Protein 9S5X (pdb70)

InterPro domains:
  IPR002347 Short-chain dehydrogenase/reductase SDR [PF13561] (13-253)
  IPR002347 Short-chain dehydrogenase/reductase SDR [PR00081] (83-94)
  IPR002347 Short-chain dehydrogenase/reductase SDR [PR00081] (134-150)
  IPR002347 Short-chain dehydrogenase/reductase SDR [PR00081] (181-198)
  IPR002347 Short-chain dehydrogenase/reductase SDR [PR00081] (216-236)
  IPR014358 Enoyl-[acyl-carrier-protein] reductase (NADH) [PIRSF000094] (1-259)
  IPR014358 Enoyl-[acyl-carrier-protein] reductase (NADH) [PTHR43159] (4-258)
  IPR014358 Enoyl-[acyl-carrier-protein] reductase (NADH) [cd05372] (6-256)
  IPR036291 NAD(P)-binding domain superfamily [SSF51735] (5-254)

Nearest PDB structures (foldseek):
  4m87-assembly1_A  TM=9.976E-01  e=7.544E-54  Neisseria meningitidis FAM18
  4m86-assembly1_A-2  TM=1.003E+00  e=1.561E-51  Neisseria meningitidis FAM18
  4m87-assembly1_B-2  TM=9.996E-01  e=4.372E-51  Neisseria meningitidis FAM18
  6ahe-assembly1_B  TM=9.944E-01  e=1.020E-37  Acinetobacter baumannii ATCC 19606 = CIP 70.34 = JCM 6841
  7umx-assembly2_F-4  TM=9.861E-01  e=1.760E-36  Acinetobacter baumannii ATCC 19606 = CIP 70.34 = JCM 6841

Radius of gyration: 23.26 Å; Cα contacts (8 Å, |Δi|>4): 1212; chains: 2; bounding box: 48×70×63 Å

Secondary structure (DSSP, 8-state):
-TTTT-EEEE----STTSHHHHHHHHHHHTT-EEEEEESSGGGHHHHHHHHHHTT---EEE--TT-HHHHHHHHHHHHTT-S--SEEEE------GGGGSS-HHHH--HHHHHHHHIIIIIHHHHHHHHHHHHHTTS-EEEEEEE-GGGTS--TTTTHHHHHHHHHHHHHHHHHHHHGGGTEEEEEEEEPP--SGGGTT-TTHHHHHHHHHHHSTTSS---HHHHHHHHHHHHSGGGTT--S-EEEESTTGGG-----/-TTTT-EEEE----STTSHHHHHHHHHHHTT-EEEEEESSGGGHHHHHHHHHHTT---EEE--TT-HHHHHHHHHHHTTT-S--SEEEE------GGGGSS-HHHH--HHHHHHHHIIIIIHHHHHHHHHHHHHTTS-EEEEEEE-GGGTS--TTTTHHHHHHHHHHHHHHHHHHHHTTTTEEEEEEEEPP--SGGGTT-TTHHHHHHHHHHHSTTSS---HHHHHHHHHHHHSGGGTT--S-EEEESTTGGG----

Sequence (515 aa):
GFLQGKKILITGMISERSIAYGIAKACREQGAELAFTYVVDKLEERVRKMAAELDSELVFRCDVASDDEINQVFADLGKHWDGLDGLVHSIGFAPKEALSGDFLDSISREAFNTAHEISAYSLPALAKAARPMMRRGRNSAIVALSYLGAVRRAIPNYNVMGMAKASLEAGIRFTAACLGKEGIRCNGISAGPIKTLAASGIADFGKLLLGHVAAHNPLRRNVTIEEVGNTAAFLLSDLSSGITGEITYVDGGYSINALSTGFLQGKKILITGMISERSIAYGIAKACREQGAELAFTYVVDKLEERVRKMAAELDSELVFRCDVASDDEINQVFADLGKHWDGLDGLVHSIGFAPKEALSGDFLDSISREAFNTAHEISAYSLPALAKAARPMMRGRNSAIVALSYLGAVRAIPNYNVMGMAKASLEAGIRFTAACLGKEGIRCNGISAGPIKTLAASGIADFGKLLGHVAAHNPLRRNVTIEEVGNTAAFLLSDLSSGITGEITYVDGGYSINALS

Solvent-accessible surface area: 21895 Å² total; per-residue (Å²): 64,42,0,129,38,44,50,1,0,0,0,24,0,52,22,110,139,9,33,0,34,1,0,0,61,4,0,84,120,26,13,0,80,6,0,0,6,16,67,67,91,190,23,56,147,113,0,98,142,16,0,62,126,14,104,10,155,27,7,22,109,6,43,8,56,32,85,122,42,2,82,99,3,13,51,49,0,35,165,116,12,153,2,0,8,0,0,0,0,20,34,46,105,7,26,134,129,0,28,70,39,89,81,129,126,21,49,54,204,137,6,68,80,42,0,30,81,25,0,5,107,0,0,50,8,1,4,155,14,0,67,98,26,1,110,68,88,107,1,0,0,0,0,12,5,47,12,9,16,84,115,110,44,113,64,50,16,0,11,8,88,0,16,40,51,0,6,33,14,0,81,155,12,0,37,70,5,3,163,39,16,0,14,0,0,0,0,1,6,5,17,25,124,16,81,84,10,78,43,46,79,94,34,54,158,83,33,41,83,8,29,62,41,0,0,18,106,85,40,10,58,19,72,14,0,0,28,1,0,0,4,2,3,0,74,22,0,30,1,0,4,1,14,24,6,34,0,7,0,2,51,10,54,41,90,178,53,181,60,37,0,132,62,20,53,0,0,0,1,27,3,56,10,102,130,9,33,0,34,1,0,0,82,4,0,77,115,28,26,0,85,6,0,0,4,17,67,70,80,180,28,47,116,120,1,99,146,14,0,62,123,15,102,7,154,29,9,23,98,7,47,11,56,32,91,116,41,4,82,99,2,12,60,41,0,39,163,111,16,149,7,0,22,0,0,0,1,21,33,49,102,7,25,122,121,0,30,70,40,88,80,127,126,21,53,55,203,141,3,65,75,42,0,30,84,26,0,5,108,0,0,49,8,1,6,152,18,0,71,83,20,1,108,64,88,110,1,0,0,0,0,13,5,47,11,9,16,92,109,111,40,113,64,49,18,0,11,9,89,0,16,39,52,0,6,33,15,0,82,156,12,0,33,72,6,4,159,41,18,0,15,0,0,0,0,1,6,5,14,24,122,18,90,87,13,71,52,41,83,80,34,51,148,78,31,42,78,7,29,60,53,0,0,20,104,84,41,10,57,19,79,15,0,0,29,1,0,0,4,2,1,0,80,24,0,32,1,0,4,2,13,23,6,36,0,7,0,2,44,19,52,37,89,188,94

Foldseek 3Di:
DQCAAAEAEFEDDQDCQALSVLQLVLQLVVHYDYAYEDADPVRQVVVCVSVVVSVDNHYAYDNLVDLVRLLVSCVVVCVPDVAHAEYEARWFDFPLQCQADDQVVSDDPVRLVVRQSGQAVSQVSNCVSRVVRHFQRLHEYEYEAAPLCPDPDPSRHSNSVNRVNNLVVQLVSQVVRVVRNYAGEYEHAADGPDCVCVSVPPVVVSQCVLLCFAPVSHFDGSNQSNNVSSCRRGCVCSVDHSYYHYHGNRSVVDDPPD/DQCAPAEEEFEDCQDCQALSVLQLVLQLVNHYQYAYEDADPVRVVVVCVSNVVSVDNHYAYDHLLDLVRLLVSLVVVVVPDVAHAEYEARWFDFPLQCQDDDQVVSDDPVRLVVRQSGLAVSLVSNCVSRVVRHFQVLHEYEYEAAPLCPDPDPSCHSNSVNRVNNLVVQQVSQVVRVVRNYAGEYEHFADGPDCVCVPVPCVVVSQCVLLCFAPVSHFFGSNLSNNVSSCRRGCVCSVDHSYYHYHGNRSVVDDPD

Organism: Neisseria gonorrhoeae (strain ATCC 700825 / FA 1090) (NCBI:txid242231)

B-factor: mean 23.34, std 10.13, range [11.95, 81.1]

Structure (mmCIF, N/CA/C/O backbone):
data_9S5X
#
_entry.id   9S5X
#
_cell.length_a   91.260
_cell.length_b   91.260
_cell.length_c   241.060
_cell.angle_alpha   90.000
_cell.angle_beta   90.000
_cell.angle_gamma   120.000
#
_symmetry.space_group_name_H-M   'P 61 2 2'
#
loop_
_entity.id
_entity.type
_entity.pdbx_description
1 polymer 'Enoyl-[acyl-carrier-protein] reductase [NADH]'
2 non-polymer (~{E})-~{N}-methyl-~{N}-[(3-methyl-1-benzofuran-2-yl)methyl]-3-[(2~{R},3~{S})-2-methyl-3-oxidanyl-4-oxidanylidene-1,2,3,5-tetrahydropyrido[2,3-b][1,4]diazepin-8-yl]prop-2-enamide
3 non-polymer NICOTINAMIDE-ADENINE-DINUCLEOTIDE
4 water water
#
loop_
_atom_site.group_PDB
_atom_site.id
_atom_site.type_symbol
_atom_site.label_atom_id
_atom_site.label_alt_id
_atom_site.label_comp_id
_atom_site.label_asym_id
_atom_site.label_entity_id
_atom_site.label_seq_id
_atom_site.pdbx_PDB_ins_code
_atom_site.Cartn_x
_atom_site.Cartn_y
_atom_site.Cartn_z
_atom_site.occupancy
_atom_site.B_iso_or_equiv
_atom_site.auth_seq_id
_atom_site.auth_comp_id
_atom_site.auth_asym_id
_atom_site.auth_atom_id
_atom_site.pdbx_PDB_model_num
ATOM 1 N N . GLY A 1 22 ? -36.377 51.863 -11.084 1.00 32.64 4 GLY A N 1
ATOM 2 C CA . GLY A 1 22 ? -36.281 51.485 -9.651 1.00 26.69 4 GLY A CA 1
ATOM 3 C C . GLY A 1 22 ? -34.874 51.591 -9.076 1.00 26.13 4 GLY A C 1
ATOM 4 O O . GLY A 1 22 ? -33.905 52.013 -9.696 1.00 25.32 4 GLY A O 1
ATOM 5 N N . PHE A 1 23 ? -34.706 51.110 -7.835 1.00 23.97 5 PHE A N 1
ATOM 6 C CA . PHE A 1 23 ? -33.447 51.351 -7.133 1.00 23.12 5 PHE A CA 1
ATOM 7 C C . PHE A 1 23 ? -32.341 50.341 -7.432 1.00 24.63 5 PHE A C 1
ATOM 8 O O . PHE A 1 23 ? -31.290 50.393 -6.784 1.00 22.15 5 PHE A O 1
ATOM 16 N N . LEU A 1 24 ? -32.552 49.431 -8.409 1.00 21.48 6 LEU A N 1
ATOM 17 C CA . LEU A 1 24 ? -31.493 48.579 -8.924 1.00 21.51 6 LEU A CA 1
ATOM 18 C C . LEU A 1 24 ? -31.251 48.854 -10.416 1.00 22.50 6 LEU A C 1
ATOM 19 O O . LEU A 1 24 ? -30.679 48.023 -11.117 1.00 21.70 6 LEU A O 1
ATOM 24 N N . GLN A 1 25 ? -31.585 50.078 -10.869 1.00 24.86 7 GLN A N 1
ATOM 25 C CA . GLN A 1 25 ? -31.492 50.386 -12.294 1.00 27.73 7 GLN A CA 1
ATOM 26 C C . GLN A 1 25 ? -30.089 50.121 -12.820 1.00 27.65 7 GLN A C 1
ATOM 27 O O . GLN A 1 25 ? -29.121 50.664 -12.321 1.00 28.19 7 GLN A O 1
ATOM 33 N N . GLY A 1 26 ? -30.012 49.280 -13.841 1.00 27.38 8 GLY A N 1
ATOM 34 C CA . GLY A 1 26 ? -28.754 48.943 -14.490 1.00 33.79 8 GLY A CA 1
ATOM 35 C C . GLY A 1 26 ? -27.842 47.997 -13.705 1.00 33.89 8 GLY A C 1
ATOM 36 O O . GLY A 1 26 ? -26.834 47.561 -14.254 1.00 36.35 8 GLY A O 1
ATOM 37 N N . LYS A 1 27 ? -28.156 47.690 -12.435 1.00 26.67 9 LYS A N 1
ATOM 38 C CA . LYS A 1 27 ? -27.341 46.730 -11.699 1.00 23.66 9 LYS A CA 1
ATOM 39 C C . LYS A 1 27 ? -27.421 45.355 -12.354 1.00 20.13 9 LYS A C 1
ATOM 40 O O . LYS A 1 27 ? -28.499 44.909 -12.710 1.00 25.83 9 LYS A O 1
ATOM 46 N N . LYS A 1 28 ? -26.291 44.675 -12.403 1.00 19.29 10 LYS A N 1
ATOM 47 C CA . LYS A 1 28 ? -26.166 43.362 -13.004 1.00 19.93 10 LYS A CA 1
ATOM 48 C C . LYS A 1 28 ? -26.091 42.313 -11.893 1.00 18.16 10 LYS A C 1
ATOM 49 O O . LYS A 1 28 ? -25.137 42.325 -11.124 1.00 18.54 10 LYS A O 1
ATOM 55 N N . ILE A 1 29 ? -27.060 41.390 -11.853 1.00 17.85 11 ILE A N 1
ATOM 56 C CA . ILE A 1 29 ? -27.206 40.449 -10.727 1.00 16.88 11 ILE A CA 1
ATOM 57 C C . ILE A 1 29 ? -27.272 39.008 -11.251 1.00 17.71 11 ILE A C 1
ATOM 58 O O . ILE A 1 29 ? -28.133 38.695 -12.116 1.00 17.72 11 ILE A O 1
ATOM 63 N N . LEU A 1 30 ? -26.471 38.116 -10.656 1.00 15.17 12 LEU A N 1
ATOM 64 C CA . LEU A 1 30 ? -26.496 36.689 -10.927 1.00 15.00 12 LEU A CA 1
ATOM 65 C C . LEU A 1 30 ? -27.272 35.956 -9.831 1.00 16.37 12 LEU A C 1
ATOM 66 O O . LEU A 1 30 ? -26.999 36.138 -8.635 1.00 15.75 12 LEU A O 1
ATOM 71 N N . ILE A 1 31 ? -28.274 35.184 -10.259 1.00 15.26 13 ILE A N 1
ATOM 72 C CA . ILE A 1 31 ? -29.190 34.473 -9.361 1.00 16.00 13 ILE A CA 1
ATOM 73 C C . ILE A 1 31 ? -29.074 32.978 -9.510 1.00 15.21 13 ILE A C 1
ATOM 74 O O . ILE A 1 31 ? -29.268 32.439 -10.610 1.00 16.26 13 ILE A O 1
ATOM 79 N N . THR A 1 32 ? -28.788 32.290 -8.407 1.00 14.72 14 THR A N 1
ATOM 80 C CA . THR A 1 32 ? -28.764 30.840 -8.343 1.00 14.31 14 THR A CA 1
ATOM 81 C C . THR A 1 32 ? -30.105 30.337 -7.822 1.00 16.16 14 THR A C 1
ATOM 82 O O . THR A 1 32 ? -30.881 31.095 -7.266 1.00 16.98 14 THR A O 1
ATOM 86 N N . GLY A 1 33 ? -30.408 29.066 -8.107 1.00 14.63 15 GLY A N 1
ATOM 87 C CA . GLY A 1 33 ? -31.496 28.391 -7.419 1.00 14.80 15 GLY A CA 1
ATOM 88 C C . GLY A 1 33 ? -32.904 28.565 -7.964 1.00 15.31 15 GLY A C 1
ATOM 89 O O . GLY A 1 33 ? -33.843 28.065 -7.323 1.00 16.29 15 GLY A O 1
ATOM 90 N N . MET A 1 34 ? -33.096 29.247 -9.089 1.00 16.07 16 MET A N 1
ATOM 91 C CA . MET A 1 34 ? -34.426 29.471 -9.640 1.00 16.61 16 MET A CA 1
ATOM 92 C C . MET A 1 34 ? -34.811 28.245 -10.479 1.00 17.34 16 MET A C 1
ATOM 93 O O . MET A 1 34 ? -34.345 28.122 -11.607 1.00 18.93 16 MET A O 1
ATOM 98 N N . ILE A 1 35 ? -35.675 27.367 -9.949 1.00 19.17 17 ILE A N 1
ATOM 99 C CA . ILE A 1 35 ? -36.111 26.193 -10.714 1.00 21.44 17 ILE A CA 1
ATOM 100 C C . ILE A 1 35 ? -37.587 26.151 -11.043 1.00 23.22 17 ILE A C 1
ATOM 101 O O . ILE A 1 35 ? -37.933 25.319 -11.876 1.00 23.71 17 ILE A O 1
ATOM 106 N N . SER A 1 36 ? -38.437 26.967 -10.447 1.00 20.71 18 SER A N 1
ATOM 107 C CA . SER A 1 36 ? -39.849 27.055 -10.760 1.00 21.46 18 SER A CA 1
ATOM 108 C C . SER A 1 36 ? -40.341 28.429 -10.332 1.00 23.52 18 SER A C 1
ATOM 109 O O . SER A 1 36 ? -39.628 29.158 -9.612 1.00 21.01 18 SER A O 1
ATOM 112 N N . GLU A 1 37 ? -41.576 28.785 -10.691 1.00 23.28 19 GLU A N 1
ATOM 113 C CA . GLU A 1 37 ? -42.139 30.043 -10.251 1.00 22.80 19 GLU A CA 1
ATOM 114 C C . GLU A 1 37 ? -42.507 30.036 -8.764 1.00 20.17 19 GLU A C 1
ATOM 115 O O . GLU A 1 37 ? -42.981 31.056 -8.249 1.00 23.53 19 GLU A O 1
ATOM 121 N N . ARG A 1 38 ? -42.343 28.899 -8.104 1.00 19.47 20 ARG A N 1
ATOM 122 C CA . ARG A 1 38 ? -42.535 28.824 -6.660 1.00 21.58 20 ARG A CA 1
ATOM 123 C C . ARG A 1 38 ? -41.223 29.082 -5.894 1.00 20.94 20 ARG A C 1
ATOM 124 O O . ARG A 1 38 ? -41.282 29.305 -4.669 1.00 19.70 20 ARG A O 1
ATOM 132 N N . SER A 1 39 ? -40.077 29.048 -6.594 1.00 18.88 21 SER A N 1
ATOM 133 C CA . SER A 1 39 ? -38.786 29.160 -5.917 1.00 16.62 21 SER A CA 1
ATOM 134 C C . SER A 1 39 ? -38.647 30.532 -5.241 1.00 14.92 21 SER A C 1
ATOM 135 O O . SER A 1 39 ? -38.996 31.563 -5.797 1.00 17.11 21 SER A O 1
ATOM 138 N N . ILE A 1 40 ? -37.955 30.534 -4.104 1.00 15.09 22 ILE A N 1
ATOM 139 C CA . ILE A 1 40 ? -37.546 31.802 -3.526 1.00 16.10 22 ILE A CA 1
ATOM 140 C C . ILE A 1 40 ? -36.765 32.640 -4.536 1.00 14.96 22 ILE A C 1
ATOM 141 O O . ILE A 1 40 ? -36.978 33.847 -4.653 1.00 15.96 22 ILE A O 1
ATOM 146 N N . ALA A 1 41 ? -35.861 31.987 -5.278 1.00 15.18 23 ALA A N 1
ATOM 147 C CA . ALA A 1 41 ? -35.046 32.717 -6.227 1.00 15.69 23 ALA A CA 1
ATOM 148 C C . ALA A 1 41 ? -35.874 33.362 -7.337 1.00 16.09 23 ALA A C 1
ATOM 149 O O . ALA A 1 41 ? -35.464 34.388 -7.871 1.00 15.27 23 ALA A O 1
ATOM 151 N N . TYR A 1 42 ? -37.049 32.790 -7.653 1.00 16.02 24 TYR A N 1
ATOM 152 C CA . TYR A 1 42 ? -37.945 33.430 -8.607 1.00 17.90 24 TYR A CA 1
ATOM 153 C C . TYR A 1 42 ? -38.539 34.707 -8.026 1.00 17.16 24 TYR A C 1
ATOM 154 O O . TYR A 1 42 ? -38.595 35.734 -8.698 1.00 18.21 24 TYR A O 1
ATOM 163 N N . GLY A 1 43 ? -38.935 34.658 -6.752 1.00 17.73 25 GLY A N 1
ATOM 164 C CA . GLY A 1 43 ? -39.404 35.859 -6.087 1.00 17.53 25 GLY A CA 1
ATOM 165 C C . GLY A 1 43 ? -38.344 36.968 -6.083 1.00 16.00 25 GLY A C 1
ATOM 166 O O . GLY A 1 43 ? -38.646 38.132 -6.275 1.00 16.92 25 GLY A O 1
ATOM 167 N N . ILE A 1 44 ? -37.078 36.588 -5.822 1.00 16.92 26 ILE A N 1
ATOM 168 C CA . ILE A 1 44 ? -35.986 37.536 -5.820 1.00 16.88 26 ILE A CA 1
ATOM 169 C C . ILE A 1 44 ? -35.783 38.102 -7.225 1.00 16.12 26 ILE A C 1
ATOM 170 O O . ILE A 1 44 ? -35.635 39.315 -7.409 1.00 17.19 26 ILE A O 1
ATOM 175 N N . ALA A 1 45 ? -35.789 37.224 -8.246 1.00 16.40 27 ALA A N 1
ATOM 176 C CA . ALA A 1 45 ? -35.591 37.669 -9.623 1.00 17.03 27 ALA A CA 1
ATOM 177 C C . ALA A 1 45 ? -36.646 38.686 -10.045 1.00 18.56 27 ALA A C 1
ATOM 178 O O . ALA A 1 45 ? -36.317 39.742 -10.578 1.00 18.96 27 ALA A O 1
ATOM 180 N N . LYS A 1 46 ? -37.913 38.384 -9.776 1.00 17.71 28 LYS A N 1
ATOM 181 C CA . LYS A 1 46 ? -39.003 39.241 -10.160 1.00 19.93 28 LYS A CA 1
ATOM 182 C C . LYS A 1 46 ? -38.932 40.573 -9.425 1.00 20.42 28 LYS A C 1
ATOM 183 O O . LYS A 1 46 ? -39.026 41.645 -10.034 1.00 20.11 28 LYS A O 1
ATOM 189 N N . ALA A 1 47 ? -38.610 40.525 -8.119 1.00 19.63 29 ALA A N 1
ATOM 190 C CA . ALA A 1 47 ? -38.404 41.762 -7.387 1.00 19.29 29 ALA A CA 1
ATOM 191 C C . ALA A 1 47 ? -37.260 42.612 -7.916 1.00 20.79 29 ALA A C 1
ATOM 192 O O . ALA A 1 47 ? -37.370 43.820 -7.927 1.00 21.33 29 ALA A O 1
ATOM 194 N N . CYS A 1 48 ? -36.123 42.008 -8.261 1.00 18.03 30 CYS A N 1
ATOM 195 C CA . CYS A 1 48 ? -34.976 42.737 -8.779 1.00 17.55 30 CYS A CA 1
ATOM 196 C C . CYS A 1 48 ? -35.292 43.314 -10.161 1.00 19.52 30 CYS A C 1
ATOM 197 O O . CYS A 1 48 ? -34.923 44.447 -10.445 1.00 19.12 30 CYS A O 1
ATOM 200 N N . ARG A 1 49 ? -35.973 42.538 -11.026 1.00 20.36 31 ARG A N 1
ATOM 201 C CA . ARG A 1 49 ? -36.297 43.081 -12.342 1.00 23.34 31 ARG A CA 1
ATOM 202 C C . ARG A 1 49 ? -37.250 44.262 -12.216 1.00 22.84 31 ARG A C 1
ATOM 203 O O . ARG A 1 49 ? -37.101 45.269 -12.912 1.00 24.45 31 ARG A O 1
ATOM 211 N N . GLU A 1 50 ? -38.208 44.178 -11.291 1.00 22.44 32 GLU A N 1
ATOM 212 C CA . GLU A 1 50 ? -39.123 45.273 -11.062 1.00 23.25 32 GLU A CA 1
ATOM 213 C C . GLU A 1 50 ? -38.395 46.545 -10.626 1.00 24.57 32 GLU A C 1
ATOM 214 O O . GLU A 1 50 ? -38.930 47.622 -10.776 1.00 29.22 32 GLU A O 1
ATOM 220 N N . GLN A 1 51 ? -37.207 46.457 -10.037 1.00 21.04 33 GLN A N 1
ATOM 221 C CA . GLN A 1 51 ? -36.437 47.630 -9.658 1.00 20.82 33 GLN A CA 1
ATOM 222 C C . GLN A 1 51 ? -35.349 47.987 -10.669 1.00 20.82 33 GLN A C 1
ATOM 223 O O . GLN A 1 51 ? -34.473 48.805 -10.405 1.00 22.48 33 GLN A O 1
ATOM 229 N N . GLY A 1 52 ? -35.378 47.364 -11.853 1.00 22.79 34 GLY A N 1
ATOM 230 C CA . GLY A 1 52 ? -34.528 47.815 -12.939 1.00 23.02 34 GLY A CA 1
ATOM 231 C C . GLY A 1 52 ? -33.280 46.994 -13.214 1.00 21.81 34 GLY A C 1
ATOM 232 O O . GLY A 1 52 ? -32.491 47.354 -14.077 1.00 24.67 34 GLY A O 1
ATOM 233 N N . ALA A 1 53 ? -33.051 45.905 -12.454 1.00 20.19 35 ALA A N 1
ATOM 234 C CA . ALA A 1 53 ? -31.851 45.118 -12.620 1.00 19.41 35 ALA A CA 1
ATOM 235 C C . ALA A 1 53 ? -31.879 44.331 -13.918 1.00 19.82 35 ALA A C 1
ATOM 236 O O . ALA A 1 53 ? -32.954 43.992 -14.406 1.00 23.08 35 ALA A O 1
ATOM 238 N N . GLU A 1 54 ? -30.680 44.059 -14.407 1.00 22.06 36 GLU A N 1
ATOM 239 C CA . GLU A 1 54 ? -30.389 43.096 -15.463 1.00 22.06 36 GLU A CA 1
ATOM 240 C C . GLU A 1 54 ? -29.942 41.784 -14.815 1.00 20.18 36 GLU A C 1
ATOM 241 O O . GLU A 1 54 ? -29.060 41.808 -13.959 1.00 20.76 36 GLU A O 1
ATOM 247 N N . LEU A 1 55 ? -30.496 40.650 -15.252 1.00 18.85 37 LEU A N 1
ATOM 248 C CA . LEU A 1 55 ? -30.334 39.386 -14.552 1.00 18.00 37 LEU A CA 1
ATOM 249 C C . LEU A 1 55 ? -29.603 38.334 -15.370 1.00 18.56 37 LEU A C 1
ATOM 250 O O . LEU A 1 55 ? -29.602 38.335 -16.622 1.00 19.89 37 LEU A O 1
ATOM 255 N N . ALA A 1 56 ? -28.968 37.416 -14.660 1.00 18.16 38 ALA A N 1
ATOM 256 C CA . ALA A 1 56 ? -28.376 36.219 -15.202 1.00 17.16 38 ALA A CA 1
ATOM 257 C C . ALA A 1 56 ? -28.670 35.104 -14.216 1.00 17.89 38 ALA A C 1
ATOM 258 O O . ALA A 1 56 ? -28.891 35.398 -13.014 1.00 17.23 38 ALA A O 1
ATOM 260 N N . PHE A 1 57 ? -28.656 33.848 -14.675 1.00 16.59 39 PHE A N 1
ATOM 261 C CA . PHE A 1 57 ? -29.118 32.731 -13.865 1.00 16.49 39 PHE A CA 1
ATOM 262 C C . PHE A 1 57 ? -28.210 31.514 -13.999 1.00 18.20 39 PHE A C 1
ATOM 263 O O . PHE A 1 57 ? -27.569 31.292 -15.038 1.00 18.25 39 PHE A O 1
ATOM 271 N N . THR A 1 58 ? -28.218 30.649 -12.977 1.00 15.84 40 THR A N 1
ATOM 272 C CA . THR A 1 58 ? -27.607 29.345 -13.067 1.00 15.90 40 THR A CA 1
ATOM 273 C C . THR A 1 58 ? -28.679 28.259 -12.910 1.00 17.43 40 THR A C 1
ATOM 274 O O . THR A 1 58 ? -29.751 28.488 -12.334 1.00 18.90 40 THR A O 1
ATOM 278 N N . TYR A 1 59 ? -28.354 27.042 -13.355 1.00 18.12 41 TYR A N 1
ATOM 279 C CA . TYR A 1 59 ? -29.154 25.838 -13.147 1.00 17.24 41 TYR A CA 1
ATOM 280 C C . TYR A 1 59 ? -28.243 24.646 -12.833 1.00 18.09 41 TYR A C 1
ATOM 281 O O . TYR A 1 59 ? -27.129 24.513 -13.362 1.00 18.25 41 TYR A O 1
ATOM 290 N N . VAL A 1 60 ? -28.702 23.715 -12.003 1.00 16.97 42 VAL A N 1
ATOM 291 C CA . VAL A 1 60 ? -27.823 22.714 -11.437 1.00 18.24 42 VAL A CA 1
ATOM 292 C C . VAL A 1 60 ? -27.399 21.651 -12.458 1.00 20.90 42 VAL A C 1
ATOM 293 O O . VAL A 1 60 ? -26.233 21.231 -12.458 1.00 22.31 42 VAL A O 1
ATOM 297 N N . VAL A 1 61 ? -28.335 21.161 -13.296 1.00 22.15 43 VAL A N 1
ATOM 298 C CA . VAL A 1 61 ? -28.038 20.043 -14.192 1.00 24.97 43 VAL A CA 1
ATOM 299 C C . VAL A 1 61 ? -28.699 20.309 -15.544 1.00 26.02 43 VAL A C 1
ATOM 300 O O . VAL A 1 61 ? -29.676 21.041 -15.681 1.00 22.94 43 VAL A O 1
ATOM 304 N N . ASP A 1 62 ? -28.153 19.621 -16.565 1.00 25.58 44 ASP A N 1
ATOM 305 C CA . ASP A 1 62 ? -28.609 19.741 -17.936 1.00 28.11 44 ASP A CA 1
ATOM 306 C C . ASP A 1 62 ? -30.110 19.532 -18.111 1.00 22.85 44 ASP A C 1
ATOM 307 O O . ASP A 1 62 ? -30.727 20.237 -18.867 1.00 22.56 44 ASP A O 1
ATOM 312 N N . LYS A 1 63 ? -30.710 18.636 -17.331 1.00 23.94 45 LYS A N 1
ATOM 313 C CA . LYS A 1 63 ? -32.140 18.383 -17.397 1.00 27.15 45 LYS A CA 1
ATOM 314 C C . LYS A 1 63 ? -32.976 19.651 -17.223 1.00 27.43 45 LYS A C 1
ATOM 315 O O . LYS A 1 63 ? -34.096 19.708 -17.718 1.00 26.17 45 LYS A O 1
ATOM 321 N N . LEU A 1 64 ? -32.449 20.669 -16.502 1.00 24.22 46 LEU A N 1
ATOM 322 C CA . LEU A 1 64 ? -33.217 21.859 -16.165 1.00 23.38 46 LEU A CA 1
ATOM 323 C C . LEU A 1 64 ? -32.974 23.035 -17.099 1.00 21.85 46 LEU A C 1
ATOM 324 O O . LEU A 1 64 ? -33.558 24.106 -16.950 1.00 21.10 46 LEU A O 1
ATOM 329 N N . GLU A 1 65 ? -32.022 22.902 -18.013 1.00 21.11 47 GLU A N 1
ATOM 330 C CA . GLU A 1 65 ? -31.573 24.020 -18.814 1.00 21.76 47 GLU A CA 1
ATOM 331 C C . GLU A 1 65 ? -32.747 24.725 -19.473 1.00 21.26 47 GLU A C 1
ATOM 332 O O . GLU A 1 65 ? -32.860 25.933 -19.454 1.00 22.71 47 GLU A O 1
ATOM 338 N N . GLU A 1 66 ? -33.627 23.979 -20.163 1.00 22.24 48 GLU A N 1
ATOM 339 C CA . GLU A 1 66 ? -34.681 24.628 -20.927 1.00 23.91 48 GLU A CA 1
ATOM 340 C C . GLU A 1 66 ? -35.710 25.352 -20.061 1.00 20.05 48 GLU A C 1
ATOM 341 O O . GLU A 1 66 ? -36.138 26.451 -20.379 1.00 24.17 48 GLU A O 1
ATOM 347 N N . ARG A 1 67 ? -36.076 24.738 -18.952 1.00 22.18 49 ARG A N 1
ATOM 348 C CA . ARG A 1 67 ? -37.029 25.390 -18.029 1.00 24.99 49 ARG A CA 1
ATOM 349 C C . ARG A 1 67 ? -36.445 26.723 -17.546 1.00 24.62 49 ARG A C 1
ATOM 350 O O . ARG A 1 67 ? -37.157 27.724 -17.554 1.00 24.18 49 ARG A O 1
ATOM 358 N N . VAL A 1 68 ? -35.163 26.720 -17.201 1.00 21.06 50 VAL A N 1
ATOM 359 C CA . VAL A 1 68 ? -34.595 27.924 -16.605 1.00 21.42 50 VAL A CA 1
ATOM 360 C C . VAL A 1 68 ? -34.373 28.982 -17.666 1.00 21.78 50 VAL A C 1
ATOM 361 O O . VAL A 1 68 ? -34.633 30.163 -17.461 1.00 22.23 50 VAL A O 1
ATOM 365 N N . ARG A 1 69 ? -33.966 28.560 -18.880 1.00 22.40 51 ARG A N 1
ATOM 366 C CA . ARG A 1 69 ? -33.851 29.501 -19.978 1.00 22.95 51 ARG A CA 1
ATOM 367 C C . ARG A 1 69 ? -35.184 30.164 -20.315 1.00 21.99 51 ARG A C 1
ATOM 368 O O . ARG A 1 69 ? -35.249 31.344 -20.602 1.00 22.56 51 ARG A O 1
ATOM 376 N N . LYS A 1 70 ? -36.266 29.396 -20.244 1.00 24.42 52 LYS A N 1
ATOM 377 C CA . LYS A 1 70 ? -37.587 29.931 -20.535 1.00 26.53 52 LYS A CA 1
ATOM 378 C C . LYS A 1 70 ? -38.008 30.913 -19.437 1.00 26.25 52 LYS A C 1
ATOM 379 O O . LYS A 1 70 ? -38.483 32.018 -19.696 1.00 25.33 52 LYS A O 1
ATOM 385 N N . MET A 1 71 ? -37.762 30.562 -18.173 1.00 22.99 53 MET A N 1
ATOM 386 C CA . MET A 1 71 ? -38.061 31.522 -17.105 1.00 23.61 53 MET A CA 1
ATOM 387 C C . MET A 1 71 ? -37.227 32.790 -17.271 1.00 21.26 53 MET A C 1
ATOM 388 O O . MET A 1 71 ? -37.719 33.915 -17.113 1.00 20.99 53 MET A O 1
ATOM 393 N N . ALA A 1 72 ? -35.918 32.625 -17.509 1.00 21.30 54 ALA A N 1
ATOM 394 C CA . ALA A 1 72 ? -35.026 33.754 -17.690 1.00 19.97 54 ALA A CA 1
ATOM 395 C C . ALA A 1 72 ? -35.525 34.690 -18.800 1.00 23.27 54 ALA A C 1
ATOM 396 O O . ALA A 1 72 ? -35.480 35.914 -18.657 1.00 22.12 54 ALA A O 1
ATOM 398 N N . ALA A 1 73 ? -35.997 34.099 -19.932 1.00 25.38 55 ALA A N 1
ATOM 399 C CA . ALA A 1 73 ? -36.415 34.903 -21.065 1.00 27.08 55 ALA A CA 1
ATOM 400 C C . ALA A 1 73 ? -37.598 35.773 -20.669 1.00 25.15 55 ALA A C 1
ATOM 401 O O . ALA A 1 73 ? -37.720 36.906 -21.084 1.00 25.79 55 ALA A O 1
ATOM 403 N N . GLU A 1 74 ? -38.472 35.243 -19.826 1.00 26.00 56 GLU A N 1
ATOM 404 C CA . GLU A 1 74 ? -39.619 36.004 -19.342 1.00 27.50 56 GLU A CA 1
ATOM 405 C C . GLU A 1 74 ? -39.177 37.124 -18.397 1.00 27.81 56 GLU A C 1
ATOM 406 O O . GLU A 1 74 ? -39.900 38.096 -18.213 1.00 28.73 56 GLU A O 1
ATOM 412 N N . LEU A 1 75 ? -37.967 36.986 -17.822 1.00 24.25 57 LEU A N 1
ATOM 413 C CA . LEU A 1 75 ? -37.346 38.056 -17.035 1.00 25.35 57 LEU A CA 1
ATOM 414 C C . LEU A 1 75 ? -36.309 38.869 -17.804 1.00 26.87 57 LEU A C 1
ATOM 415 O O . LEU A 1 75 ? -35.463 39.535 -17.185 1.00 25.29 57 LEU A O 1
ATOM 420 N N . ASP A 1 76 ? -36.377 38.818 -19.149 1.00 25.38 58 ASP A N 1
ATOM 421 C CA . ASP A 1 76 ? -35.597 39.640 -20.060 1.00 26.69 58 ASP A CA 1
ATOM 422 C C . ASP A 1 76 ? -34.129 39.272 -20.056 1.00 23.93 58 ASP A C 1
ATOM 423 O O . ASP A 1 76 ? -33.310 40.097 -20.400 1.00 29.06 58 ASP A O 1
ATOM 428 N N . SER A 1 77 ? -33.822 37.993 -19.815 1.00 23.12 59 SER A N 1
ATOM 429 C CA . SER A 1 77 ? -32.451 37.549 -19.775 1.00 21.98 59 SER A CA 1
ATOM 430 C C . SER A 1 77 ? -32.257 36.357 -20.699 1.00 22.02 59 SER A C 1
ATOM 431 O O . SER A 1 77 ? -33.086 35.462 -20.717 1.00 23.01 59 SER A O 1
ATOM 434 N N . GLU A 1 78 ? -31.123 36.346 -21.369 1.00 23.43 60 GLU A N 1
ATOM 435 C CA . GLU A 1 78 ? -30.671 35.168 -22.080 1.00 26.68 60 GLU A CA 1
ATOM 436 C C . GLU A 1 78 ? -29.278 34.788 -21.596 1.00 26.90 60 GLU A C 1
ATOM 437 O O . GLU A 1 78 ? -28.501 34.196 -22.306 1.00 25.60 60 GLU A O 1
ATOM 443 N N . LEU A 1 79 ? -28.963 35.116 -20.332 1.00 21.82 61 LEU A N 1
ATOM 444 C CA . LEU A 1 79 ? -27.722 34.712 -19.705 1.00 19.88 61 LEU A CA 1
ATOM 445 C C . LEU A 1 79 ? -28.021 33.626 -18.663 1.00 22.75 61 LEU A C 1
ATOM 446 O O . LEU A 1 79 ? -28.432 33.930 -17.538 1.00 21.69 61 LEU A O 1
ATOM 451 N N . VAL A 1 80 ? -27.768 32.383 -19.039 1.00 20.15 62 VAL A N 1
ATOM 452 C CA . VAL A 1 80 ? -28.065 31.219 -18.210 1.00 19.74 62 VAL A CA 1
ATOM 453 C C . VAL A 1 80 ? -26.923 30.221 -18.294 1.00 19.51 62 VAL A C 1
ATOM 454 O O . VAL A 1 80 ? -26.452 29.858 -19.400 1.00 22.08 62 VAL A O 1
ATOM 458 N N . PHE A 1 81 ? -26.470 29.727 -17.145 1.00 17.90 63 PHE A N 1
ATOM 459 C CA . PHE A 1 81 ? -25.248 28.951 -17.048 1.00 18.91 63 PHE A CA 1
ATOM 460 C C . PHE A 1 81 ? -25.456 27.749 -16.155 1.00 18.30 63 PHE A C 1
ATOM 461 O O . PHE A 1 81 ? -26.105 27.833 -15.126 1.00 17.66 63 PHE A O 1
ATOM 469 N N . ARG A 1 82 ? -24.886 26.591 -16.524 1.00 18.00 64 ARG A N 1
ATOM 470 C CA . ARG A 1 82 ? -24.892 25.398 -15.721 1.00 19.35 64 ARG A CA 1
ATOM 471 C C . ARG A 1 82 ? -23.986 25.599 -14.510 1.00 20.67 64 ARG A C 1
ATOM 472 O O . ARG A 1 82 ? -22.846 26.055 -14.652 1.00 20.61 64 ARG A O 1
ATOM 480 N N . CYS A 1 83 ? -24.445 25.189 -13.319 1.00 18.34 65 CYS A N 1
ATOM 481 C CA . CYS A 1 83 ? -23.587 25.254 -12.148 1.00 18.30 65 CYS A CA 1
ATOM 482 C C . CYS A 1 83 ? -24.119 24.310 -11.081 1.00 18.62 65 CYS A C 1
ATOM 483 O O . CYS A 1 83 ? -25.063 24.651 -10.339 1.00 19.02 65 CYS A O 1
ATOM 486 N N . ASP A 1 84 ? -23.441 23.198 -10.930 1.00 16.89 66 ASP A N 1
ATOM 487 C CA . ASP A 1 84 ? -23.597 22.314 -9.794 1.00 16.53 66 ASP A CA 1
ATOM 488 C C . ASP A 1 84 ? -22.517 22.708 -8.796 1.00 17.79 66 ASP A C 1
ATOM 489 O O . ASP A 1 84 ? -21.313 22.619 -9.074 1.00 17.25 66 ASP A O 1
ATOM 494 N N . VAL A 1 85 ? -22.912 23.198 -7.615 1.00 16.58 67 VAL A N 1
ATOM 495 C CA . VAL A 1 85 ? -21.947 23.713 -6.651 1.00 15.88 67 VAL A CA 1
ATOM 496 C C . VAL A 1 85 ? -21.146 22.614 -5.962 1.00 15.51 67 VAL A C 1
ATOM 497 O O . VAL A 1 85 ? -20.272 22.911 -5.155 1.00 17.38 67 VAL A O 1
ATOM 501 N N . ALA A 1 86 ? -21.344 21.349 -6.328 1.00 16.86 68 ALA A N 1
ATOM 502 C CA . ALA A 1 86 ? -20.444 20.276 -5.975 1.00 17.00 68 ALA A CA 1
ATOM 503 C C . ALA A 1 86 ? -19.117 20.403 -6.747 1.00 17.27 68 ALA A C 1
ATOM 504 O O . ALA A 1 86 ? -18.147 19.813 -6.330 1.00 18.85 68 ALA A O 1
ATOM 506 N N . SER A 1 87 ? -19.118 21.182 -7.827 1.00 17.50 69 SER A N 1
ATOM 507 C CA . SER A 1 87 ? -17.977 21.233 -8.757 1.00 17.51 69 SER A CA 1
ATOM 508 C C . SER A 1 87 ? -17.322 22.619 -8.775 1.00 16.30 69 SER A C 1
ATOM 509 O O . SER A 1 87 ? -17.906 23.574 -9.257 1.00 17.70 69 SER A O 1
ATOM 512 N N . ASP A 1 88 ? -16.063 22.681 -8.343 1.00 17.15 70 ASP A N 1
ATOM 513 C CA . ASP A 1 88 ? -15.288 23.899 -8.428 1.00 16.97 70 ASP A CA 1
ATOM 514 C C . ASP A 1 88 ? -15.015 24.288 -9.883 1.00 16.89 70 ASP A C 1
ATOM 515 O O . ASP A 1 88 ? -15.049 25.472 -10.208 1.00 17.07 70 ASP A O 1
ATOM 520 N N . ASP A 1 89 ? -14.912 23.299 -10.770 1.00 17.39 71 ASP A N 1
ATOM 521 C CA . ASP A 1 89 ? -14.774 23.612 -12.194 1.00 17.66 71 ASP A CA 1
ATOM 522 C C . ASP A 1 89 ? -15.980 24.395 -12.685 1.00 16.50 71 ASP A C 1
ATOM 523 O O . ASP A 1 89 ? -15.885 25.431 -13.315 1.00 18.21 71 ASP A O 1
ATOM 528 N N . GLU A 1 90 ? -17.199 23.899 -12.387 1.00 16.33 72 GLU A N 1
ATOM 529 C CA . GLU A 1 90 ? -18.389 24.532 -12.894 1.00 16.57 72 GLU A CA 1
ATOM 530 C C . GLU A 1 90 ? -18.612 25.906 -12.269 1.00 16.44 72 GLU A C 1
ATOM 531 O O . GLU A 1 90 ? -19.028 26.823 -12.953 1.00 18.00 72 GLU A O 1
ATOM 537 N N . ILE A 1 91 ? -18.352 26.037 -10.961 1.00 16.82 73 ILE A N 1
ATOM 538 C CA . ILE A 1 91 ? -18.505 27.307 -10.267 1.00 17.51 73 ILE A CA 1
ATOM 539 C C . ILE A 1 91 ? -17.656 28.404 -10.948 1.00 16.30 73 ILE A C 1
ATOM 540 O O . ILE A 1 91 ? -18.148 29.456 -11.315 1.00 16.91 73 ILE A O 1
ATOM 545 N N . ASN A 1 92 ? -16.370 28.078 -11.163 1.00 16.92 74 ASN A N 1
ATOM 546 C CA . ASN A 1 92 ? -15.484 29.070 -11.776 1.00 16.06 74 ASN A CA 1
ATOM 547 C C . ASN A 1 92 ? -15.752 29.260 -13.260 1.00 16.83 74 ASN A C 1
ATOM 548 O O . ASN A 1 92 ? -15.661 30.382 -13.740 1.00 17.69 74 ASN A O 1
ATOM 553 N N . GLN A 1 93 ? -16.273 28.254 -13.937 1.00 15.98 75 GLN A N 1
ATOM 554 C CA . GLN A 1 93 ? -16.632 28.399 -15.332 1.00 16.63 75 GLN A CA 1
ATOM 555 C C . GLN A 1 93 ? -17.777 29.381 -15.535 1.00 18.24 75 GLN A C 1
ATOM 556 O O . GLN A 1 93 ? -17.851 30.134 -16.504 1.00 18.39 75 GLN A O 1
ATOM 562 N N . VAL A 1 94 ? -18.729 29.419 -14.578 1.00 18.16 76 VAL A N 1
ATOM 563 C CA . VAL A 1 94 ? -19.800 30.393 -14.692 1.00 16.54 76 VAL A CA 1
ATOM 564 C C . VAL A 1 94 ? -19.285 31.824 -14.907 1.00 16.53 76 VAL A C 1
ATOM 565 O O . VAL A 1 94 ? -19.754 32.594 -15.747 1.00 16.47 76 VAL A O 1
ATOM 569 N N . PHE A 1 95 ? -18.345 32.245 -14.043 1.00 16.24 77 PHE A N 1
ATOM 570 C CA . PHE A 1 95 ? -17.884 33.614 -14.062 1.00 17.48 77 PHE A CA 1
ATOM 571 C C . PHE A 1 95 ? -16.999 33.867 -15.311 1.00 18.31 77 PHE A C 1
ATOM 572 O O . PHE A 1 95 ? -17.051 34.979 -15.839 1.00 20.19 77 PHE A O 1
ATOM 580 N N . ALA A 1 96 ? -16.232 32.880 -15.733 1.00 17.68 78 ALA A N 1
ATOM 581 C CA . ALA A 1 96 ? -15.509 32.977 -17.024 1.00 18.97 78 ALA A CA 1
ATOM 582 C C . ALA A 1 96 ? -16.489 33.251 -18.159 1.00 20.97 78 ALA A C 1
ATOM 583 O O . ALA A 1 96 ? -16.289 34.162 -18.979 1.00 22.74 78 ALA A O 1
ATOM 585 N N . ASP A 1 97 ? -17.569 32.457 -18.229 1.00 19.09 79 ASP A N 1
ATOM 586 C CA . ASP A 1 97 ? -18.545 32.638 -19.284 1.00 18.46 79 ASP A CA 1
ATOM 587 C C . ASP A 1 97 ? -19.317 33.940 -19.140 1.00 21.38 79 ASP A C 1
ATOM 588 O O . ASP A 1 97 ? -19.566 34.630 -20.115 1.00 23.23 79 ASP A O 1
ATOM 593 N N . LEU A 1 98 ? -19.755 34.305 -17.909 1.00 21.24 80 LEU A N 1
ATOM 594 C CA . LEU A 1 98 ? -20.509 35.518 -17.710 1.00 20.69 80 LEU A CA 1
ATOM 595 C C . LEU A 1 98 ? -19.666 36.736 -18.067 1.00 20.85 80 LEU A C 1
ATOM 596 O O . LEU A 1 98 ? -20.202 37.722 -18.570 1.00 21.24 80 LEU A O 1
ATOM 601 N N . GLY A 1 99 ? -18.375 36.667 -17.747 1.00 21.10 81 GLY A N 1
ATOM 602 C CA . GLY A 1 99 ? -17.433 37.759 -17.977 1.00 23.04 81 GLY A CA 1
ATOM 603 C C . GLY A 1 99 ? -17.247 38.115 -19.460 1.00 24.10 81 GLY A C 1
ATOM 604 O O . GLY A 1 99 ? -16.835 39.236 -19.737 1.00 25.46 81 GLY A O 1
ATOM 605 N N . LYS A 1 100 ? -17.636 37.208 -20.357 1.00 23.22 82 LYS A N 1
ATOM 606 C CA . LYS A 1 100 ? -17.683 37.520 -21.790 1.00 24.35 82 LYS A CA 1
ATOM 607 C C . LYS A 1 100 ? -18.810 38.477 -22.146 1.00 28.06 82 LYS A C 1
ATOM 608 O O . LYS A 1 100 ? -18.758 39.111 -23.203 1.00 30.19 82 LYS A O 1
ATOM 614 N N . HIS A 1 101 ? -19.818 38.618 -21.283 1.00 23.90 83 HIS A N 1
ATOM 615 C CA . HIS A 1 101 ? -20.961 39.469 -21.523 1.00 23.17 83 HIS A CA 1
ATOM 616 C C . HIS A 1 101 ? -20.945 40.705 -20.638 1.00 24.67 83 HIS A C 1
ATOM 617 O O . HIS A 1 101 ? -21.413 41.775 -21.043 1.00 24.86 83 HIS A O 1
ATOM 624 N N . TRP A 1 102 ? -20.557 40.525 -19.360 1.00 23.04 84 TRP A N 1
ATOM 625 C CA . TRP A 1 102 ? -20.569 41.584 -18.376 1.00 22.76 84 TRP A CA 1
ATOM 626 C C . TRP A 1 102 ? -19.158 41.931 -17.921 1.00 19.82 84 TRP A C 1
ATOM 627 O O . TRP A 1 102 ? -18.367 41.056 -17.597 1.00 22.44 84 TRP A O 1
ATOM 638 N N . ASP A 1 103 ? -18.857 43.235 -17.810 1.00 23.12 85 ASP A N 1
ATOM 639 C CA . ASP A 1 103 ? -17.537 43.718 -17.409 1.00 24.81 85 ASP A CA 1
ATOM 640 C C . ASP A 1 103 ? -17.294 43.611 -15.895 1.00 27.66 85 ASP A C 1
ATOM 641 O O . ASP A 1 103 ? -16.203 43.856 -15.408 1.00 32.57 85 ASP A O 1
ATOM 646 N N . GLY A 1 104 ? -18.348 43.347 -15.148 1.00 24.62 86 GLY A N 1
ATOM 647 C CA . GLY A 1 104 ? -18.331 43.288 -13.698 1.00 23.30 86 GLY A CA 1
ATOM 648 C C . GLY A 1 104 ? -19.699 42.783 -13.238 1.00 22.15 86 GLY A C 1
ATOM 649 O O . GLY A 1 104 ? -20.615 42.658 -14.028 1.00 22.89 86 GLY A O 1
ATOM 650 N N . LEU A 1 105 ? -19.820 42.483 -11.948 1.00 19.62 87 LEU A N 1
ATOM 651 C CA . LEU A 1 105 ? -21.041 41.956 -11.354 1.00 17.74 87 LEU A CA 1
ATOM 652 C C . LEU A 1 105 ? -21.392 42.769 -10.122 1.00 19.38 87 LEU A C 1
ATOM 653 O O . LEU A 1 105 ? -20.524 42.922 -9.263 1.00 20.30 87 LEU A O 1
ATOM 658 N N . ASP A 1 106 ? -22.634 43.220 -10.032 1.00 17.09 88 ASP A N 1
ATOM 659 C CA . ASP A 1 106 ? -23.118 44.073 -8.954 1.00 18.87 88 ASP A CA 1
ATOM 660 C C . ASP A 1 106 ? -23.797 43.254 -7.853 1.00 19.00 88 ASP A C 1
ATOM 661 O O . ASP A 1 106 ? -23.867 43.695 -6.716 1.00 17.76 88 ASP A O 1
ATOM 666 N N . GLY A 1 107 ? -24.358 42.079 -8.188 1.00 17.32 89 GLY A N 1
ATOM 667 C CA . GLY A 1 107 ? -25.114 41.325 -7.189 1.00 16.83 89 GLY A CA 1
ATOM 668 C C . GLY A 1 107 ? -24.994 39.830 -7.418 1.00 17.77 89 GLY A C 1
ATOM 669 O O . GLY A 1 107 ? -24.867 39.334 -8.553 1.00 16.68 89 GLY A O 1
ATOM 670 N N . LEU A 1 108 ? -25.051 39.071 -6.305 1.00 15.96 90 LEU A N 1
ATOM 671 C CA . LEU A 1 108 ? -24.941 37.632 -6.331 1.00 14.53 90 LEU A CA 1
ATOM 672 C C . LEU A 1 108 ? -25.942 37.070 -5.316 1.00 15.55 90 LEU A C 1
ATOM 673 O O . LEU A 1 108 ? -25.904 37.461 -4.147 1.00 15.44 90 LEU A O 1
ATOM 678 N N . VAL A 1 109 ? -26.843 36.217 -5.781 1.00 14.13 91 VAL A N 1
ATOM 679 C CA . VAL A 1 109 ? -27.868 35.605 -4.930 1.00 14.54 91 VAL A CA 1
ATOM 680 C C . VAL A 1 109 ? -27.617 34.117 -4.810 1.00 14.74 91 VAL A C 1
ATOM 681 O O . VAL A 1 109 ? -27.617 33.376 -5.803 1.00 15.03 91 VAL A O 1
ATOM 685 N N . HIS A 1 110 ? -27.438 33.700 -3.577 1.00 15.02 92 HIS A N 1
ATOM 686 C CA . HIS A 1 110 ? -27.295 32.315 -3.187 1.00 13.61 92 HIS A CA 1
ATOM 687 C C . HIS A 1 110 ? -28.631 31.811 -2.658 1.00 14.23 92 HIS A C 1
ATOM 688 O O . HIS A 1 110 ? -29.122 32.330 -1.641 1.00 14.57 92 HIS A O 1
ATOM 695 N N . SER A 1 111 ? -29.256 30.880 -3.400 1.00 14.06 93 SER A N 1
ATOM 696 C CA . SER A 1 111 ? -30.581 30.353 -3.037 1.00 14.41 93 SER A CA 1
ATOM 697 C C . SER A 1 111 ? -30.554 28.840 -3.251 1.00 14.73 93 SER A C 1
ATOM 698 O O . SER A 1 111 ? -31.330 28.316 -4.054 1.00 16.53 93 SER A O 1
ATOM 701 N N . ILE A 1 112 ? -29.606 28.165 -2.606 1.00 14.11 94 ILE A N 1
ATOM 702 C CA . ILE A 1 112 ? -29.267 26.766 -2.860 1.00 15.45 94 ILE A CA 1
ATOM 703 C C . ILE A 1 112 ? -29.202 26.079 -1.511 1.00 16.39 94 ILE A C 1
ATOM 704 O O . ILE A 1 112 ? -28.496 26.527 -0.600 1.00 15.16 94 ILE A O 1
ATOM 709 N N . GLY A 1 113 ? -29.914 24.955 -1.342 1.00 16.58 95 GLY A N 1
ATOM 710 C CA . GLY A 1 113 ? -29.900 24.195 -0.113 1.00 19.27 95 GLY A CA 1
ATOM 711 C C . GLY A 1 113 ? -30.239 22.753 -0.482 1.00 19.75 95 GLY A C 1
ATOM 712 O O . GLY A 1 113 ? -30.984 22.525 -1.426 1.00 22.23 95 GLY A O 1
ATOM 713 N N . PHE A 1 114 ? -29.542 21.831 0.139 1.00 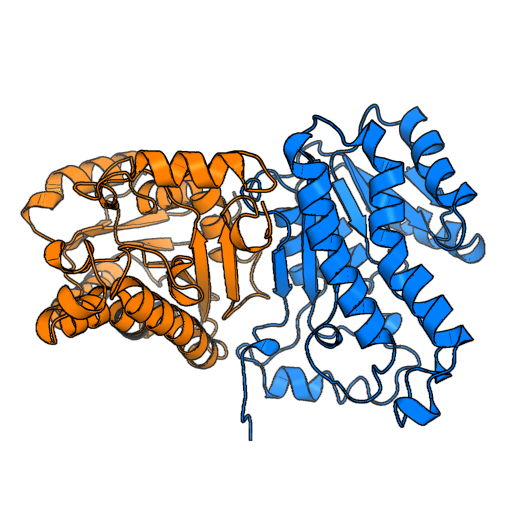17.26 96 PHE A N 1
ATOM 714 C CA . PHE A 1 114 ? -29.731 20.417 -0.177 1.00 17.13 96 PHE A CA 1
ATOM 715 C C . PHE A 1 114 ? -29.155 19.546 0.927 1.00 17.08 96 PHE A C 1
ATOM 716 O O . PHE A 1 114 ? -28.037 19.723 1.405 1.00 17.06 96 PHE A O 1
ATOM 724 N N . ALA A 1 115 ? -29.949 18.515 1.346 1.00 16.84 97 ALA A N 1
ATOM 725 C CA . ALA A 1 115 ? -29.467 17.393 2.122 1.00 16.97 97 ALA A CA 1
ATOM 726 C C . ALA A 1 115 ? -30.201 16.143 1.616 1.00 17.12 97 ALA A C 1
ATOM 727 O O . ALA A 1 115 ? -31.317 16.269 1.151 1.00 17.77 97 ALA A O 1
ATOM 729 N N . PRO A 1 116 ? -29.590 14.952 1.718 1.00 18.57 98 PRO A N 1
ATOM 730 C CA . PRO A 1 116 ? -30.329 13.735 1.372 1.00 19.36 98 PRO A CA 1
ATOM 731 C C . PRO A 1 116 ? -31.645 13.666 2.139 1.00 19.81 98 PRO A C 1
ATOM 732 O O . PRO A 1 116 ? -31.642 13.871 3.358 1.00 19.27 98 PRO A O 1
ATOM 736 N N . LYS A 1 117 ? -32.724 13.320 1.437 1.00 19.39 99 LYS A N 1
ATOM 737 C CA . LYS A 1 117 ? -34.102 13.361 1.940 1.00 22.05 99 LYS A CA 1
ATOM 738 C C . LYS A 1 117 ? -34.235 12.566 3.233 1.00 22.35 99 LYS A C 1
ATOM 739 O O . LYS A 1 117 ? -34.936 12.998 4.160 1.00 22.06 99 LYS A O 1
ATOM 745 N N . GLU A 1 118 ? -33.550 11.435 3.332 1.00 24.71 100 GLU A N 1
ATOM 746 C CA . GLU A 1 118 ? -33.708 10.544 4.514 1.00 27.54 100 GLU A CA 1
ATOM 747 C C . GLU A 1 118 ? -33.101 11.167 5.786 1.00 22.88 100 GLU A C 1
ATOM 748 O O . GLU A 1 118 ? -33.492 10.758 6.874 1.00 23.30 100 GLU A O 1
ATOM 754 N N . ALA A 1 119 ? -32.192 12.128 5.632 1.00 18.81 101 ALA A N 1
ATOM 755 C CA . ALA A 1 119 ? -31.638 12.774 6.786 1.00 17.78 101 ALA A CA 1
ATOM 756 C C . ALA A 1 119 ? -32.608 13.821 7.328 1.00 17.97 101 ALA A C 1
ATOM 757 O O . ALA A 1 119 ? -32.309 14.393 8.385 1.00 20.17 101 ALA A O 1
ATOM 759 N N . LEU A 1 120 ? -33.709 14.113 6.630 1.00 17.34 102 LEU A N 1
ATOM 760 C CA . LEU A 1 120 ? -34.636 15.201 6.969 1.00 18.27 102 LEU A CA 1
ATOM 761 C C . LEU A 1 120 ? -35.985 14.710 7.513 1.00 18.50 102 LEU A C 1
ATOM 762 O O . LEU A 1 120 ? -36.972 15.447 7.451 1.00 19.29 102 LEU A O 1
ATOM 767 N N . SER A 1 121 ? -35.938 13.514 8.063 1.00 20.81 103 SER A N 1
ATOM 768 C CA . SER A 1 121 ? -37.126 12.839 8.579 1.00 23.48 103 SER A CA 1
ATOM 769 C C . SER A 1 121 ? -36.728 12.069 9.825 1.00 20.83 103 SER A C 1
ATOM 770 O O . SER A 1 121 ? -35.785 11.299 9.817 1.00 24.90 103 SER A O 1
ATOM 773 N N . GLY A 1 122 ? -37.452 12.287 10.903 1.00 20.89 104 GLY A N 1
ATOM 774 C CA . GLY A 1 122 ? -37.338 11.436 12.063 1.00 19.89 104 GLY A CA 1
ATOM 775 C C . GLY A 1 122 ? -36.264 11.904 13.041 1.00 20.64 104 GLY A C 1
ATOM 776 O O . GLY A 1 122 ? -35.803 13.052 13.013 1.00 19.86 104 GLY A O 1
ATOM 777 N N . ASP A 1 123 ? -35.871 11.009 13.920 1.00 18.90 105 ASP A N 1
ATOM 778 C CA . ASP A 1 123 ? -34.911 11.249 14.968 1.00 17.46 105 ASP A CA 1
ATOM 779 C C . ASP A 1 123 ? -33.596 11.792 14.384 1.00 17.22 105 ASP A C 1
ATOM 780 O O . ASP A 1 123 ? -33.032 11.222 13.477 1.00 17.33 105 ASP A O 1
ATOM 785 N N . PHE A 1 124 ? -33.102 12.922 14.916 1.00 16.48 106 PHE A N 1
ATOM 786 C CA . PHE A 1 124 ? -31.908 13.566 14.383 1.00 17.46 106 PHE A CA 1
ATOM 787 C C . PHE A 1 124 ? -30.717 12.631 14.291 1.00 17.17 106 PHE A C 1
ATOM 788 O O . PHE A 1 124 ? -30.055 12.587 13.234 1.00 16.58 106 PHE A O 1
ATOM 796 N N . LEU A 1 125 ? -30.420 11.866 15.342 1.00 16.50 107 LEU A N 1
ATOM 797 C CA . LEU A 1 125 ? -29.228 11.040 15.361 1.00 16.58 107 LEU A CA 1
ATOM 798 C C . LEU A 1 125 ? -29.450 9.782 14.524 1.00 18.28 107 LEU A C 1
ATOM 799 O O . LEU A 1 125 ? -28.541 9.349 13.815 1.00 19.30 107 LEU A O 1
ATOM 804 N N . ASP A 1 126 ? -30.631 9.182 14.585 1.00 18.15 108 ASP A N 1
ATOM 805 C CA . ASP A 1 126 ? -30.860 7.975 13.753 1.00 20.09 108 ASP A CA 1
ATOM 806 C C . ASP A 1 126 ? -30.793 8.324 12.264 1.00 20.08 108 ASP A C 1
ATOM 807 O O . ASP A 1 126 ? -30.318 7.492 11.499 1.00 21.18 108 ASP A O 1
ATOM 812 N N . SER A 1 127 ? -31.196 9.529 11.885 1.00 18.78 109 SER A N 1
ATOM 813 C CA . SER A 1 127 ? -31.323 9.910 10.493 1.00 19.37 109 SER A CA 1
ATOM 814 C C . SER A 1 127 ? -30.000 10.445 9.955 1.00 18.62 109 SER A C 1
ATOM 815 O O . SER A 1 127 ? -29.848 10.454 8.731 1.00 20.29 109 SER A O 1
ATOM 818 N N . ILE A 1 128 ? -29.099 10.926 10.797 1.00 17.77 110 ILE A N 1
ATOM 819 C CA . ILE A 1 128 ? -27.855 11.510 10.320 1.00 18.75 110 ILE A CA 1
ATOM 820 C C . ILE A 1 128 ? -26.915 10.378 9.899 1.00 21.21 110 ILE A C 1
ATOM 821 O O . ILE A 1 128 ? -27.000 9.237 10.375 1.00 19.23 110 ILE A O 1
ATOM 826 N N . SER A 1 129 ? -26.005 10.720 8.996 1.00 19.69 111 SER A N 1
ATOM 827 C CA . SER A 1 129 ? -24.859 9.905 8.655 1.00 19.37 111 SER A CA 1
ATOM 828 C C . SER A 1 129 ? -23.710 10.844 8.306 1.00 20.13 111 SER A C 1
ATOM 829 O O . SER A 1 129 ? -23.965 12.020 7.994 1.00 18.72 111 SER A O 1
ATOM 832 N N . ARG A 1 130 ? -22.504 10.293 8.256 1.00 19.33 112 ARG A N 1
ATOM 833 C CA . ARG A 1 130 ? -21.360 11.072 7.810 1.00 20.12 112 ARG A CA 1
ATOM 834 C C . ARG A 1 130 ? -21.544 11.600 6.385 1.00 20.77 112 ARG A C 1
ATOM 835 O O . ARG A 1 130 ? -21.295 12.782 6.121 1.00 19.21 112 ARG A O 1
ATOM 843 N N . GLU A 1 131 ? -21.995 10.747 5.484 1.00 20.13 113 GLU A N 1
ATOM 844 C CA . GLU A 1 131 ? -22.139 11.173 4.071 1.00 21.39 113 GLU A CA 1
ATOM 845 C C . GLU A 1 131 ? -23.195 12.280 3.963 1.00 19.47 113 GLU A C 1
ATOM 846 O O . GLU A 1 131 ? -22.980 13.245 3.238 1.00 19.45 113 GLU A O 1
ATOM 852 N N . ALA A 1 132 ? -24.302 12.125 4.685 1.00 18.00 114 ALA A N 1
ATOM 853 C CA . ALA A 1 132 ? -25.357 13.114 4.603 1.00 16.39 114 ALA A CA 1
ATOM 854 C C . ALA A 1 132 ? -24.895 14.459 5.203 1.00 16.00 114 ALA A C 1
ATOM 855 O O . ALA A 1 132 ? -25.208 15.517 4.644 1.00 16.40 114 ALA A O 1
ATOM 857 N N . PHE A 1 133 ? -24.178 14.393 6.312 1.00 16.81 115 PHE A N 1
ATOM 858 C CA . PHE A 1 133 ? -23.593 15.596 6.895 1.00 15.31 115 PHE A CA 1
ATOM 859 C C . PHE A 1 133 ? -22.663 16.284 5.867 1.00 16.05 115 PHE A C 1
ATOM 860 O O . PHE A 1 133 ? -22.721 17.485 5.660 1.00 16.34 115 PHE A O 1
ATOM 868 N N . ASN A 1 134 ? -21.793 15.512 5.240 1.00 16.20 116 ASN A N 1
ATOM 869 C CA . ASN A 1 134 ? -20.788 16.078 4.333 1.00 18.23 116 ASN A CA 1
ATOM 870 C C . ASN A 1 134 ? -21.472 16.706 3.140 1.00 17.31 116 ASN A C 1
ATOM 871 O O . ASN A 1 134 ? -21.191 17.868 2.772 1.00 17.67 116 ASN A O 1
ATOM 876 N N . THR A 1 135 ? -22.462 16.036 2.541 1.00 16.07 117 THR A N 1
ATOM 877 C CA . THR A 1 135 ? -23.183 16.550 1.413 1.00 17.22 117 THR A CA 1
ATOM 878 C C . THR A 1 135 ? -23.936 17.833 1.800 1.00 17.81 117 THR A C 1
ATOM 879 O O . THR A 1 135 ? -23.879 18.866 1.111 1.00 16.55 117 THR A O 1
ATOM 883 N N . ALA A 1 136 ? -24.691 17.778 2.929 1.00 15.87 118 ALA A N 1
ATOM 884 C CA . ALA A 1 136 ? -25.492 18.940 3.294 1.00 15.17 118 ALA A CA 1
ATOM 885 C C . ALA A 1 136 ? -24.604 20.184 3.449 1.00 14.21 118 ALA A C 1
ATOM 886 O O . ALA A 1 136 ? -25.041 21.271 3.050 1.00 14.96 118 ALA A O 1
ATOM 888 N N . HIS A 1 137 ? -23.476 20.015 4.119 1.00 14.36 119 HIS A N 1
ATOM 889 C CA . HIS A 1 137 ? -22.586 21.145 4.389 1.00 14.49 119 HIS A CA 1
ATOM 890 C C . HIS A 1 137 ? -21.877 21.662 3.125 1.00 15.58 119 HIS A C 1
ATOM 891 O O . HIS A 1 137 ? -21.815 22.866 2.924 1.00 15.46 119 HIS A O 1
ATOM 898 N N . GLU A 1 138 ? -21.480 20.756 2.248 1.00 16.82 120 GLU A N 1
ATOM 899 C CA . GLU A 1 138 ? -20.805 21.179 0.998 1.00 18.27 120 GLU A CA 1
ATOM 900 C C . GLU A 1 138 ? -21.790 21.967 0.132 1.00 16.64 120 GLU A C 1
ATOM 901 O O . GLU A 1 138 ? -21.431 23.061 -0.321 1.00 17.35 120 GLU A O 1
ATOM 907 N N . ILE A 1 139 ? -23.004 21.448 -0.050 1.00 14.80 121 ILE A N 1
ATOM 908 C CA . ILE A 1 139 ? -23.931 22.056 -0.974 1.00 14.95 121 ILE A CA 1
ATOM 909 C C . ILE A 1 139 ? -24.587 23.300 -0.385 1.00 15.41 121 ILE A C 1
ATOM 910 O O . ILE A 1 139 ? -24.825 24.272 -1.089 1.00 16.03 121 ILE A O 1
ATOM 915 N N . SER A 1 140 ? -24.886 23.247 0.946 1.00 14.98 122 SER A N 1
ATOM 916 C CA . SER A 1 140 ? -25.733 24.261 1.546 1.00 14.53 122 SER A CA 1
ATOM 917 C C . SER A 1 140 ? -24.917 25.393 2.199 1.00 14.08 122 SER A C 1
ATOM 918 O O . SER A 1 140 ? -25.487 26.474 2.363 1.00 15.33 122 SER A O 1
ATOM 921 N N . ALA A 1 141 ? -23.662 25.119 2.586 1.00 13.89 123 ALA A N 1
ATOM 922 C CA . ALA A 1 141 ? -22.857 26.092 3.350 1.00 13.75 123 ALA A CA 1
ATOM 923 C C . ALA A 1 141 ? -21.580 26.460 2.593 1.00 13.80 123 ALA A C 1
ATOM 924 O O . ALA A 1 141 ? -21.400 27.659 2.365 1.00 13.32 123 ALA A O 1
ATOM 926 N N . TYR A 1 142 ? -20.780 25.486 2.187 1.00 14.76 124 TYR A N 1
ATOM 927 C CA . TYR A 1 142 ? -19.499 25.810 1.494 1.00 14.95 124 TYR A CA 1
ATOM 928 C C . TYR A 1 142 ? -19.778 26.598 0.210 1.00 15.24 124 TYR A C 1
ATOM 929 O O . TYR A 1 142 ? -18.985 27.468 -0.164 1.00 14.45 124 TYR A O 1
ATOM 938 N N . SER A 1 143 ? -20.908 26.336 -0.423 1.00 13.69 125 SER A N 1
ATOM 939 C CA . SER A 1 143 ? -21.254 26.979 -1.666 1.00 14.70 125 SER A CA 1
ATOM 940 C C . SER A 1 143 ? -21.343 28.505 -1.560 1.00 14.88 125 SER A C 1
ATOM 941 O O . SER A 1 143 ? -21.109 29.200 -2.555 1.00 15.62 125 SER A O 1
ATOM 944 N N . LEU A 1 144 ? -21.580 29.080 -0.376 1.00 13.98 126 LEU A N 1
ATOM 945 C CA . LEU A 1 144 ? -21.596 30.539 -0.228 1.00 14.62 126 LEU A CA 1
ATOM 946 C C . LEU A 1 144 ? -20.173 31.094 -0.349 1.00 15.20 126 LEU A C 1
ATOM 947 O O . LEU A 1 144 ? -19.942 31.877 -1.275 1.00 14.76 126 LEU A O 1
ATOM 952 N N . PRO A 1 145 ? -19.186 30.737 0.486 1.00 14.51 127 PRO A N 1
ATOM 953 C CA . PRO A 1 145 ? -17.820 31.238 0.258 1.00 15.83 127 PRO A CA 1
ATOM 954 C C . PRO A 1 145 ? -17.339 30.826 -1.129 1.00 16.59 127 PRO A C 1
ATOM 955 O O . PRO A 1 145 ? -16.609 31.610 -1.764 1.00 16.91 127 PRO A O 1
ATOM 959 N N . ALA A 1 146 ? -17.661 29.642 -1.606 1.00 15.84 128 ALA A N 1
ATOM 960 C CA . ALA A 1 146 ? -17.146 29.205 -2.902 1.00 15.71 128 ALA A CA 1
ATOM 961 C C . ALA A 1 146 ? -17.629 30.169 -3.984 1.00 16.74 128 ALA A C 1
ATOM 962 O O . ALA A 1 146 ? -16.840 30.548 -4.884 1.00 16.96 128 ALA A O 1
ATOM 964 N N . LEU A 1 147 ? -18.906 30.519 -4.026 1.00 14.75 129 LEU A N 1
ATOM 965 C CA . LEU A 1 147 ? -19.433 31.427 -5.027 1.00 14.84 129 LEU A CA 1
ATOM 966 C C . LEU A 1 147 ? -18.870 32.830 -4.821 1.00 16.67 129 LEU A C 1
ATOM 967 O O . LEU A 1 147 ? -18.510 33.496 -5.795 1.00 16.03 129 LEU A O 1
ATOM 972 N N . ALA A 1 148 ? -18.764 33.293 -3.586 1.00 14.78 130 ALA A N 1
ATOM 973 C CA . ALA A 1 148 ? -18.214 34.614 -3.325 1.00 15.56 130 ALA A CA 1
ATOM 974 C C . ALA A 1 148 ? -16.777 34.681 -3.816 1.00 15.64 130 ALA A C 1
ATOM 975 O O . ALA A 1 148 ? -16.406 35.738 -4.408 1.00 17.26 130 ALA A O 1
ATOM 977 N N . LYS A 1 149 ? -15.982 33.659 -3.539 1.00 15.47 131 LYS A N 1
ATOM 978 C CA . LYS A 1 149 ? -14.589 33.618 -3.973 1.00 17.30 131 LYS A CA 1
ATOM 979 C C . LYS A 1 149 ? -14.535 33.646 -5.501 1.00 17.53 131 LYS A C 1
ATOM 980 O O . LYS A 1 149 ? -13.718 34.387 -6.083 1.00 17.72 131 LYS A O 1
ATOM 986 N N . ALA A 1 150 ? -15.361 32.846 -6.179 1.00 14.58 132 ALA A N 1
ATOM 987 C CA . ALA A 1 150 ? -15.282 32.775 -7.639 1.00 16.07 132 ALA A CA 1
ATOM 988 C C . ALA A 1 150 ? -15.718 34.081 -8.265 1.00 17.47 132 ALA A C 1
ATOM 989 O O . ALA A 1 150 ? -15.219 34.413 -9.365 1.00 17.87 132 ALA A O 1
ATOM 991 N N . ALA A 1 151 ? -16.636 34.835 -7.652 1.00 15.50 133 ALA A N 1
ATOM 992 C CA . ALA A 1 151 ? -17.179 36.091 -8.162 1.00 16.00 133 ALA A CA 1
ATOM 993 C C . ALA A 1 151 ? -16.305 37.305 -7.804 1.00 17.06 133 ALA A C 1
ATOM 994 O O . ALA A 1 151 ? -16.555 38.412 -8.294 1.00 19.07 133 ALA A O 1
ATOM 996 N N . ARG A 1 152 ? -15.380 37.121 -6.876 1.00 16.93 134 ARG A N 1
ATOM 997 C CA . ARG A 1 152 ? -14.632 38.275 -6.311 1.00 17.39 134 ARG A CA 1
ATOM 998 C C . ARG A 1 152 ? -14.006 39.160 -7.401 1.00 18.27 134 ARG A C 1
ATOM 999 O O . ARG A 1 152 ? -14.202 40.371 -7.328 1.00 18.81 134 ARG A O 1
ATOM 1007 N N . PRO A 1 153 ? -13.275 38.624 -8.387 1.00 20.01 135 PRO A N 1
ATOM 1008 C CA . PRO A 1 153 ? -12.693 39.527 -9.401 1.00 21.39 135 PRO A CA 1
ATOM 1009 C C . PRO A 1 153 ? -13.721 40.405 -10.090 1.00 21.07 135 PRO A C 1
ATOM 1010 O O . PRO A 1 153 ? -13.478 41.596 -10.330 1.00 24.01 135 PRO A O 1
ATOM 1014 N N . MET A 1 154 ? -14.905 39.855 -10.405 1.00 19.38 136 MET A N 1
ATOM 1015 C CA . MET A 1 154 ? -15.946 40.629 -11.050 1.00 18.85 136 MET A CA 1
ATOM 1016 C C . MET A 1 154 ? -16.662 41.614 -10.136 1.00 20.18 136 MET A C 1
ATOM 1017 O O . MET A 1 154 ? -17.246 42.591 -10.582 1.00 20.13 136 MET A O 1
ATOM 1022 N N . MET A 1 155 ? -16.755 41.305 -8.828 1.00 20.06 137 MET A N 1
ATOM 1023 C CA . MET A 1 155 ? -17.540 42.123 -7.916 1.00 18.56 137 MET A CA 1
ATOM 1024 C C . MET A 1 155 ? -16.763 43.246 -7.206 1.00 18.66 137 MET A C 1
ATOM 1025 O O . MET A 1 155 ? -17.370 44.220 -6.745 1.00 20.62 137 MET A O 1
ATOM 1030 N N A ARG A 1 156 ? -15.443 43.078 -7.129 0.50 23.01 138 ARG A N 1
ATOM 1031 N N B ARG A 1 156 ? -15.461 43.068 -7.018 0.50 18.66 138 ARG A N 1
ATOM 1032 C CA A ARG A 1 156 ? -14.527 44.008 -6.470 0.50 27.57 138 ARG A CA 1
ATOM 1033 C CA B ARG A 1 156 ? -14.686 43.960 -6.156 0.50 19.39 138 ARG A CA 1
ATOM 1034 C C A ARG A 1 156 ? -14.780 45.461 -6.880 0.50 27.65 138 ARG A C 1
ATOM 1035 C C B ARG A 1 156 ? -14.592 45.358 -6.760 0.50 23.11 138 ARG A C 1
ATOM 1036 O O A ARG A 1 156 ? -14.980 45.750 -8.071 0.50 24.67 138 ARG A O 1
ATOM 1037 O O B ARG A 1 156 ? -14.389 45.465 -7.970 0.50 22.29 138 ARG A O 1
ATOM 1052 N N . GLY A 1 157 ? -14.760 46.381 -5.903 1.00 24.86 139 GLY A N 1
ATOM 1053 C CA . GLY A 1 157 ? -14.614 47.796 -6.254 1.00 25.11 139 GLY A CA 1
ATOM 1054 C C . GLY A 1 157 ? -15.869 48.417 -6.853 1.00 29.70 139 GLY A C 1
ATOM 1055 O O . GLY A 1 157 ? -15.802 49.514 -7.415 1.00 31.01 139 GLY A O 1
ATOM 1056 N N . ARG A 1 158 ? -17.010 47.720 -6.777 1.00 24.66 140 ARG A N 1
ATOM 1057 C CA . ARG A 1 158 ? -18.246 48.165 -7.389 1.00 24.13 140 ARG A CA 1
ATOM 1058 C C . ARG A 1 158 ? -19.344 48.558 -6.400 1.00 22.91 140 ARG A C 1
ATOM 1059 O O . ARG A 1 158 ? -20.462 48.863 -6.811 1.00 25.38 140 ARG A O 1
ATOM 1067 N N . ASN A 1 159 ? -19.094 48.512 -5.094 1.00 24.35 141 ASN A N 1
ATOM 1068 C CA . ASN A 1 159 ? -20.174 48.678 -4.123 1.00 24.31 141 ASN A CA 1
ATOM 1069 C C . ASN A 1 159 ? -21.329 47.696 -4.441 1.00 18.83 141 ASN A C 1
ATOM 1070 O O . ASN A 1 159 ? -22.499 48.062 -4.587 1.00 23.29 141 ASN A O 1
ATOM 1075 N N . SER A 1 160 ? -20.877 46.443 -4.514 1.00 19.45 142 SER A N 1
ATOM 1076 C CA . SER A 1 160 ? -21.685 45.290 -4.900 1.00 17.32 142 SER A CA 1
ATOM 1077 C C . SER A 1 160 ? -22.112 44.504 -3.659 1.00 17.93 142 SER A C 1
ATOM 1078 O O . SER A 1 160 ? -21.739 44.842 -2.547 1.00 17.79 142 SER A O 1
ATOM 1081 N N . ALA A 1 161 ? -22.921 43.448 -3.853 1.00 16.60 143 ALA A N 1
ATOM 1082 C CA . ALA A 1 161 ? -23.571 42.817 -2.709 1.00 16.00 143 ALA A CA 1
ATOM 1083 C C . ALA A 1 161 ? -23.907 41.367 -3.026 1.00 16.55 143 ALA A C 1
ATOM 1084 O O . ALA A 1 161 ? -24.264 41.033 -4.147 1.00 16.06 143 ALA A O 1
ATOM 1086 N N . ILE A 1 162 ? -23.882 40.544 -1.964 1.00 14.58 144 ILE A N 1
ATOM 1087 C CA . ILE A 1 162 ? -24.223 39.132 -1.962 1.00 15.11 144 ILE A CA 1
ATOM 1088 C C . ILE A 1 162 ? -25.389 38.946 -0.987 1.00 14.04 144 ILE A C 1
ATOM 1089 O O . ILE A 1 162 ? -25.389 39.546 0.098 1.00 14.42 144 ILE A O 1
ATOM 1094 N N . VAL A 1 163 ? -26.355 38.124 -1.367 1.00 13.86 145 VAL A N 1
ATOM 1095 C CA . VAL A 1 163 ? -27.458 37.752 -0.458 1.00 14.50 145 VAL A CA 1
ATOM 1096 C C . VAL A 1 163 ? -27.604 36.240 -0.503 1.00 14.24 145 VAL A C 1
ATOM 1097 O O . VAL A 1 163 ? -27.591 35.641 -1.585 1.00 14.69 145 VAL A O 1
ATOM 1101 N N . ALA A 1 164 ? -27.741 35.598 0.682 1.00 13.70 146 ALA A N 1
ATOM 1102 C CA . ALA A 1 164 ? -27.955 34.152 0.782 1.00 13.49 146 ALA A CA 1
ATOM 1103 C C . ALA A 1 164 ? -29.180 33.875 1.666 1.00 13.48 146 ALA A C 1
ATOM 1104 O O . ALA A 1 164 ? -29.478 34.613 2.598 1.00 14.30 146 ALA A O 1
ATOM 1106 N N . LEU A 1 165 ? -29.893 32.775 1.378 1.00 13.86 147 LEU A N 1
ATOM 1107 C CA . LEU A 1 165 ? -31.066 32.323 2.134 1.00 13.27 147 LEU A CA 1
ATOM 1108 C C . LEU A 1 165 ? -30.702 31.294 3.201 1.00 13.72 147 LEU A C 1
ATOM 1109 O O . LEU A 1 165 ? -30.137 30.241 2.923 1.00 13.82 147 LEU A O 1
ATOM 1114 N N . SER A 1 166 ? -31.142 31.599 4.427 1.00 13.75 148 SER A N 1
ATOM 1115 C CA . SER A 1 166 ? -30.995 30.739 5.578 1.00 13.12 148 SER A CA 1
ATOM 1116 C C . SER A 1 166 ? -32.376 30.422 6.160 1.00 13.61 148 SER A C 1
ATOM 1117 O O . SER A 1 166 ? -33.379 30.908 5.676 1.00 13.83 148 SER A O 1
ATOM 1120 N N . TYR A 1 167 ? -32.327 29.659 7.242 1.00 14.66 149 TYR A N 1
ATOM 1121 C CA . TYR A 1 167 ? -33.561 29.260 7.947 1.00 13.90 149 TYR A CA 1
ATOM 1122 C C . TYR A 1 167 ? -33.265 29.142 9.442 1.00 13.44 149 TYR A C 1
ATOM 1123 O O . TYR A 1 167 ? -32.128 28.846 9.817 1.00 13.89 149 TYR A O 1
ATOM 1132 N N . LEU A 1 168 ? -34.296 29.327 10.248 1.00 13.64 150 LEU A N 1
ATOM 1133 C CA . LEU A 1 168 ? -34.254 29.323 11.704 1.00 13.89 150 LEU A CA 1
ATOM 1134 C C . LEU A 1 168 ? -33.563 28.130 12.339 1.00 12.72 150 LEU A C 1
ATOM 1135 O O . LEU A 1 168 ? -33.055 28.243 13.434 1.00 13.90 150 LEU A O 1
ATOM 1140 N N . GLY A 1 169 ? -33.517 26.975 11.663 1.00 13.44 151 GLY A N 1
ATOM 1141 C CA . GLY A 1 169 ? -32.734 25.857 12.148 1.00 14.05 151 GLY A CA 1
ATOM 1142 C C . GLY A 1 169 ? -31.249 26.164 12.459 1.00 14.19 151 GLY A C 1
ATOM 1143 O O . GLY A 1 169 ? -30.578 25.421 13.158 1.00 14.28 151 GLY A O 1
ATOM 1144 N N . ALA A 1 170 ? -30.710 27.225 11.862 1.00 13.99 152 ALA A N 1
ATOM 1145 C CA . ALA A 1 170 ? -29.365 27.634 12.234 1.00 13.46 152 ALA A CA 1
ATOM 1146 C C . ALA A 1 170 ? -29.213 27.869 13.737 1.00 13.89 152 ALA A C 1
ATOM 1147 O O . ALA A 1 170 ? -28.150 27.635 14.298 1.00 14.90 152 ALA A O 1
ATOM 1149 N N . VAL A 1 171 ? -30.253 28.483 14.355 1.00 14.47 153 VAL A N 1
ATOM 1150 C CA . VAL A 1 171 ? -30.152 29.006 15.701 1.00 15.11 153 VAL A CA 1
ATOM 1151 C C . VAL A 1 171 ? -31.167 28.400 16.680 1.00 13.77 153 VAL A C 1
ATOM 1152 O O . VAL A 1 171 ? -31.059 28.698 17.878 1.00 15.62 153 VAL A O 1
ATOM 1156 N N A ARG A 1 172 ? -32.038 27.528 16.170 0.50 12.60 154 ARG A N 1
ATOM 1157 N N B ARG A 1 172 ? -32.040 27.529 16.170 0.50 15.05 154 ARG A N 1
ATOM 1158 C CA A ARG A 1 172 ? -33.021 26.819 17.023 0.50 12.30 154 ARG A CA 1
ATOM 1159 C CA B ARG A 1 172 ? -33.023 26.820 17.025 0.50 16.98 154 ARG A CA 1
ATOM 1160 C C A ARG A 1 172 ? -33.129 25.358 16.575 0.50 13.45 154 ARG A C 1
ATOM 1161 C C B ARG A 1 172 ? -33.133 25.360 16.576 0.50 16.57 154 ARG A C 1
ATOM 1162 O O A ARG A 1 172 ? -32.799 25.083 15.419 0.50 13.77 154 ARG A O 1
ATOM 1163 O O B ARG A 1 172 ? -32.800 25.086 15.420 0.50 15.87 154 ARG A O 1
ATOM 1178 N N . ALA A 1 173 ? -33.280 24.440 17.529 1.00 14.47 155 ALA A N 1
ATOM 1179 C CA . ALA A 1 173 ? -33.549 23.057 17.160 1.00 14.56 155 ALA A CA 1
ATOM 1180 C C . ALA A 1 173 ? -34.987 22.942 16.670 1.00 17.17 155 ALA A C 1
ATOM 1181 O O . ALA A 1 173 ? -35.869 23.521 17.277 1.00 17.11 155 ALA A O 1
ATOM 1183 N N . ILE A 1 174 ? -35.198 22.189 15.588 1.00 15.50 156 ILE A N 1
ATOM 1184 C CA . ILE A 1 174 ? -36.472 22.099 14.880 1.00 17.13 156 ILE A CA 1
ATOM 1185 C C . ILE A 1 174 ? -36.647 20.625 14.538 1.00 16.83 156 ILE A C 1
ATOM 1186 O O . ILE A 1 174 ? -35.736 19.993 14.015 1.00 17.75 156 ILE A O 1
ATOM 1191 N N . PRO A 1 175 ? -37.820 20.025 14.808 1.00 17.12 157 PRO A N 1
ATOM 1192 C CA . PRO A 1 175 ? -38.005 18.633 14.420 1.00 18.12 157 PRO A CA 1
ATOM 1193 C C . PRO A 1 175 ? -37.803 18.435 12.921 1.00 15.89 157 PRO A C 1
ATOM 1194 O O . PRO A 1 175 ? -38.222 19.258 12.137 1.00 16.36 157 PRO A O 1
ATOM 1198 N N . ASN A 1 176 ? -37.181 17.304 12.599 1.00 17.40 158 ASN A N 1
ATOM 1199 C CA . ASN A 1 176 ? -37.018 16.784 11.251 1.00 18.02 158 ASN A CA 1
ATOM 1200 C C . ASN A 1 176 ? -35.983 17.585 10.430 1.00 18.57 158 ASN A C 1
ATOM 1201 O O . ASN A 1 176 ? -35.331 17.018 9.574 1.00 17.96 158 ASN A O 1
ATOM 1206 N N . TYR A 1 177 ? -35.807 18.872 10.672 1.00 16.70 159 TYR A N 1
ATOM 1207 C CA . TYR A 1 177 ? -34.842 19.655 9.866 1.00 15.71 159 TYR A CA 1
ATOM 1208 C C . TYR A 1 177 ? -33.426 19.137 10.069 1.00 17.27 159 TYR A C 1
ATOM 1209 O O . TYR A 1 177 ? -32.617 19.194 9.123 1.00 16.30 159 TYR A O 1
ATOM 1218 N N . ASN A 1 178 ? -33.113 18.627 11.255 1.00 15.48 160 ASN A N 1
ATOM 1219 C CA . ASN A 1 178 ? -31.986 17.775 11.510 1.00 15.87 160 ASN A CA 1
ATOM 1220 C C . ASN A 1 178 ? -30.690 18.393 10.959 1.00 16.36 160 ASN A C 1
ATOM 1221 O O . ASN A 1 178 ? -30.315 19.518 11.329 1.00 16.91 160 ASN A O 1
ATOM 1226 N N . VAL A 1 179 ? -29.946 17.635 10.134 1.00 16.04 161 VAL A N 1
ATOM 1227 C CA . VAL A 1 179 ? -28.600 18.083 9.732 1.00 16.11 161 VAL A CA 1
ATOM 1228 C C . VAL A 1 179 ? -28.652 19.395 8.945 1.00 16.09 161 VAL A C 1
ATOM 1229 O O . VAL A 1 179 ? -27.613 20.104 8.914 1.00 16.05 161 VAL A O 1
ATOM 1233 N N . MET A 1 180 ? -29.771 19.746 8.315 1.00 14.44 162 MET A N 1
ATOM 1234 C CA . MET A 1 180 ? -29.861 21.026 7.628 1.00 14.64 162 MET A CA 1
ATOM 1235 C C . MET A 1 180 ? -29.690 22.176 8.631 1.00 14.48 162 MET A C 1
ATOM 1236 O O . MET A 1 180 ? -29.273 23.277 8.216 1.00 15.66 162 MET A O 1
ATOM 1241 N N . GLY A 1 181 ? -30.051 22.026 9.895 1.00 14.05 163 GLY A N 1
ATOM 1242 C CA . GLY A 1 181 ? -29.829 23.109 10.853 1.00 13.57 163 GLY A CA 1
ATOM 1243 C C . GLY A 1 181 ? -28.342 23.384 11.055 1.00 14.29 163 GLY A C 1
ATOM 1244 O O . GLY A 1 181 ? -27.948 24.540 11.179 1.00 14.24 163 GLY A O 1
ATOM 1245 N N . MET A 1 182 ? -27.552 22.324 11.196 1.00 14.00 164 MET A N 1
ATOM 1246 C CA . MET A 1 182 ? -26.102 22.442 11.300 1.00 13.61 164 MET A CA 1
ATOM 1247 C C . MET A 1 182 ? -25.561 23.126 10.040 1.00 13.95 164 MET A C 1
ATOM 1248 O O . MET A 1 182 ? -24.735 24.046 10.193 1.00 12.91 164 MET A O 1
ATOM 1253 N N . ALA A 1 183 ? -26.087 22.753 8.864 1.00 13.05 165 ALA A N 1
ATOM 1254 C CA . ALA A 1 183 ? -25.593 23.366 7.619 1.00 13.41 165 ALA A CA 1
ATOM 1255 C C . ALA A 1 183 ? -25.972 24.838 7.535 1.00 14.66 165 ALA A C 1
ATOM 1256 O O . ALA A 1 183 ? -25.155 25.681 7.092 1.00 13.95 165 ALA A O 1
ATOM 1258 N N . LYS A 1 184 ? -27.183 25.224 7.967 1.00 12.87 166 LYS A N 1
ATOM 1259 C CA . LYS A 1 184 ? -27.573 26.629 7.946 1.00 13.00 166 LYS A CA 1
ATOM 1260 C C . LYS A 1 184 ? -26.756 27.428 8.972 1.00 13.11 166 LYS A C 1
ATOM 1261 O O . LYS A 1 184 ? -26.441 28.614 8.730 1.00 13.74 166 LYS A O 1
ATOM 1267 N N . ALA A 1 185 ? -26.381 26.852 10.121 1.00 12.21 167 ALA A N 1
ATOM 1268 C CA . ALA A 1 185 ? -25.527 27.549 11.092 1.00 12.16 167 ALA A CA 1
ATOM 1269 C C . ALA A 1 185 ? -24.180 27.858 10.403 1.00 12.81 167 ALA A C 1
ATOM 1270 O O . ALA A 1 185 ? -23.663 28.976 10.545 1.00 13.12 167 ALA A O 1
ATOM 1272 N N . SER A 1 186 ? -23.612 26.851 9.770 1.00 12.35 168 SER A N 1
ATOM 1273 C CA . SER A 1 186 ? -22.349 27.039 9.022 1.00 12.76 168 SER A CA 1
ATOM 1274 C C . SER A 1 186 ? -22.493 28.158 8.004 1.00 13.22 168 SER A C 1
ATOM 1275 O O . SER A 1 186 ? -21.619 29.036 7.892 1.00 13.81 168 SER A O 1
ATOM 1278 N N . LEU A 1 187 ? -23.582 28.149 7.266 1.00 12.95 169 LEU A N 1
ATOM 1279 C CA . LEU A 1 187 ? -23.870 29.155 6.267 1.00 12.38 169 LEU A CA 1
ATOM 1280 C C . LEU A 1 187 ? -23.876 30.538 6.897 1.00 13.33 169 LEU A C 1
ATOM 1281 O O . LEU A 1 187 ? -23.326 31.483 6.312 1.00 14.06 169 LEU A O 1
ATOM 1286 N N . GLU A 1 188 ? -24.604 30.741 8.006 1.00 13.14 170 GLU A N 1
ATOM 1287 C CA . GLU A 1 188 ? -24.706 32.070 8.607 1.00 12.75 170 GLU A CA 1
ATOM 1288 C C . GLU A 1 188 ? -23.322 32.529 9.084 1.00 13.68 170 GLU A C 1
ATOM 1289 O O . GLU A 1 188 ? -23.031 33.723 8.943 1.00 12.99 170 GLU A O 1
ATOM 1295 N N . ALA A 1 189 ? -22.516 31.648 9.648 1.00 13.41 171 ALA A N 1
ATOM 1296 C CA . ALA A 1 189 ? -21.143 32.028 10.005 1.00 13.26 171 ALA A CA 1
ATOM 1297 C C . ALA A 1 189 ? -20.399 32.429 8.721 1.00 14.99 171 ALA A C 1
ATOM 1298 O O . ALA A 1 189 ? -19.643 33.403 8.682 1.00 13.87 171 ALA A O 1
ATOM 1300 N N . GLY A 1 190 ? -20.631 31.669 7.661 1.00 12.70 172 GLY A N 1
ATOM 1301 C CA . GLY A 1 190 ? -20.025 31.991 6.367 1.00 13.58 172 GLY A CA 1
ATOM 1302 C C . GLY A 1 190 ? -20.394 33.377 5.883 1.00 14.57 172 GLY A C 1
ATOM 1303 O O . GLY A 1 190 ? -19.541 34.090 5.314 1.00 14.51 172 GLY A O 1
ATOM 1304 N N . ILE A 1 191 ? -21.617 33.795 6.084 1.00 13.02 173 ILE A N 1
ATOM 1305 C CA . ILE A 1 191 ? -22.051 35.148 5.739 1.00 13.28 173 ILE A CA 1
ATOM 1306 C C . ILE A 1 191 ? -21.246 36.170 6.528 1.00 13.97 173 ILE A C 1
ATOM 1307 O O . ILE A 1 191 ? -20.755 37.158 5.942 1.00 13.76 173 ILE A O 1
ATOM 1312 N N . ARG A 1 192 ? -21.108 35.982 7.826 1.00 13.19 174 ARG A N 1
ATOM 1313 C CA . ARG A 1 192 ? -20.313 36.927 8.650 1.00 13.39 174 ARG A CA 1
ATOM 1314 C C . ARG A 1 192 ? -18.841 36.956 8.202 1.00 13.86 174 ARG A C 1
ATOM 1315 O O . ARG A 1 192 ? -18.305 38.053 8.060 1.00 14.03 174 ARG A O 1
ATOM 1323 N N . PHE A 1 193 ? -18.233 35.794 8.021 1.00 13.81 175 PHE A N 1
ATOM 1324 C CA . PHE A 1 193 ? -16.817 35.732 7.630 1.00 12.88 175 PHE A CA 1
ATOM 1325 C C . PHE A 1 193 ? -16.630 36.328 6.241 1.00 16.08 175 PHE A C 1
ATOM 1326 O O . PHE A 1 193 ? -15.640 37.047 6.020 1.00 14.61 175 PHE A O 1
ATOM 1334 N N . THR A 1 194 ? -17.565 36.101 5.316 1.00 14.23 176 THR A N 1
ATOM 1335 C CA . THR A 1 194 ? -17.439 36.669 3.961 1.00 14.00 176 THR A CA 1
ATOM 1336 C C . THR A 1 194 ? -17.562 38.185 4.039 1.00 15.63 176 THR A C 1
ATOM 1337 O O . THR A 1 194 ? -16.796 38.928 3.395 1.00 15.04 176 THR A O 1
ATOM 1341 N N . ALA A 1 195 ? -18.523 38.712 4.798 1.00 14.86 177 ALA A N 1
ATOM 1342 C CA . ALA A 1 195 ? -18.714 40.148 5.005 1.00 14.35 177 ALA A CA 1
ATOM 1343 C C . ALA A 1 195 ? -17.441 40.776 5.559 1.00 14.52 177 ALA A C 1
ATOM 1344 O O . ALA A 1 195 ? -17.033 41.835 5.098 1.00 15.25 177 ALA A O 1
ATOM 1346 N N . ALA A 1 196 ? -16.848 40.154 6.574 1.00 14.79 178 ALA A N 1
ATOM 1347 C CA . ALA A 1 196 ? -15.648 40.698 7.205 1.00 15.88 178 ALA A CA 1
ATOM 1348 C C . ALA A 1 196 ? -14.489 40.676 6.208 1.00 17.36 178 ALA A C 1
ATOM 1349 O O . ALA A 1 196 ? -13.649 41.591 6.223 1.00 19.50 178 ALA A O 1
ATOM 1351 N N . CYS A 1 197 ? -14.406 39.686 5.351 1.00 15.34 179 CYS A N 1
ATOM 1352 C CA . CYS A 1 197 ? -13.340 39.489 4.358 1.00 16.12 179 CYS A CA 1
ATOM 1353 C C . CYS A 1 197 ? -13.454 40.551 3.264 1.00 18.03 179 CYS A C 1
ATOM 1354 O O . CYS A 1 197 ? -12.426 41.168 2.914 1.00 19.98 179 CYS A O 1
ATOM 1357 N N . LEU A 1 198 ? -14.646 40.765 2.737 1.00 15.67 180 LEU A N 1
ATOM 1358 C CA . LEU A 1 198 ? -14.837 41.503 1.491 1.00 15.25 180 LEU A CA 1
ATOM 1359 C C . LEU A 1 198 ? -15.188 42.952 1.711 1.00 17.55 180 LEU A C 1
ATOM 1360 O O . LEU A 1 198 ? -15.243 43.702 0.720 1.00 18.22 180 LEU A O 1
ATOM 1365 N N . GLY A 1 199 ? -15.482 43.407 2.917 1.00 16.67 181 GLY A N 1
ATOM 1366 C CA . GLY A 1 199 ? -15.975 44.753 3.124 1.00 17.36 181 GLY A CA 1
ATOM 1367 C C . GLY A 1 199 ? -15.018 45.854 2.644 1.00 20.24 181 GLY A C 1
ATOM 1368 O O . GLY A 1 199 ? -15.505 46.842 2.093 1.00 21.81 181 GLY A O 1
ATOM 1369 N N . LYS A 1 200 ? -13.728 45.639 2.850 1.00 20.98 182 LYS A N 1
ATOM 1370 C CA . LYS A 1 200 ? -12.774 46.696 2.490 1.00 25.29 182 LYS A CA 1
ATOM 1371 C C . LYS A 1 200 ? -12.810 46.924 0.980 1.00 26.41 182 LYS A C 1
ATOM 1372 O O . LYS A 1 200 ? -12.654 48.060 0.538 1.00 29.47 182 LYS A O 1
ATOM 1378 N N . GLU A 1 201 ? -13.034 45.870 0.200 1.00 21.91 183 GLU A N 1
ATOM 1379 C CA . GLU A 1 201 ? -13.116 45.942 -1.264 1.00 25.04 183 GLU A CA 1
ATOM 1380 C C . GLU A 1 201 ? -14.488 46.338 -1.800 1.00 24.01 183 GLU A C 1
ATOM 1381 O O . GLU A 1 201 ? -14.701 46.261 -3.018 1.00 26.45 183 GLU A O 1
ATOM 1387 N N . GLY A 1 202 ? -15.430 46.715 -0.932 1.00 20.07 184 GLY A N 1
ATOM 1388 C CA . GLY A 1 202 ? -16.728 47.253 -1.318 1.00 23.97 184 GLY A CA 1
ATOM 1389 C C . GLY A 1 202 ? -17.743 46.172 -1.718 1.00 25.68 184 GLY A C 1
ATOM 1390 O O . GLY A 1 202 ? -18.515 46.368 -2.661 1.00 31.76 184 GLY A O 1
ATOM 1391 N N . ILE A 1 203 ? -17.650 44.995 -1.119 1.00 18.49 185 ILE A N 1
ATOM 1392 C CA . ILE A 1 203 ? -18.658 43.986 -1.371 1.00 17.88 185 ILE A CA 1
ATOM 1393 C C . ILE A 1 203 ? -19.280 43.670 -0.017 1.00 16.57 185 ILE A C 1
ATOM 1394 O O . ILE A 1 203 ? -18.544 43.326 0.892 1.00 18.80 185 ILE A O 1
ATOM 1399 N N . ARG A 1 204 ? -20.608 43.729 0.015 1.00 15.16 186 ARG A N 1
ATOM 1400 C CA . ARG A 1 204 ? -21.393 43.374 1.203 1.00 14.66 186 ARG A CA 1
ATOM 1401 C C . ARG A 1 204 ? -21.924 41.957 1.056 1.00 17.41 186 ARG A C 1
ATOM 1402 O O . ARG A 1 204 ? -21.993 41.373 -0.028 1.00 16.44 186 ARG A O 1
ATOM 1410 N N . CYS A 1 205 ? -22.168 41.333 2.206 1.00 14.85 187 CYS A N 1
ATOM 1411 C CA . CYS A 1 205 ? -22.712 39.981 2.230 1.00 14.11 187 CYS A CA 1
ATOM 1412 C C . CYS A 1 205 ? -23.702 39.872 3.383 1.00 14.22 187 CYS A C 1
ATOM 1413 O O . CYS A 1 205 ? -23.289 40.056 4.550 1.00 13.90 187 CYS A O 1
ATOM 1416 N N . ASN A 1 206 ? -24.952 39.547 3.060 1.00 14.11 188 ASN A N 1
ATOM 1417 C CA . ASN A 1 206 ? -26.011 39.469 4.048 1.00 13.38 188 ASN A CA 1
ATOM 1418 C C . ASN A 1 206 ? -26.847 38.212 3.837 1.00 13.72 188 ASN A C 1
ATOM 1419 O O . ASN A 1 206 ? -26.858 37.655 2.741 1.00 14.69 188 ASN A O 1
ATOM 1424 N N . GLY A 1 207 ? -27.600 37.844 4.875 1.00 13.26 189 GLY A N 1
ATOM 1425 C CA . GLY A 1 207 ? -28.520 36.720 4.794 1.00 13.73 189 GLY A CA 1
ATOM 1426 C C . GLY A 1 207 ? -29.956 37.173 5.017 1.00 13.21 189 GLY A C 1
ATOM 1427 O O . GLY A 1 207 ? -30.270 38.171 5.638 1.00 13.56 189 GLY A O 1
ATOM 1428 N N . ILE A 1 208 ? -30.896 36.365 4.482 1.00 12.86 190 ILE A N 1
ATOM 1429 C CA . ILE A 1 208 ? -32.314 36.440 4.813 1.00 13.04 190 ILE A CA 1
ATOM 1430 C C . ILE A 1 208 ? -32.663 35.089 5.410 1.00 13.20 190 ILE A C 1
ATOM 1431 O O . ILE A 1 208 ? -32.411 34.031 4.781 1.00 13.61 190 ILE A O 1
ATOM 1436 N N . SER A 1 209 ? -33.227 35.109 6.622 1.00 12.95 191 SER A N 1
ATOM 1437 C CA . SER A 1 209 ? -33.769 33.909 7.258 1.00 13.44 191 SER A CA 1
ATOM 1438 C C . SER A 1 209 ? -35.281 33.965 7.002 1.00 13.14 191 SER A C 1
ATOM 1439 O O . SER A 1 209 ? -36.016 34.727 7.630 1.00 13.38 191 SER A O 1
ATOM 1442 N N . ALA A 1 210 ? -35.735 33.215 6.001 1.00 14.08 192 ALA A N 1
ATOM 1443 C CA . ALA A 1 210 ? -37.123 33.236 5.571 1.00 15.21 192 ALA A CA 1
ATOM 1444 C C . ALA A 1 210 ? -37.984 32.310 6.426 1.00 13.07 192 ALA A C 1
ATOM 1445 O O . ALA A 1 210 ? -37.543 31.290 6.891 1.00 13.17 192 ALA A O 1
ATOM 1447 N N . GLY A 1 211 ? -39.242 32.694 6.622 1.00 13.88 193 GLY A N 1
ATOM 1448 C CA . GLY A 1 211 ? -40.227 31.753 7.142 1.00 14.66 193 GLY A CA 1
ATOM 1449 C C . GLY A 1 211 ? -40.460 30.643 6.119 1.00 15.41 193 GLY A C 1
ATOM 1450 O O . GLY A 1 211 ? -40.085 30.760 4.960 1.00 15.11 193 GLY A O 1
ATOM 1451 N N . PRO A 1 212 ? -41.138 29.560 6.542 1.00 15.70 194 PRO A N 1
ATOM 1452 C CA . PRO A 1 212 ? -41.380 28.443 5.635 1.00 16.22 194 PRO A CA 1
ATOM 1453 C C . PRO A 1 212 ? -42.274 28.870 4.486 1.00 15.93 194 PRO A C 1
ATOM 1454 O O . PRO A 1 212 ? -43.219 29.640 4.635 1.00 17.11 194 PRO A O 1
ATOM 1458 N N . ILE A 1 213 ? -41.957 28.315 3.312 1.00 15.34 195 ILE A N 1
ATOM 1459 C CA . ILE A 1 213 ? -42.669 28.567 2.069 1.00 16.08 195 ILE A CA 1
ATOM 1460 C C . ILE A 1 213 ? -42.803 27.270 1.293 1.00 18.67 195 ILE A C 1
ATOM 1461 O O . ILE A 1 213 ? -41.881 26.473 1.226 1.00 17.82 195 ILE A O 1
ATOM 1466 N N . LYS A 1 214 ? -44.011 27.042 0.737 1.00 19.22 196 LYS A N 1
ATOM 1467 C CA . LYS A 1 214 ? -44.250 25.822 -0.031 1.00 20.98 196 LYS A CA 1
ATOM 1468 C C . LYS A 1 214 ? -43.609 25.927 -1.405 1.00 21.61 196 LYS A C 1
ATOM 1469 O O . LYS A 1 214 ? -44.277 26.175 -2.394 1.00 24.46 196 LYS A O 1
ATOM 1475 N N . THR A 1 215 ? -42.301 25.663 -1.486 1.00 18.96 197 THR A N 1
ATOM 1476 C CA . THR A 1 215 ? -41.575 25.596 -2.728 1.00 18.62 197 THR A CA 1
ATOM 1477 C C . THR A 1 215 ? -41.416 24.123 -3.110 1.00 19.30 197 THR A C 1
ATOM 1478 O O . THR A 1 215 ? -41.855 23.234 -2.402 1.00 20.13 197 THR A O 1
ATOM 1482 N N . LEU A 1 216 ? -40.668 23.842 -4.178 1.00 20.02 198 LEU A N 1
ATOM 1483 C CA . LEU A 1 216 ? -40.260 22.459 -4.415 1.00 23.38 198 LEU A CA 1
ATOM 1484 C C . LEU A 1 216 ? -39.431 21.856 -3.290 1.00 28.19 198 LEU A C 1
ATOM 1485 O O . LEU A 1 216 ? -39.493 20.652 -3.084 1.00 30.54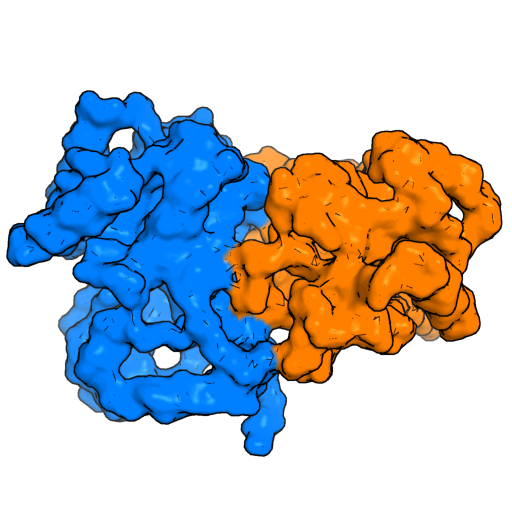 198 LEU A O 1
ATOM 1490 N N . ALA A 1 217 ? -38.786 22.679 -2.456 1.00 30.86 199 ALA A N 1
ATOM 1491 C CA . ALA A 1 217 ? -38.091 22.176 -1.272 1.00 33.66 199 ALA A CA 1
ATOM 1492 C C . ALA A 1 217 ? -39.029 21.415 -0.340 1.00 30.37 199 ALA A C 1
ATOM 1493 O O . ALA A 1 217 ? -38.619 20.438 0.275 1.00 32.89 199 ALA A O 1
ATOM 1495 N N . ALA A 1 218 ? -40.264 21.894 -0.152 1.00 28.04 200 ALA A N 1
ATOM 1496 C CA . ALA A 1 218 ? -41.278 21.191 0.651 1.00 26.41 200 ALA A CA 1
ATOM 1497 C C . ALA A 1 218 ? -41.737 19.850 0.082 1.00 34.36 200 ALA A C 1
ATOM 1498 O O . ALA A 1 218 ? -42.333 19.051 0.808 1.00 29.31 200 ALA A O 1
ATOM 1500 N N . SER A 1 219 ? -41.461 19.565 -1.192 1.00 35.13 201 SER A N 1
ATOM 1501 C CA . SER A 1 219 ? -41.877 18.305 -1.772 1.00 31.65 201 SER A CA 1
ATOM 1502 C C . SER A 1 219 ? -41.042 17.164 -1.196 1.00 31.67 201 SER A C 1
ATOM 1503 O O . SER A 1 219 ? -39.827 17.104 -1.355 1.00 36.56 201 SER A O 1
ATOM 1506 N N . GLY A 1 220 ? -41.726 16.182 -0.631 1.00 36.40 202 GLY A N 1
ATOM 1507 C CA . GLY A 1 220 ? -41.049 15.082 0.023 1.00 35.26 202 GLY A CA 1
ATOM 1508 C C . GLY A 1 220 ? -40.803 15.421 1.477 1.00 31.16 202 GLY A C 1
ATOM 1509 O O . GLY A 1 220 ? -40.360 14.549 2.234 1.00 39.19 202 GLY A O 1
ATOM 1510 N N . ILE A 1 221 ? -41.114 16.664 1.883 1.00 34.28 203 ILE A N 1
ATOM 1511 C CA . ILE A 1 221 ? -41.127 16.928 3.311 1.00 26.36 203 ILE A CA 1
ATOM 1512 C C . ILE A 1 221 ? -42.539 16.701 3.827 1.00 25.48 203 ILE A C 1
ATOM 1513 O O . ILE A 1 221 ? -43.420 17.488 3.563 1.00 25.39 203 ILE A O 1
ATOM 1518 N N . ALA A 1 222 ? -42.720 15.621 4.563 1.00 27.91 204 ALA A N 1
ATOM 1519 C CA . ALA A 1 222 ? -44.014 15.243 5.098 1.00 30.26 204 ALA A CA 1
ATOM 1520 C C . ALA A 1 222 ? -44.586 16.345 6.001 1.00 29.05 204 ALA A C 1
ATOM 1521 O O . ALA A 1 222 ? -43.866 16.989 6.759 1.00 28.73 204 ALA A O 1
ATOM 1523 N N . ASP A 1 223 ? -45.912 16.509 5.989 1.00 27.81 205 ASP A N 1
ATOM 1524 C CA . ASP A 1 223 ? -46.630 17.332 6.955 1.00 30.13 205 ASP A CA 1
ATOM 1525 C C . ASP A 1 223 ? -46.183 18.791 6.848 1.00 27.38 205 ASP A C 1
ATOM 1526 O O . ASP A 1 223 ? -46.263 19.519 7.831 1.00 27.21 205 ASP A O 1
ATOM 1531 N N . PHE A 1 224 ? -45.775 19.216 5.662 1.00 24.08 206 PHE A N 1
ATOM 1532 C CA . PHE A 1 224 ? -45.332 20.600 5.507 1.00 22.24 206 PHE A CA 1
ATOM 1533 C C . PHE A 1 224 ? -46.477 21.575 5.744 1.00 26.86 206 PHE A C 1
ATOM 1534 O O . PHE A 1 224 ? -46.285 22.674 6.286 1.00 23.84 206 PHE A O 1
ATOM 1542 N N . GLY A 1 225 ? -47.690 21.189 5.369 1.00 25.20 207 GLY A N 1
ATOM 1543 C CA . GLY A 1 225 ? -48.846 22.043 5.576 1.00 27.34 207 GLY A CA 1
ATOM 1544 C C . GLY A 1 225 ? -49.107 22.291 7.058 1.00 25.14 207 GLY A C 1
ATOM 1545 O O . GLY A 1 225 ? -49.572 23.367 7.404 1.00 23.52 207 GLY A O 1
ATOM 1546 N N . LYS A 1 226 ? -48.810 21.308 7.912 1.00 23.81 208 LYS A N 1
ATOM 1547 C CA . LYS A 1 226 ? -48.960 21.477 9.342 1.00 27.04 208 LYS A CA 1
ATOM 1548 C C . LYS A 1 226 ? -47.978 22.539 9.867 1.00 25.65 208 LYS A C 1
ATOM 1549 O O . LYS A 1 226 ? -48.324 23.286 10.782 1.00 24.98 208 LYS A O 1
ATOM 1555 N N A LEU A 1 227 ? -46.738 22.546 9.336 0.50 24.18 209 LEU A N 1
ATOM 1556 N N B LEU A 1 227 ? -46.756 22.500 9.325 0.50 24.70 209 LEU A N 1
ATOM 1557 C CA A LEU A 1 227 ? -45.716 23.528 9.709 0.50 22.95 209 LEU A CA 1
ATOM 1558 C CA B LEU A 1 227 ? -45.720 23.464 9.647 0.50 24.48 209 LEU A CA 1
ATOM 1559 C C A LEU A 1 227 ? -46.209 24.912 9.324 0.50 22.12 209 LEU A C 1
ATOM 1560 C C B LEU A 1 227 ? -46.216 24.863 9.329 0.50 22.44 209 LEU A C 1
ATOM 1561 O O A LEU A 1 227 ? -46.097 25.847 10.111 0.50 20.88 209 LEU A O 1
ATOM 1562 O O B LEU A 1 227 ? -46.110 25.741 10.186 0.50 21.73 209 LEU A O 1
ATOM 1571 N N . LEU A 1 228 ? -46.732 25.067 8.105 1.00 21.44 210 LEU A N 1
ATOM 1572 C CA . LEU A 1 228 ? -47.283 26.323 7.667 1.00 20.44 210 LEU A CA 1
ATOM 1573 C C . LEU A 1 228 ? -48.406 26.763 8.595 1.00 22.28 210 LEU A C 1
ATOM 1574 O O . LEU A 1 228 ? -48.473 27.930 8.986 1.00 21.53 210 LEU A O 1
ATOM 1579 N N . GLY A 1 229 ? -49.283 25.818 8.973 1.00 22.42 211 GLY A N 1
ATOM 1580 C CA . GLY A 1 229 ? -50.385 26.185 9.836 1.00 21.88 211 GLY A CA 1
ATOM 1581 C C . GLY A 1 229 ? -49.907 26.678 11.206 1.00 21.29 211 GLY A C 1
ATOM 1582 O O . GLY A 1 229 ? -50.458 27.662 11.747 1.00 22.00 211 GLY A O 1
ATOM 1583 N N . HIS A 1 230 ? -48.907 26.015 11.749 1.00 20.59 212 HIS A N 1
ATOM 1584 C CA . HIS A 1 230 ? -48.313 26.397 13.020 1.00 21.56 212 HIS A CA 1
ATOM 1585 C C . HIS A 1 230 ? -47.745 27.823 12.923 1.00 21.81 212 HIS A C 1
ATOM 1586 O O . HIS A 1 230 ? -47.998 28.664 13.776 1.00 21.13 212 HIS A O 1
ATOM 1593 N N . VAL A 1 231 ? -46.943 28.116 11.915 1.00 21.57 213 VAL A N 1
ATOM 1594 C CA . VAL A 1 231 ? -46.355 29.449 11.828 1.00 20.46 213 VAL A CA 1
ATOM 1595 C C . VAL A 1 231 ? -47.432 30.518 11.734 1.00 19.66 213 VAL A C 1
ATOM 1596 O O . VAL A 1 231 ? -47.351 31.545 12.436 1.00 19.90 213 VAL A O 1
ATOM 1600 N N . ALA A 1 232 ? -48.433 30.336 10.862 1.00 19.37 214 ALA A N 1
ATOM 1601 C CA . ALA A 1 232 ? -49.502 31.305 10.699 1.00 21.04 214 ALA A CA 1
ATOM 1602 C C . ALA A 1 232 ? -50.337 31.469 11.979 1.00 21.53 214 ALA A C 1
ATOM 1603 O O . ALA A 1 232 ? -50.900 32.556 12.192 1.00 24.82 214 ALA A O 1
ATOM 1605 N N . ALA A 1 233 ? -50.381 30.442 12.826 1.00 21.76 215 ALA A N 1
ATOM 1606 C CA . ALA A 1 233 ? -51.162 30.512 14.052 1.00 23.78 215 ALA A CA 1
ATOM 1607 C C . ALA A 1 233 ? -50.384 31.283 15.109 1.00 25.04 215 ALA A C 1
ATOM 1608 O O . ALA A 1 233 ? -50.991 31.857 16.010 1.00 28.30 215 ALA A O 1
ATOM 1610 N N . HIS A 1 234 ? -49.047 31.227 15.042 1.00 22.42 216 HIS A N 1
ATOM 1611 C CA . HIS A 1 234 ? -48.225 31.682 16.150 1.00 21.58 216 HIS A CA 1
ATOM 1612 C C . HIS A 1 234 ? -47.491 32.998 15.863 1.00 23.10 216 HIS A C 1
ATOM 1613 O O . HIS A 1 234 ? -47.101 33.657 16.825 1.00 26.20 216 HIS A O 1
ATOM 1620 N N . ASN A 1 235 ? -47.259 33.385 14.621 1.00 19.17 217 ASN A N 1
ATOM 1621 C CA . ASN A 1 235 ? -46.386 34.535 14.397 1.00 17.22 217 ASN A CA 1
ATOM 1622 C C . ASN A 1 235 ? -47.134 35.846 14.554 1.00 19.58 217 ASN A C 1
ATOM 1623 O O . ASN A 1 235 ? -48.368 35.888 14.515 1.00 17.92 217 ASN A O 1
ATOM 1628 N N . PRO A 1 236 ? -46.436 36.966 14.847 1.00 16.65 218 PRO A N 1
ATOM 1629 C CA . PRO A 1 236 ? -47.107 38.250 15.005 1.00 16.26 218 PRO A CA 1
ATOM 1630 C C . PRO A 1 236 ? -48.062 38.624 13.887 1.00 16.71 218 PRO A C 1
ATOM 1631 O O . PRO A 1 236 ? -49.154 39.149 14.152 1.00 19.27 218 PRO A O 1
ATOM 1635 N N . LEU A 1 237 ? -47.695 38.351 12.626 1.00 15.73 219 LEU A N 1
ATOM 1636 C CA . LEU A 1 237 ? -48.547 38.731 11.503 1.00 17.09 219 LEU A CA 1
ATOM 1637 C C . LEU A 1 237 ? -49.737 37.778 11.306 1.00 16.64 219 LEU A C 1
ATOM 1638 O O . LEU A 1 237 ? -50.585 38.152 10.507 1.00 19.43 219 LEU A O 1
ATOM 1643 N N . ARG A 1 238 ? -49.730 36.628 11.959 1.00 18.09 220 ARG A N 1
ATOM 1644 C CA . ARG A 1 238 ? -50.754 35.592 11.810 1.00 20.39 220 ARG A CA 1
ATOM 1645 C C . ARG A 1 238 ? -50.918 35.192 10.353 1.00 23.92 220 ARG A C 1
ATOM 1646 O O . ARG A 1 238 ? -52.033 35.049 9.832 1.00 23.06 220 ARG A O 1
ATOM 1654 N N . ARG A 1 239 ? -49.793 35.024 9.652 1.00 20.80 221 ARG A N 1
ATOM 1655 C CA . ARG A 1 239 ? -49.820 34.552 8.286 1.00 20.96 221 ARG A CA 1
ATOM 1656 C C . ARG A 1 239 ? -48.413 34.173 7.844 1.00 21.99 221 ARG A C 1
ATOM 1657 O O . ARG A 1 239 ? -47.428 34.638 8.400 1.00 22.80 221 ARG A O 1
ATOM 1665 N N . ASN A 1 240 ? -48.345 33.338 6.828 1.00 20.42 222 ASN A N 1
ATOM 1666 C CA . ASN A 1 240 ? -47.062 32.971 6.246 1.00 19.85 222 ASN A CA 1
ATOM 1667 C C . ASN A 1 240 ? -46.592 34.033 5.273 1.00 19.18 222 ASN A C 1
ATOM 1668 O O . ASN A 1 240 ? -47.336 34.828 4.692 1.00 20.31 222 ASN A O 1
ATOM 1673 N N . VAL A 1 241 ? -45.265 34.026 5.038 1.00 17.87 223 VAL A N 1
ATOM 1674 C CA . VAL A 1 241 ? -44.654 34.957 4.115 1.00 17.50 223 VAL A CA 1
ATOM 1675 C C . VAL A 1 241 ? -44.677 34.432 2.680 1.00 17.08 223 VAL A C 1
ATOM 1676 O O . VAL A 1 241 ? -44.887 33.231 2.472 1.00 18.03 223 VAL A O 1
ATOM 1680 N N . THR A 1 242 ? -44.454 35.346 1.757 1.00 17.94 224 THR A N 1
ATOM 1681 C CA . THR A 1 242 ? -44.443 35.027 0.329 1.00 18.75 224 THR A CA 1
ATOM 1682 C C . THR A 1 242 ? -43.054 35.186 -0.267 1.00 18.46 224 THR A C 1
ATOM 1683 O O . THR A 1 242 ? -42.187 35.884 0.300 1.00 16.29 224 THR A O 1
ATOM 1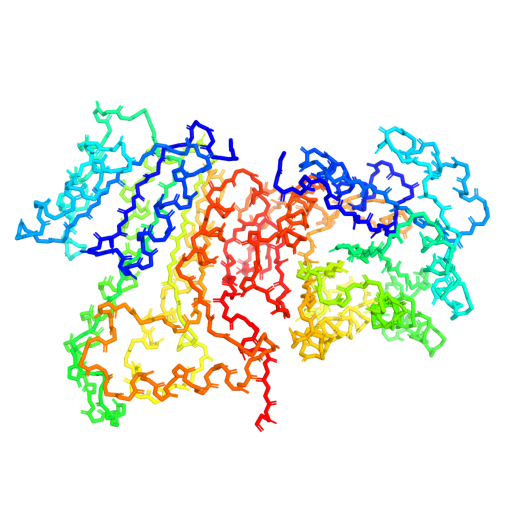687 N N . ILE A 1 243 ? -42.859 34.578 -1.433 1.00 17.01 225 ILE A N 1
ATOM 1688 C CA . ILE A 1 243 ? -41.603 34.787 -2.132 1.00 16.85 225 ILE A CA 1
ATOM 1689 C C . ILE A 1 243 ? -41.427 36.240 -2.548 1.00 16.99 225 ILE A C 1
ATOM 1690 O O . ILE A 1 243 ? -40.304 36.666 -2.765 1.00 17.18 225 ILE A O 1
ATOM 1695 N N . GLU A 1 244 ? -42.517 37.001 -2.729 1.00 17.80 226 GLU A N 1
ATOM 1696 C CA . GLU A 1 244 ? -42.429 38.406 -3.064 1.00 17.80 226 GLU A CA 1
ATOM 1697 C C . GLU A 1 244 ? -41.842 39.197 -1.888 1.00 17.92 226 GLU A C 1
ATOM 1698 O O . GLU A 1 244 ? -41.009 40.092 -2.108 1.00 18.81 226 GLU A O 1
ATOM 1704 N N . GLU A 1 245 ? -42.256 38.846 -0.670 1.00 17.77 227 GLU A N 1
ATOM 1705 C CA . GLU A 1 245 ? -41.755 39.533 0.517 1.00 18.07 227 GLU A CA 1
ATOM 1706 C C . GLU A 1 245 ? -40.285 39.249 0.701 1.00 18.37 227 GLU A C 1
ATOM 1707 O O . GLU A 1 245 ? -39.487 40.132 1.053 1.00 16.53 227 GLU A O 1
ATOM 1713 N N . VAL A 1 246 ? -39.894 37.997 0.511 1.00 16.06 228 VAL A N 1
ATOM 1714 C CA . VAL A 1 246 ? -38.494 37.621 0.571 1.00 16.37 228 VAL A CA 1
ATOM 1715 C C . VAL A 1 246 ? -37.728 38.339 -0.533 1.00 16.48 228 VAL A C 1
ATOM 1716 O O . VAL A 1 246 ? -36.647 38.912 -0.319 1.00 15.81 228 VAL A O 1
ATOM 1720 N N . GLY A 1 247 ? -38.328 38.384 -1.734 1.00 16.21 229 GLY A N 1
ATOM 1721 C CA . GLY A 1 247 ? -37.654 38.957 -2.885 1.00 16.51 229 GLY A CA 1
ATOM 1722 C C . GLY A 1 247 ? -37.406 40.443 -2.741 1.00 16.11 229 GLY A C 1
ATOM 1723 O O . GLY A 1 247 ? -36.371 40.957 -3.143 1.00 17.03 229 GLY A O 1
ATOM 1724 N N . ASN A 1 248 ? -38.402 41.156 -2.208 1.00 16.03 230 ASN A N 1
ATOM 1725 C CA . ASN A 1 248 ? -38.236 42.590 -2.033 1.00 15.92 230 ASN A CA 1
ATOM 1726 C C . ASN A 1 248 ? -37.143 42.886 -0.991 1.00 17.57 230 ASN A C 1
ATOM 1727 O O . ASN A 1 248 ? -36.427 43.852 -1.143 1.00 16.35 230 ASN A O 1
ATOM 1732 N N . THR A 1 249 ? -37.034 42.051 0.039 1.00 16.72 231 THR A N 1
ATOM 1733 C CA . THR A 1 249 ? -35.972 42.244 1.029 1.00 15.23 231 THR A CA 1
ATOM 1734 C C . THR A 1 249 ? -34.620 41.990 0.379 1.00 15.48 231 THR A C 1
ATOM 1735 O O . THR A 1 249 ? -33.642 42.716 0.611 1.00 15.67 231 THR A O 1
ATOM 1739 N N . ALA A 1 250 ? -34.511 40.946 -0.462 1.00 14.46 232 ALA A N 1
ATOM 1740 C CA . ALA A 1 250 ? -33.286 40.704 -1.204 1.00 14.69 232 ALA A CA 1
ATOM 1741 C C . ALA A 1 250 ? -32.916 41.895 -2.088 1.00 15.80 232 ALA A C 1
ATOM 1742 O O . ALA A 1 250 ? -31.739 42.287 -2.129 1.00 15.27 232 ALA A O 1
ATOM 1744 N N . ALA A 1 251 ? -33.910 42.425 -2.810 1.00 15.63 233 ALA A N 1
ATOM 1745 C CA . ALA A 1 251 ? -33.667 43.574 -3.672 1.00 16.41 233 ALA A CA 1
ATOM 1746 C C . ALA A 1 251 ? -33.058 44.733 -2.862 1.00 17.37 233 ALA A C 1
ATOM 1747 O O . ALA A 1 251 ? -32.085 45.368 -3.287 1.00 16.39 233 ALA A O 1
ATOM 1749 N N . PHE A 1 252 ? -33.651 45.021 -1.707 1.00 15.67 234 PHE A N 1
ATOM 1750 C CA . PHE A 1 252 ? -33.103 46.075 -0.827 1.00 15.87 234 PHE A CA 1
ATOM 1751 C C . PHE A 1 252 ? -31.661 45.770 -0.475 1.00 16.65 234 PHE A C 1
ATOM 1752 O O . PHE A 1 252 ? -30.779 46.632 -0.526 1.00 17.11 234 PHE A O 1
ATOM 1760 N N . LEU A 1 253 ? -31.404 44.523 -0.031 1.00 15.25 235 LEU A N 1
ATOM 1761 C CA . LEU A 1 253 ? -30.090 44.126 0.440 1.00 14.95 235 LEU A CA 1
ATOM 1762 C C . LEU A 1 253 ? -29.063 44.112 -0.689 1.00 16.48 235 LEU A C 1
ATOM 1763 O O . LEU A 1 253 ? -27.872 44.200 -0.446 1.00 15.95 235 LEU A O 1
ATOM 1768 N N . LEU A 1 254 ? -29.525 43.974 -1.960 1.00 16.22 236 LEU A N 1
ATOM 1769 C CA . LEU A 1 254 ? -28.624 44.048 -3.113 1.00 17.38 236 LEU A CA 1
ATOM 1770 C C . LEU A 1 254 ? -28.352 45.478 -3.568 1.00 19.09 236 LEU A C 1
ATOM 1771 O O . LEU A 1 254 ? -27.455 45.697 -4.384 1.00 22.93 236 LEU A O 1
ATOM 1776 N N . SER A 1 255 ? -29.173 46.394 -3.080 1.00 18.01 237 SER A N 1
ATOM 1777 C CA . SER A 1 255 ? -29.113 47.798 -3.545 1.00 18.69 237 SER A CA 1
ATOM 1778 C C . SER A 1 255 ? -28.227 48.678 -2.666 1.00 20.75 237 SER A C 1
ATOM 1779 O O . SER A 1 255 ? -27.919 48.306 -1.535 1.00 18.55 237 SER A O 1
ATOM 1782 N N . ASP A 1 256 ? -27.905 49.843 -3.211 1.00 21.81 238 ASP A N 1
ATOM 1783 C CA . ASP A 1 256 ? -27.115 50.784 -2.433 1.00 21.40 238 ASP A CA 1
ATOM 1784 C C . ASP A 1 256 ? -27.899 51.405 -1.285 1.00 20.38 238 ASP A C 1
ATOM 1785 O O . ASP A 1 256 ? -27.300 52.027 -0.383 1.00 21.97 238 ASP A O 1
ATOM 1790 N N . LEU A 1 257 ? -29.208 51.190 -1.211 1.00 18.54 239 LEU A N 1
ATOM 1791 C CA . LEU A 1 257 ? -30.026 51.656 -0.099 1.00 20.03 239 LEU A CA 1
ATOM 1792 C C . LEU A 1 257 ? -29.527 50.990 1.198 1.00 19.79 239 LEU A C 1
ATOM 1793 O O . LEU A 1 257 ? -29.704 51.550 2.275 1.00 20.02 239 LEU A O 1
ATOM 1798 N N . SER A 1 258 ? -28.985 49.771 1.078 1.00 18.46 240 SER A N 1
ATOM 1799 C CA . SER A 1 258 ? -28.561 48.997 2.243 1.00 17.81 240 SER A CA 1
ATOM 1800 C C . SER A 1 258 ? -27.051 49.102 2.479 1.00 18.08 240 SER A C 1
ATOM 1801 O O . SER A 1 258 ? -26.432 48.236 3.083 1.00 17.05 240 SER A O 1
ATOM 1804 N N . SER A 1 259 ? -26.405 50.148 1.957 1.00 16.90 241 SER A N 1
ATOM 1805 C CA . SER A 1 259 ? -24.952 50.241 1.997 1.00 17.27 241 SER A CA 1
ATOM 1806 C C . SER A 1 259 ? -24.329 50.273 3.388 1.00 15.80 241 SER A C 1
ATOM 1807 O O . SER A 1 259 ? -23.152 49.981 3.514 1.00 18.54 241 SER A O 1
ATOM 1810 N N . GLY A 1 260 ? -25.097 50.574 4.401 1.00 16.43 242 GLY A N 1
ATOM 1811 C CA . GLY A 1 260 ? -24.612 50.496 5.775 1.00 16.83 242 GLY A CA 1
ATOM 1812 C C . GLY A 1 260 ? -24.744 49.136 6.452 1.00 16.79 242 GLY A C 1
ATOM 1813 O O . GLY A 1 260 ? -24.463 49.021 7.647 1.00 16.16 242 GLY A O 1
ATOM 1814 N N . ILE A 1 261 ? -25.244 48.113 5.717 1.00 15.75 243 ILE A N 1
ATOM 1815 C CA . ILE A 1 261 ? -25.564 46.810 6.327 1.00 14.15 243 ILE A CA 1
ATOM 1816 C C . ILE A 1 261 ? -24.707 45.727 5.714 1.00 13.68 243 ILE A C 1
ATOM 1817 O O . ILE A 1 261 ? -24.722 45.487 4.485 1.00 14.21 243 ILE A O 1
ATOM 1822 N N . THR A 1 262 ? -23.955 45.003 6.525 1.00 13.00 244 THR A N 1
ATOM 1823 C CA . THR A 1 262 ? -23.194 43.873 6.056 1.00 13.57 244 THR A CA 1
ATOM 1824 C C . THR A 1 262 ? -23.075 42.868 7.213 1.00 14.43 244 THR A C 1
ATOM 1825 O O . THR A 1 262 ? -23.077 43.239 8.386 1.00 14.81 244 THR A O 1
ATOM 1829 N N . GLY A 1 263 ? -23.002 41.577 6.849 1.00 13.32 245 GLY A N 1
ATOM 1830 C CA . GLY A 1 263 ? -22.852 40.507 7.827 1.00 13.73 245 GLY A CA 1
ATOM 1831 C C . GLY A 1 263 ? -24.128 40.223 8.621 1.00 13.90 245 GLY A C 1
ATOM 1832 O O . GLY A 1 263 ? -24.030 39.561 9.642 1.00 14.68 245 GLY A O 1
ATOM 1833 N N . GLU A 1 264 ? -25.260 40.752 8.166 1.00 13.48 246 GLU A N 1
ATOM 1834 C CA . GLU A 1 264 ? -26.527 40.719 8.901 1.00 13.34 246 GLU A CA 1
ATOM 1835 C C . GLU A 1 264 ? -27.377 39.542 8.417 1.00 14.03 246 GLU A C 1
ATOM 1836 O O . GLU A 1 264 ? -27.383 39.266 7.219 1.00 14.51 246 GLU A O 1
ATOM 1842 N N . ILE A 1 265 ? -28.107 38.890 9.354 1.00 13.62 247 ILE A N 1
ATOM 1843 C CA . ILE A 1 265 ? -29.166 37.934 8.994 1.00 13.52 247 ILE A CA 1
ATOM 1844 C C . ILE A 1 265 ? -30.489 38.654 9.306 1.00 14.54 247 ILE A C 1
ATOM 1845 O O . ILE A 1 265 ? -30.762 39.008 10.453 1.00 15.55 247 ILE A O 1
ATOM 1850 N N . THR A 1 266 ? -31.302 38.893 8.272 1.00 13.52 248 THR A N 1
ATOM 1851 C CA . THR A 1 266 ? -32.593 39.543 8.410 1.00 13.43 248 THR A CA 1
ATOM 1852 C C . THR A 1 266 ? -33.713 38.509 8.353 1.00 13.22 248 THR A C 1
ATOM 1853 O O . THR A 1 266 ? -33.805 37.811 7.353 1.00 14.14 248 THR A O 1
ATOM 1857 N N . TYR A 1 267 ? -34.573 38.511 9.346 1.00 14.20 249 TYR A N 1
ATOM 1858 C CA . TYR A 1 267 ? -35.679 37.564 9.429 1.00 14.13 249 TYR A CA 1
ATOM 1859 C C . TYR A 1 267 ? -36.875 38.092 8.669 1.00 15.38 249 TYR A C 1
ATOM 1860 O O . TYR A 1 267 ? -37.424 39.143 9.016 1.00 15.54 249 TYR A O 1
ATOM 1869 N N . VAL A 1 268 ? -37.306 37.320 7.655 1.00 13.67 250 VAL A N 1
ATOM 1870 C CA . VAL A 1 268 ? -38.497 37.604 6.867 1.00 14.59 250 VAL A CA 1
ATOM 1871 C C . VAL A 1 268 ? -39.450 36.430 7.100 1.00 14.34 250 VAL A C 1
ATOM 1872 O O . VAL A 1 268 ? -39.631 35.560 6.232 1.00 14.82 250 VAL A O 1
ATOM 1876 N N . ASP A 1 269 ? -40.038 36.385 8.293 1.00 13.75 251 ASP A N 1
ATOM 1877 C CA . ASP A 1 269 ? -40.825 35.270 8.827 1.00 13.75 251 ASP A CA 1
ATOM 1878 C C . ASP A 1 269 ? -42.097 35.784 9.526 1.00 14.35 251 ASP A C 1
ATOM 1879 O O . ASP A 1 269 ? -42.678 35.057 10.330 1.00 15.25 251 ASP A O 1
ATOM 1884 N N . GLY A 1 270 ? -42.447 37.036 9.260 1.00 14.61 252 GLY A N 1
ATOM 1885 C CA . GLY A 1 270 ? -43.572 37.665 9.920 1.00 14.95 252 GLY A CA 1
ATOM 1886 C C . GLY A 1 270 ? -43.422 37.725 11.430 1.00 14.36 252 GLY A C 1
ATOM 1887 O O . GLY A 1 270 ? -44.419 37.725 12.155 1.00 15.49 252 GLY A O 1
ATOM 1888 N N . GLY A 1 271 ? -42.171 37.811 11.908 1.00 14.77 253 GLY A N 1
ATOM 1889 C CA . GLY A 1 271 ? -41.899 37.849 13.331 1.00 13.78 253 GLY A CA 1
ATOM 1890 C C . GLY A 1 271 ? -41.922 36.530 14.068 1.00 13.89 253 GLY A C 1
ATOM 1891 O O . GLY A 1 271 ? -41.832 36.503 15.283 1.00 15.39 253 GLY A O 1
ATOM 1892 N N . TYR A 1 272 ? -42.046 35.412 13.330 1.00 14.59 254 TYR A N 1
ATOM 1893 C CA . TYR A 1 272 ? -42.181 34.132 13.990 1.00 14.51 254 TYR A CA 1
ATOM 1894 C C . TYR A 1 272 ? -41.102 33.879 15.045 1.00 15.40 254 TYR A C 1
ATOM 1895 O O . TYR A 1 272 ? -41.387 33.440 16.175 1.00 16.96 254 TYR A O 1
ATOM 1904 N N . SER A 1 273 ? -39.823 34.134 14.691 1.00 15.50 255 SER A N 1
ATOM 1905 C CA . SER A 1 273 ? -38.721 33.787 15.575 1.00 14.94 255 SER A CA 1
ATOM 1906 C C . SER A 1 273 ? -38.730 34.540 16.903 1.00 15.74 255 SER A C 1
ATOM 1907 O O . SER A 1 273 ? -38.066 34.059 17.841 1.00 18.33 255 SER A O 1
ATOM 1910 N N . ILE A 1 274 ? -39.371 35.712 16.968 1.00 15.69 256 ILE A N 1
ATOM 1911 C CA . ILE A 1 274 ? -39.239 36.517 18.163 1.00 17.23 256 ILE A CA 1
ATOM 1912 C C . ILE A 1 274 ? -40.391 36.241 19.119 1.00 19.70 256 ILE A C 1
ATOM 1913 O O . ILE A 1 274 ? -40.313 36.744 20.254 1.00 19.90 256 ILE A O 1
ATOM 1918 N N . ASN A 1 275 ? -41.349 35.351 18.796 1.00 17.05 257 ASN A N 1
ATOM 1919 C CA . ASN A 1 275 ? -42.447 34.953 19.702 1.00 17.88 257 ASN A CA 1
ATOM 1920 C C . ASN A 1 275 ? -42.141 33.704 20.530 1.00 22.20 257 ASN A C 1
ATOM 1921 O O . ASN A 1 275 ? -41.411 32.818 20.076 1.00 24.45 257 ASN A O 1
ATOM 1926 N N . ALA A 1 276 ? -42.714 33.591 21.757 1.00 22.48 258 ALA A N 1
ATOM 1927 C CA . ALA A 1 276 ? -42.636 32.405 22.597 1.00 22.17 258 ALA A CA 1
ATOM 1928 C C . ALA A 1 276 ? -43.897 32.266 23.454 1.00 24.84 258 ALA A C 1
ATOM 1929 O O . ALA A 1 276 ? -44.706 33.198 23.571 1.00 25.75 258 ALA A O 1
ATOM 1931 N N . LEU A 1 277 ? -43.996 31.059 24.033 1.00 32.55 259 LEU A N 1
ATOM 1932 C CA . LEU A 1 277 ? -45.123 30.625 24.854 1.00 34.85 259 LEU A CA 1
ATOM 1933 C C . LEU A 1 277 ? -46.423 30.874 24.096 1.00 34.43 259 LEU A C 1
ATOM 1934 O O . LEU A 1 277 ? -47.391 31.382 24.640 1.00 35.93 259 LEU A O 1
ATOM 1939 N N . SER A 1 278 ? -46.472 30.533 22.812 1.00 44.70 260 SER A N 1
ATOM 1940 C CA . SER A 1 278 ? -47.758 30.685 22.155 1.00 50.56 260 SER A CA 1
ATOM 1941 C C . SER A 1 278 ? -48.540 29.420 22.502 1.00 48.76 260 SER A C 1
ATOM 1942 O O . SER A 1 278 ? -48.188 28.335 22.044 1.00 60.69 260 SER A O 1
ATOM 1945 N N . THR A 1 279 ? -49.463 29.538 23.451 1.00 42.61 261 THR A N 1
ATOM 1946 C CA . THR A 1 279 ? -50.367 28.440 23.766 1.00 58.47 261 THR A CA 1
ATOM 1947 C C . THR A 1 279 ? -51.674 28.697 23.002 1.00 63.69 261 THR A C 1
ATOM 1948 O O . THR A 1 279 ? -51.859 28.011 21.967 1.00 61.06 261 THR A O 1
ATOM 1952 N N . GLY B 1 22 ? -41.152 56.761 -6.234 1.00 34.60 4 GLY B N 1
ATOM 1953 C CA . GLY B 1 22 ? -40.388 56.127 -5.135 1.00 27.95 4 GLY B CA 1
ATOM 1954 C C . GLY B 1 22 ? -41.269 55.135 -4.396 1.00 27.67 4 GLY B C 1
ATOM 1955 O O . GLY B 1 22 ? -42.485 55.085 -4.602 1.00 26.98 4 GLY B O 1
ATOM 1956 N N . PHE B 1 23 ? -40.667 54.353 -3.491 1.00 23.82 5 PHE B N 1
ATOM 1957 C CA . PHE B 1 23 ? -41.388 53.239 -2.921 1.00 21.93 5 PHE B CA 1
ATOM 1958 C C . PHE B 1 23 ? -42.160 53.622 -1.663 1.00 23.71 5 PHE B C 1
ATOM 1959 O O . PHE B 1 23 ? -42.762 52.727 -1.030 1.00 24.10 5 PHE B O 1
ATOM 1967 N N . LEU B 1 24 ? -42.252 54.937 -1.345 1.00 20.60 6 LEU B N 1
ATOM 1968 C CA . LEU B 1 24 ? -43.120 55.379 -0.272 1.00 21.18 6 LEU B CA 1
ATOM 1969 C C . LEU B 1 24 ? -44.213 56.308 -0.782 1.00 20.79 6 LEU B C 1
ATOM 1970 O O . LEU B 1 24 ? -44.860 56.979 -0.012 1.00 20.74 6 LEU B O 1
ATOM 1975 N N . GLN B 1 25 ? -44.474 56.236 -2.103 1.00 23.74 7 GLN B N 1
ATOM 1976 C CA . GLN B 1 25 ? -45.571 57.037 -2.630 1.00 24.57 7 GLN B CA 1
ATOM 1977 C C . GLN B 1 25 ? -46.872 56.642 -1.961 1.00 20.03 7 GLN B C 1
ATOM 1978 O O . GLN B 1 25 ? -47.171 55.465 -1.770 1.00 23.75 7 GLN B O 1
ATOM 1984 N N . GLY B 1 26 ? -47.627 57.666 -1.538 1.00 23.03 8 GLY B N 1
ATOM 1985 C CA . GLY B 1 26 ? -48.899 57.475 -0.866 1.00 25.31 8 GLY B CA 1
ATOM 1986 C C . GLY B 1 26 ? -48.804 57.311 0.652 1.00 24.75 8 GLY B C 1
ATOM 1987 O O . GLY B 1 26 ? -49.810 57.389 1.348 1.00 27.66 8 GLY B O 1
ATOM 1988 N N . LYS B 1 27 ? -47.589 57.131 1.161 1.00 23.07 9 LYS B N 1
ATOM 1989 C CA . LYS B 1 27 ? -47.461 56.910 2.590 1.00 22.46 9 LYS B CA 1
ATOM 1990 C C . LYS B 1 27 ? -47.361 58.247 3.301 1.00 21.46 9 LYS B C 1
ATOM 1991 O O . LYS B 1 27 ? -46.629 59.139 2.843 1.00 22.13 9 LYS B O 1
ATOM 1997 N N . LYS B 1 28 ? -48.019 58.288 4.443 1.00 20.13 10 LYS B N 1
ATOM 1998 C CA . LYS B 1 28 ? -48.001 59.427 5.361 1.00 19.84 10 LYS B CA 1
ATOM 1999 C C . LYS B 1 28 ? -47.312 58.975 6.652 1.00 17.64 10 LYS B C 1
ATOM 2000 O O . LYS B 1 28 ? -47.760 58.027 7.304 1.00 18.84 10 LYS B O 1
ATOM 2006 N N . ILE B 1 29 ? -46.246 59.695 6.968 1.00 18.92 11 ILE B N 1
ATOM 2007 C CA . ILE B 1 29 ? -45.316 59.288 8.023 1.00 17.36 11 ILE B CA 1
ATOM 2008 C C . ILE B 1 29 ? -45.062 60.425 9.018 1.00 18.76 11 ILE B C 1
ATOM 2009 O O . ILE B 1 29 ? -44.698 61.520 8.630 1.00 18.95 11 ILE B O 1
ATOM 2014 N N . LEU B 1 30 ? -45.213 60.120 10.308 1.00 18.93 12 LEU B N 1
ATOM 2015 C CA . LEU B 1 30 ? -44.941 61.037 11.422 1.00 18.19 12 LEU B CA 1
ATOM 2016 C C . LEU B 1 30 ? -43.523 60.745 11.941 1.00 18.66 12 LEU B C 1
ATOM 2017 O O . LEU B 1 30 ? -43.232 59.587 12.282 1.00 18.73 12 LEU B O 1
ATOM 2022 N N . ILE B 1 31 ? -42.697 61.773 12.001 1.00 19.57 13 ILE B N 1
ATOM 2023 C CA . ILE B 1 31 ? -41.300 61.649 12.430 1.00 18.15 13 ILE B CA 1
ATOM 2024 C C . ILE B 1 31 ? -41.038 62.444 13.698 1.00 19.43 13 ILE B C 1
ATOM 2025 O O . ILE B 1 31 ? -41.218 63.658 13.745 1.00 19.66 13 ILE B O 1
ATOM 2030 N N . THR B 1 32 ? -40.563 61.750 14.734 1.00 16.68 14 THR B N 1
ATOM 2031 C CA . THR B 1 32 ? -40.135 62.381 15.993 1.00 17.44 14 THR B CA 1
ATOM 2032 C C . THR B 1 32 ? -38.638 62.608 15.944 1.00 17.85 14 THR B C 1
ATOM 2033 O O . THR B 1 32 ? -37.923 61.973 15.200 1.00 18.23 14 THR B O 1
ATOM 2037 N N . GLY B 1 33 ? -38.166 63.537 16.797 1.00 19.47 15 GLY B N 1
ATOM 2038 C CA . GLY B 1 33 ? -36.741 63.608 17.073 1.00 20.18 15 GLY B CA 1
ATOM 2039 C C . GLY B 1 33 ? -35.874 64.400 16.098 1.00 19.41 15 GLY B C 1
ATOM 2040 O O . GLY B 1 33 ? -34.643 64.375 16.221 1.00 19.91 15 GLY B O 1
ATOM 2041 N N . MET B 1 34 ? -36.461 65.114 15.103 1.00 20.02 16 MET B N 1
ATOM 2042 C CA . MET B 1 34 ? -35.677 65.863 14.147 1.00 20.53 16 MET B CA 1
ATOM 2043 C C . MET B 1 34 ? -35.386 67.262 14.730 1.00 23.44 16 MET B C 1
ATOM 2044 O O . MET B 1 34 ? -36.277 68.100 14.746 1.00 24.26 16 MET B O 1
ATOM 2049 N N . ILE B 1 35 ? -34.158 67.482 15.204 1.00 23.94 17 ILE B N 1
ATOM 2050 C CA . ILE B 1 35 ? -33.871 68.756 15.889 1.00 28.62 17 ILE B CA 1
ATOM 2051 C C . ILE B 1 35 ? -32.823 69.553 15.118 1.00 28.03 17 ILE B C 1
ATOM 2052 O O . ILE B 1 35 ? -32.692 70.767 15.311 1.00 27.77 17 ILE B O 1
ATOM 2057 N N . SER B 1 36 ? -32.069 68.913 14.222 1.00 26.23 18 SER B N 1
ATOM 2058 C CA . SER B 1 36 ? -31.075 69.577 13.403 1.00 25.29 18 SER B CA 1
ATOM 2059 C C . SER B 1 36 ? -30.846 68.733 12.154 1.00 25.78 18 SER B C 1
ATOM 2060 O O . SER B 1 36 ? -31.338 67.597 12.090 1.00 26.22 18 SER B O 1
ATOM 2063 N N . GLU B 1 37 ? -30.089 69.255 11.192 1.00 26.91 19 GLU B N 1
ATOM 2064 C CA . GLU B 1 37 ? -29.746 68.526 9.984 1.00 26.07 19 GLU B CA 1
ATOM 2065 C C . GLU B 1 37 ? -28.760 67.400 10.270 1.00 25.01 19 GLU B C 1
ATOM 2066 O O . GLU B 1 37 ? -28.455 66.649 9.358 1.00 28.29 19 GLU B O 1
ATOM 2072 N N . ARG B 1 38 ? -28.192 67.337 11.476 1.00 26.03 20 ARG B N 1
ATOM 2073 C CA . ARG B 1 38 ? -27.332 66.214 11.821 1.00 25.10 20 ARG B CA 1
ATOM 2074 C C . ARG B 1 38 ? -28.126 65.058 12.446 1.00 22.85 20 ARG B C 1
ATOM 2075 O O . ARG B 1 38 ? -27.560 63.973 12.540 1.00 21.47 20 ARG B O 1
ATOM 2083 N N . SER B 1 39 ? -29.354 65.302 12.880 1.00 20.40 21 SER B N 1
ATOM 2084 C CA . SER B 1 39 ? -30.191 64.288 13.535 1.00 19.66 21 SER B CA 1
ATOM 2085 C C . SER B 1 39 ? -30.366 63.080 12.622 1.00 19.93 21 SER B C 1
ATOM 2086 O O . SER B 1 39 ? -30.658 63.188 11.438 1.00 21.13 21 SER B O 1
ATOM 2089 N N . ILE B 1 40 ? -30.366 61.897 13.241 1.00 17.16 22 ILE B N 1
ATOM 2090 C CA . ILE B 1 40 ? -30.774 60.705 12.512 1.00 17.01 22 ILE B CA 1
ATOM 2091 C C . ILE B 1 40 ? -32.171 60.896 11.935 1.00 18.23 22 ILE B C 1
ATOM 2092 O O . ILE B 1 40 ? -32.401 60.467 10.799 1.00 17.98 22 ILE B O 1
ATOM 2097 N N . ALA B 1 41 ? -33.092 61.510 12.673 1.00 17.21 23 ALA B N 1
ATOM 2098 C CA . ALA B 1 41 ? -34.450 61.706 12.162 1.00 17.20 23 ALA B CA 1
ATOM 2099 C C . ALA B 1 41 ? -34.452 62.579 10.902 1.00 19.67 23 ALA B C 1
ATOM 2100 O O . ALA B 1 41 ? -35.326 62.416 10.043 1.00 19.37 23 ALA B O 1
ATOM 2102 N N . TYR B 1 42 ? -33.499 63.502 10.739 1.00 19.96 24 TYR B N 1
ATOM 2103 C CA . TYR B 1 42 ? -33.399 64.260 9.500 1.00 20.90 24 TYR B CA 1
ATOM 2104 C C . TYR B 1 42 ? -32.980 63.356 8.346 1.00 19.23 24 TYR B C 1
ATOM 2105 O O . TYR B 1 42 ? -33.542 63.442 7.258 1.00 20.06 24 TYR B O 1
ATOM 2114 N N . GLY B 1 43 ? -32.015 62.455 8.546 1.00 18.40 25 GLY B N 1
ATOM 2115 C CA . GLY B 1 43 ? -31.623 61.521 7.516 1.00 19.04 25 GLY B CA 1
ATOM 2116 C C . GLY B 1 43 ? -32.838 60.663 7.133 1.00 20.67 25 GLY B C 1
ATOM 2117 O O . GLY B 1 43 ? -33.042 60.363 5.944 1.00 20.10 25 GLY B O 1
ATOM 2118 N N . ILE B 1 44 ? -33.615 60.238 8.121 1.00 19.19 26 ILE B N 1
ATOM 2119 C CA . ILE B 1 44 ? -34.807 59.447 7.865 1.00 17.52 26 ILE B CA 1
ATOM 2120 C C . ILE B 1 44 ? -35.798 60.293 7.063 1.00 20.25 26 ILE B C 1
ATOM 2121 O O . ILE B 1 44 ? -36.329 59.832 6.051 1.00 18.46 26 ILE B O 1
ATOM 2126 N N . ALA B 1 45 ? -36.082 61.512 7.512 1.00 18.96 27 ALA B N 1
ATOM 2127 C CA . ALA B 1 45 ? -37.057 62.343 6.819 1.00 20.59 27 ALA B CA 1
ATOM 2128 C C . ALA B 1 45 ? -36.657 62.571 5.370 1.00 20.74 27 ALA B C 1
ATOM 2129 O O . ALA B 1 45 ? -37.474 62.437 4.440 1.00 20.04 27 ALA B O 1
ATOM 2131 N N . LYS B 1 46 ? -35.404 62.886 5.138 1.00 19.29 28 LYS B N 1
ATOM 2132 C CA . LYS B 1 46 ? -34.912 63.152 3.805 1.00 21.37 28 LYS B CA 1
ATOM 2133 C C . LYS B 1 46 ? -35.063 61.925 2.912 1.00 24.30 28 LYS B C 1
ATOM 2134 O O . LYS B 1 46 ? -35.552 62.014 1.776 1.00 24.60 28 LYS B O 1
ATOM 2140 N N . ALA B 1 47 ? -34.665 60.756 3.436 1.00 20.20 29 ALA B N 1
ATOM 2141 C CA . ALA B 1 47 ? -34.765 59.524 2.672 1.00 19.53 29 ALA B CA 1
ATOM 2142 C C . ALA B 1 47 ? -36.223 59.193 2.388 1.00 20.08 29 ALA B C 1
ATOM 2143 O O . ALA B 1 47 ? -36.536 58.746 1.283 1.00 22.30 29 ALA B O 1
ATOM 2145 N N . CYS B 1 48 ? -37.128 59.406 3.331 1.00 18.68 30 CYS B N 1
ATOM 2146 C CA . CYS B 1 48 ? -38.525 59.114 3.133 1.00 20.02 30 CYS B CA 1
ATOM 2147 C C . CYS B 1 48 ? -39.125 60.052 2.083 1.00 24.05 30 CYS B C 1
ATOM 2148 O O . CYS B 1 48 ? -39.872 59.594 1.212 1.00 23.44 30 CYS B O 1
ATOM 2151 N N . ARG B 1 49 ? -38.772 61.342 2.141 1.00 22.20 31 ARG B N 1
ATOM 2152 C CA . ARG B 1 49 ? -39.349 62.304 1.198 1.00 24.06 31 ARG B CA 1
ATOM 2153 C C . ARG B 1 49 ? -38.850 62.001 -0.199 1.00 23.58 31 ARG B C 1
ATOM 2154 O O . ARG B 1 49 ? -39.640 62.065 -1.148 1.00 23.42 31 ARG B O 1
ATOM 2162 N N . GLU B 1 50 ? -37.593 61.543 -0.325 1.00 22.68 32 GLU B N 1
ATOM 2163 C CA . GLU B 1 50 ? -36.975 61.173 -1.598 1.00 24.34 32 GLU B CA 1
ATOM 2164 C C . GLU B 1 50 ? -37.722 59.994 -2.231 1.00 24.59 32 GLU B C 1
ATOM 2165 O O . GLU B 1 50 ? -37.713 59.843 -3.463 1.00 29.65 32 GLU B O 1
ATOM 2171 N N . GLN B 1 51 ? -38.379 59.157 -1.421 1.00 21.24 33 GLN B N 1
ATOM 2172 C CA . GLN B 1 51 ? -39.111 57.991 -1.892 1.00 20.51 33 GLN B CA 1
ATOM 2173 C C . GLN B 1 51 ? -40.609 58.274 -2.052 1.00 20.65 33 GLN B C 1
ATOM 2174 O O . GLN B 1 51 ? -41.437 57.385 -2.319 1.00 22.73 33 GLN B O 1
ATOM 2180 N N . GLY B 1 52 ? -40.968 59.534 -1.873 1.00 21.07 34 GLY B N 1
ATOM 2181 C CA . GLY B 1 52 ? -42.315 60.009 -2.163 1.00 22.78 34 GLY B CA 1
ATOM 2182 C C . GLY B 1 52 ? -43.255 60.135 -0.977 1.00 22.84 34 GLY B C 1
ATOM 2183 O O . GLY B 1 52 ? -44.429 60.452 -1.131 1.00 24.75 34 GLY B O 1
ATOM 2184 N N . ALA B 1 53 ? -42.789 59.932 0.272 1.00 22.89 35 ALA B N 1
ATOM 2185 C CA . ALA B 1 53 ? -43.691 60.027 1.388 1.00 20.44 35 ALA B CA 1
ATOM 2186 C C . ALA B 1 53 ? -44.075 61.477 1.667 1.00 20.17 35 ALA B C 1
ATOM 2187 O O . ALA B 1 53 ? -43.295 62.382 1.345 1.00 23.67 35 ALA B O 1
ATOM 2189 N N . GLU B 1 54 ? -45.239 61.657 2.291 1.00 19.78 36 GLU B N 1
ATOM 2190 C CA . GLU B 1 54 ? -45.615 62.939 2.867 1.00 22.90 36 GLU B CA 1
ATOM 2191 C C . GLU B 1 54 ? -45.357 62.885 4.372 1.00 21.10 36 GLU B C 1
ATOM 2192 O O . GLU B 1 54 ? -45.741 61.902 4.999 1.00 21.24 36 GLU B O 1
ATOM 2198 N N . LEU B 1 55 ? -44.794 63.966 4.930 1.00 21.17 37 LEU B N 1
ATOM 2199 C CA . LEU B 1 55 ? -44.289 63.927 6.295 1.00 22.21 37 LEU B CA 1
ATOM 2200 C C . LEU B 1 55 ? -44.986 64.912 7.218 1.00 22.31 37 LEU B C 1
ATOM 2201 O O . LEU B 1 55 ? -45.569 65.927 6.802 1.00 24.69 37 LEU B O 1
ATOM 2206 N N . ALA B 1 56 ? -44.913 64.572 8.495 1.00 19.68 38 ALA B N 1
ATOM 2207 C CA . ALA B 1 56 ? -45.286 65.387 9.639 1.00 19.23 38 ALA B CA 1
ATOM 2208 C C . ALA B 1 56 ? -44.250 65.156 10.746 1.00 22.08 38 ALA B C 1
ATOM 2209 O O . ALA B 1 56 ? -43.528 64.165 10.711 1.00 21.49 38 ALA B O 1
ATOM 2211 N N . PHE B 1 57 ? -44.142 66.113 11.655 1.00 21.34 39 PHE B N 1
ATOM 2212 C CA . PHE B 1 57 ? -43.045 66.143 12.602 1.00 21.42 39 PHE B CA 1
ATOM 2213 C C . PHE B 1 57 ? -43.519 66.559 13.981 1.00 23.46 39 PHE B C 1
ATOM 2214 O O . PHE B 1 57 ? -44.498 67.303 14.116 1.00 23.41 39 PHE B O 1
ATOM 2222 N N . THR B 1 58 ? -42.794 66.076 15.022 1.00 21.61 40 THR B N 1
ATOM 2223 C CA . THR B 1 58 ? -42.976 66.549 16.379 1.00 22.53 40 THR B CA 1
ATOM 2224 C C . THR B 1 58 ? -41.690 67.231 16.865 1.00 20.74 40 THR B C 1
ATOM 2225 O O . THR B 1 58 ? -40.607 67.057 16.324 1.00 22.51 40 THR B O 1
ATOM 2229 N N . TYR B 1 59 ? -41.866 68.118 17.858 1.00 25.42 41 TYR B N 1
ATOM 2230 C CA . TYR B 1 59 ? -40.704 68.728 18.508 1.00 26.81 41 TYR B CA 1
ATOM 2231 C C . TYR B 1 59 ? -40.992 68.868 20.002 1.00 24.15 41 TYR B C 1
ATOM 2232 O O . TYR B 1 59 ? -42.137 69.010 20.434 1.00 23.63 41 TYR B O 1
ATOM 2241 N N . VAL B 1 60 ? -39.923 68.803 20.821 1.00 26.12 42 VAL B N 1
ATOM 2242 C CA . VAL B 1 60 ? -40.107 68.544 22.242 1.00 27.69 42 VAL B CA 1
ATOM 2243 C C . VAL B 1 60 ? -40.546 69.793 23.005 1.00 33.55 42 VAL B C 1
ATOM 2244 O O . VAL B 1 60 ? -41.488 69.664 23.794 1.00 35.20 42 VAL B O 1
ATOM 2248 N N . VAL B 1 61 ? -39.863 70.938 22.815 1.00 33.75 43 VAL B N 1
ATOM 2249 C CA . VAL B 1 61 ? -40.224 72.148 23.565 1.00 40.19 43 VAL B CA 1
ATOM 2250 C C . VAL B 1 61 ? -40.580 73.296 22.614 1.00 45.60 43 VAL B C 1
ATOM 2251 O O . VAL B 1 61 ? -40.107 73.348 21.473 1.00 42.44 43 VAL B O 1
ATOM 2255 N N . ASP B 1 62 ? -41.354 74.265 23.129 1.00 43.80 44 ASP B N 1
ATOM 2256 C CA . ASP B 1 62 ? -41.823 75.384 22.322 1.00 51.49 44 ASP B CA 1
ATOM 2257 C C . ASP B 1 62 ? -40.653 76.126 21.678 1.00 49.81 44 ASP B C 1
ATOM 2258 O O . ASP B 1 62 ? -40.769 76.576 20.543 1.00 50.38 44 ASP B O 1
ATOM 2263 N N . LYS B 1 63 ? -39.514 76.173 22.376 1.00 46.72 45 LYS B N 1
ATOM 2264 C CA . LYS B 1 63 ? -38.314 76.876 21.944 1.00 51.45 45 LYS B CA 1
ATOM 2265 C C . LYS B 1 63 ? -37.813 76.435 20.572 1.00 52.62 45 LYS B C 1
ATOM 2266 O O . LYS B 1 63 ? -37.040 77.144 19.940 1.00 49.51 45 LYS B O 1
ATOM 2272 N N . LEU B 1 64 ? -38.203 75.230 20.139 1.00 53.25 46 LEU B N 1
ATOM 2273 C CA . LEU B 1 64 ? -37.616 74.595 18.965 1.00 50.96 46 LEU B CA 1
ATOM 2274 C C . LEU B 1 64 ? -38.477 74.768 17.709 1.00 41.99 46 LEU B C 1
ATOM 2275 O O . LEU B 1 64 ? -38.038 74.431 16.608 1.00 44.56 46 LEU B O 1
ATOM 2280 N N . GLU B 1 65 ? -39.686 75.309 17.891 1.00 37.82 47 GLU B N 1
ATOM 2281 C CA . GLU B 1 65 ? -40.735 75.305 16.891 1.00 41.51 47 GLU B CA 1
ATOM 2282 C C . GLU B 1 65 ? -40.232 75.881 15.570 1.00 43.82 47 GLU B C 1
ATOM 2283 O O . GLU B 1 65 ? -40.434 75.283 14.523 1.00 37.44 47 GLU B O 1
ATOM 2289 N N . GLU B 1 66 ? -39.550 77.031 15.626 1.00 44.31 48 GLU B N 1
ATOM 2290 C CA . GLU B 1 66 ? -39.204 77.771 14.424 1.00 43.77 48 GLU B CA 1
ATOM 2291 C C . GLU B 1 66 ? -38.238 76.938 13.588 1.00 37.83 48 GLU B C 1
ATOM 2292 O O . GLU B 1 66 ? -38.385 76.815 12.376 1.00 36.10 48 GLU B O 1
ATOM 2298 N N . ARG B 1 67 ? -37.218 76.382 14.241 1.00 36.83 49 ARG B N 1
ATOM 2299 C CA . ARG B 1 67 ? -36.199 75.618 13.553 1.00 38.26 49 ARG B CA 1
ATOM 2300 C C . ARG B 1 67 ? -36.845 74.396 12.880 1.00 32.36 49 ARG B C 1
ATOM 2301 O O . ARG B 1 67 ? -36.560 74.090 11.722 1.00 35.33 49 ARG B O 1
ATOM 2309 N N . VAL B 1 68 ? -37.769 73.749 13.591 1.00 33.06 50 VAL B N 1
ATOM 2310 C CA . VAL B 1 68 ? -38.352 72.517 13.070 1.00 31.29 50 VAL B CA 1
ATOM 2311 C C . VAL B 1 68 ? -39.326 72.845 11.936 1.00 34.19 50 VAL B C 1
ATOM 2312 O O . VAL B 1 68 ? -39.345 72.152 10.928 1.00 29.19 50 VAL B O 1
ATOM 2316 N N . ARG B 1 69 ? -40.125 73.917 12.069 1.00 33.72 51 ARG B N 1
ATOM 2317 C CA . ARG B 1 69 ? -41.017 74.313 10.982 1.00 33.58 51 ARG B CA 1
ATOM 2318 C C . ARG B 1 69 ? -40.214 74.603 9.719 1.00 31.39 51 ARG B C 1
ATOM 2319 O O . ARG B 1 69 ? -40.585 74.209 8.609 1.00 32.37 51 ARG B O 1
ATOM 2327 N N . LYS B 1 70 ? -39.064 75.248 9.879 1.00 34.48 52 LYS B N 1
ATOM 2328 C CA . LYS B 1 70 ? -38.228 75.546 8.731 1.00 35.03 52 LYS B CA 1
ATOM 2329 C C . LYS B 1 70 ? -37.742 74.270 8.044 1.00 32.58 52 LYS B C 1
ATOM 2330 O O . LYS B 1 70 ? -37.757 74.161 6.822 1.00 35.69 52 LYS B O 1
ATOM 2336 N N . MET B 1 71 ? -37.255 73.321 8.826 1.00 32.32 53 MET B N 1
ATOM 2337 C CA . MET B 1 71 ? -36.713 72.079 8.218 1.00 30.36 53 MET B CA 1
ATOM 2338 C C . MET B 1 71 ? -37.876 71.323 7.570 1.00 26.37 53 MET B C 1
ATOM 2339 O O . MET B 1 71 ? -37.697 70.793 6.469 1.00 30.23 53 MET B O 1
ATOM 2344 N N . ALA B 1 72 ? -39.020 71.326 8.232 1.00 24.26 54 ALA B N 1
ATOM 2345 C CA . ALA B 1 72 ? -40.191 70.634 7.727 1.00 27.43 54 ALA B CA 1
ATOM 2346 C C . ALA B 1 72 ? -40.600 71.220 6.379 1.00 29.67 54 ALA B C 1
ATOM 2347 O O . ALA B 1 72 ? -40.995 70.502 5.464 1.00 29.75 54 ALA B O 1
ATOM 2349 N N . ALA B 1 73 ? -40.534 72.553 6.287 1.00 30.81 55 ALA B N 1
ATOM 2350 C CA . ALA B 1 73 ? -40.952 73.231 5.069 1.00 31.26 55 ALA B CA 1
ATOM 2351 C C . ALA B 1 73 ? -40.047 72.830 3.919 1.00 30.17 55 ALA B C 1
ATOM 2352 O O . ALA B 1 73 ? -40.517 72.694 2.796 1.00 30.55 55 ALA B O 1
ATOM 2354 N N . GLU B 1 74 ? -38.747 72.652 4.168 1.00 29.60 56 GLU B N 1
ATOM 2355 C CA . GLU B 1 74 ? -37.831 72.258 3.116 1.00 32.97 56 GLU B CA 1
ATOM 2356 C C . GLU B 1 74 ? -38.140 70.842 2.626 1.00 28.64 56 GLU B C 1
ATOM 2357 O O . GLU B 1 74 ? -37.750 70.476 1.525 1.00 31.62 56 GLU B O 1
ATOM 2363 N N . LEU B 1 75 ? -38.783 70.036 3.482 1.00 30.39 57 LEU B N 1
ATOM 2364 C CA . LEU B 1 75 ? -39.230 68.693 3.108 1.00 30.85 57 LEU B CA 1
ATOM 2365 C C . LEU B 1 75 ? -40.716 68.668 2.749 1.00 30.86 57 LEU B C 1
ATOM 2366 O O . LEU B 1 75 ? -41.365 67.617 2.831 1.00 28.52 57 LEU B O 1
ATOM 2371 N N . ASP B 1 76 ? -41.257 69.853 2.394 1.00 29.84 58 ASP B N 1
ATOM 2372 C CA . ASP B 1 76 ? -42.590 70.010 1.832 1.00 30.26 58 ASP B CA 1
ATOM 2373 C C . ASP B 1 76 ? -43.686 69.752 2.857 1.00 28.55 58 ASP B C 1
ATOM 2374 O O . ASP B 1 76 ? -44.799 69.395 2.497 1.00 32.12 58 ASP B O 1
ATOM 2379 N N . SER B 1 77 ? -43.401 69.965 4.149 1.00 28.40 59 SER B N 1
ATOM 2380 C CA . SER B 1 77 ? -44.397 69.753 5.177 1.00 25.52 59 SER B CA 1
ATOM 2381 C C . SER B 1 77 ? -44.707 71.029 5.955 1.00 26.07 59 SER B C 1
ATOM 2382 O O . SER B 1 77 ? -43.780 71.762 6.319 1.00 31.57 59 SER B O 1
ATOM 2385 N N . GLU B 1 78 ? -45.989 71.158 6.325 1.00 30.50 60 GLU B N 1
ATOM 2386 C CA . GLU B 1 78 ? -46.436 72.199 7.232 1.00 29.26 60 GLU B CA 1
ATOM 2387 C C . GLU B 1 78 ? -47.069 71.593 8.465 1.00 32.61 60 GLU B C 1
ATOM 2388 O O . GLU B 1 78 ? -47.800 72.269 9.186 1.00 34.54 60 GLU B O 1
ATOM 2394 N N . LEU B 1 79 ? -46.775 70.311 8.735 1.00 28.08 61 LEU B N 1
ATOM 2395 C CA . LEU B 1 79 ? -47.480 69.599 9.778 1.00 26.61 61 LEU B CA 1
ATOM 2396 C C . LEU B 1 79 ? -46.486 69.330 10.909 1.00 29.34 61 LEU B C 1
ATOM 2397 O O . LEU B 1 79 ? -45.666 68.417 10.791 1.00 28.59 61 LEU B O 1
ATOM 2402 N N . VAL B 1 80 ? -46.519 70.200 11.926 1.00 28.61 62 VAL B N 1
ATOM 2403 C CA . VAL B 1 80 ? -45.554 70.160 13.005 1.00 28.19 62 VAL B CA 1
ATOM 2404 C C . VAL B 1 80 ? -46.301 70.315 14.318 1.00 31.17 62 VAL B C 1
ATOM 2405 O O . VAL B 1 80 ? -47.147 71.210 14.447 1.00 31.39 62 VAL B O 1
ATOM 2409 N N . PHE B 1 81 ? -45.983 69.466 15.311 1.00 26.14 63 PHE B N 1
ATOM 2410 C CA . PHE B 1 81 ? -46.755 69.350 16.527 1.00 25.78 63 PHE B CA 1
ATOM 2411 C C . PHE B 1 81 ? -45.804 69.271 17.725 1.00 28.48 63 PHE B C 1
ATOM 2412 O O . PHE B 1 81 ? -44.772 68.625 17.660 1.00 23.52 63 PHE B O 1
ATOM 2420 N N . ARG B 1 82 ? -46.148 69.964 18.810 1.00 27.41 64 ARG B N 1
ATOM 2421 C CA . ARG B 1 82 ? -45.338 69.872 20.021 1.00 28.91 64 ARG B CA 1
ATOM 2422 C C . ARG B 1 82 ? -45.624 68.556 20.723 1.00 27.66 64 ARG B C 1
ATOM 2423 O O . ARG B 1 82 ? -46.769 68.138 20.894 1.00 29.46 64 ARG B O 1
ATOM 2431 N N . CYS B 1 83 ? -44.552 67.864 21.145 1.00 24.01 65 CYS B N 1
ATOM 2432 C CA . CYS B 1 83 ? -44.722 66.615 21.861 1.00 24.17 65 CYS B CA 1
ATOM 2433 C C . CYS B 1 83 ? -43.518 66.300 22.756 1.00 23.13 65 CYS B C 1
ATOM 2434 O O . CYS B 1 83 ? -42.461 65.874 22.265 1.00 24.67 65 CYS B O 1
ATOM 2437 N N . ASP B 1 84 ? -43.758 66.456 24.061 1.00 24.05 66 ASP B N 1
ATOM 2438 C CA . ASP B 1 84 ? -42.878 65.913 25.085 1.00 22.89 66 ASP B CA 1
ATOM 2439 C C . ASP B 1 84 ? -43.423 64.554 25.489 1.00 20.44 66 ASP B C 1
ATOM 2440 O O . ASP B 1 84 ? -44.517 64.408 26.020 1.00 22.23 66 ASP B O 1
ATOM 2445 N N . VAL B 1 85 ? -42.630 63.509 25.227 1.00 20.83 67 VAL B N 1
ATOM 2446 C CA . VAL B 1 85 ? -43.154 62.180 25.457 1.00 20.36 67 VAL B CA 1
ATOM 2447 C C . VAL B 1 85 ? -43.238 61.817 26.931 1.00 20.38 67 VAL B C 1
ATOM 2448 O O . VAL B 1 85 ? -43.714 60.745 27.280 1.00 20.75 67 VAL B O 1
ATOM 2452 N N . ALA B 1 86 ? -42.875 62.768 27.820 1.00 21.19 68 ALA B N 1
ATOM 2453 C CA . ALA B 1 86 ? -43.147 62.633 29.239 1.00 22.45 68 ALA B CA 1
ATOM 2454 C C . ALA B 1 86 ? -44.628 62.779 29.584 1.00 20.79 68 ALA B C 1
ATOM 2455 O O . ALA B 1 86 ? -45.085 62.390 30.656 1.00 23.86 68 ALA B O 1
ATOM 2457 N N . SER B 1 87 ? -45.403 63.286 28.613 1.00 21.62 69 SER B N 1
ATOM 2458 C CA . SER B 1 87 ? -46.789 63.715 28.797 1.00 22.52 69 SER B CA 1
ATOM 2459 C C . SER B 1 87 ? -47.757 62.911 27.925 1.00 21.01 69 SER B C 1
ATOM 2460 O O . SER B 1 87 ? -47.723 63.043 26.681 1.00 23.63 69 SER B O 1
ATOM 2463 N N . ASP B 1 88 ? -48.602 62.139 28.593 1.00 22.67 70 ASP B N 1
ATOM 2464 C CA . ASP B 1 88 ? -49.650 61.385 27.921 1.00 24.65 70 ASP B CA 1
ATOM 2465 C C . ASP B 1 88 ? -50.567 62.336 27.162 1.00 27.31 70 ASP B C 1
ATOM 2466 O O . ASP B 1 88 ? -50.989 62.030 26.052 1.00 25.76 70 ASP B O 1
ATOM 2471 N N . ASP B 1 89 ? -50.913 63.468 27.784 1.00 26.63 71 ASP B N 1
ATOM 2472 C CA . ASP B 1 89 ? -51.790 64.416 27.111 1.00 26.29 71 ASP B CA 1
ATOM 2473 C C . ASP B 1 89 ? -51.172 64.951 25.833 1.00 25.19 71 ASP B C 1
ATOM 2474 O O . ASP B 1 89 ? -51.860 65.021 24.811 1.00 27.23 71 ASP B O 1
ATOM 2479 N N . GLU B 1 90 ? -49.897 65.321 25.829 1.00 22.21 72 GLU B N 1
ATOM 2480 C CA . GLU B 1 90 ? -49.271 65.896 24.661 1.00 25.02 72 GLU B CA 1
ATOM 2481 C C . GLU B 1 90 ? -49.195 64.832 23.555 1.00 25.73 72 GLU B C 1
ATOM 2482 O O . GLU B 1 90 ? -49.385 65.142 22.380 1.00 24.71 72 GLU B O 1
ATOM 2488 N N . ILE B 1 91 ? -48.903 63.583 23.956 1.00 23.16 73 ILE B N 1
ATOM 2489 C CA . ILE B 1 91 ? -48.804 62.503 22.970 1.00 23.09 73 ILE B CA 1
ATOM 2490 C C . ILE B 1 91 ? -50.157 62.293 22.274 1.00 25.01 73 ILE B C 1
ATOM 2491 O O . ILE B 1 91 ? -50.238 62.223 21.047 1.00 25.47 73 ILE B O 1
ATOM 2496 N N . ASN B 1 92 ? -51.210 62.183 23.065 1.00 22.48 74 ASN B N 1
ATOM 2497 C CA . ASN B 1 92 ? -52.563 62.004 22.541 1.00 27.18 74 ASN B CA 1
ATOM 2498 C C . ASN B 1 92 ? -52.951 63.177 21.642 1.00 27.01 74 ASN B C 1
ATOM 2499 O O . ASN B 1 92 ? -53.578 62.973 20.600 1.00 27.09 74 ASN B O 1
ATOM 2504 N N . GLN B 1 93 ? -52.589 64.397 22.033 1.00 24.10 75 GLN B N 1
ATOM 2505 C CA . GLN B 1 93 ? -52.976 65.576 21.279 1.00 26.41 75 GLN B CA 1
ATOM 2506 C C . GLN B 1 93 ? -52.342 65.577 19.889 1.00 26.87 75 GLN B C 1
ATOM 2507 O O . GLN B 1 93 ? -52.928 66.066 18.930 1.00 26.47 75 GLN B O 1
ATOM 2513 N N . VAL B 1 94 ? -51.134 65.014 19.717 1.00 23.51 76 VAL B N 1
ATOM 2514 C CA . VAL B 1 94 ? -50.539 64.943 18.407 1.00 23.75 76 VAL B CA 1
ATOM 2515 C C . VAL B 1 94 ? -51.475 64.246 17.423 1.00 22.56 76 VAL B C 1
ATOM 2516 O O . VAL B 1 94 ? -51.591 64.715 16.287 1.00 24.97 76 VAL B O 1
ATOM 2520 N N . PHE B 1 95 ? -51.989 63.091 17.835 1.00 22.77 77 PHE B N 1
ATOM 2521 C CA . PHE B 1 95 ? -52.771 62.224 16.951 1.00 23.76 77 PHE B CA 1
ATOM 2522 C C . PHE B 1 95 ? -54.159 62.832 16.732 1.00 27.66 77 PHE B C 1
ATOM 2523 O O . PHE B 1 95 ? -54.663 62.769 15.605 1.00 27.48 77 PHE B O 1
ATOM 2531 N N . ALA B 1 96 ? -54.753 63.420 17.781 1.00 27.41 78 ALA B N 1
ATOM 2532 C CA . ALA B 1 96 ? -55.958 64.235 17.619 1.00 27.50 78 ALA B CA 1
ATOM 2533 C C . ALA B 1 96 ? -55.771 65.334 16.587 1.00 27.35 78 ALA B C 1
ATOM 2534 O O . ALA B 1 96 ? -56.578 65.447 15.646 1.00 29.50 78 ALA B O 1
ATOM 2536 N N . ASP B 1 97 ? -54.691 66.096 16.654 1.00 26.10 79 ASP B N 1
ATOM 2537 C CA . ASP B 1 97 ? -54.449 67.170 15.711 1.00 27.09 79 ASP B CA 1
ATOM 2538 C C . ASP B 1 97 ? -54.184 66.597 14.321 1.00 28.50 79 ASP B C 1
ATOM 2539 O O . ASP B 1 97 ? -54.631 67.149 13.316 1.00 28.26 79 ASP B O 1
ATOM 2544 N N . LEU B 1 98 ? -53.379 65.526 14.229 1.00 25.09 80 LEU B N 1
ATOM 2545 C CA . LEU B 1 98 ? -52.945 65.051 12.928 1.00 23.66 80 LEU B CA 1
ATOM 2546 C C . LEU B 1 98 ? -54.129 64.444 12.181 1.00 23.60 80 LEU B C 1
ATOM 2547 O O . LEU B 1 98 ? -54.163 64.513 10.949 1.00 24.84 80 LEU B O 1
ATOM 2552 N N . GLY B 1 99 ? -54.991 63.782 12.920 1.00 25.70 81 GLY B N 1
ATOM 2553 C CA . GLY B 1 99 ? -56.195 63.142 12.389 1.00 27.91 81 GLY B CA 1
ATOM 2554 C C . GLY B 1 99 ? -57.130 64.128 11.670 1.00 31.47 81 GLY B C 1
ATOM 2555 O O . GLY B 1 99 ? -57.972 63.690 10.887 1.00 29.75 81 GLY B O 1
ATOM 2556 N N . LYS B 1 100 ? -56.969 65.435 11.898 1.00 27.35 82 LYS B N 1
ATOM 2557 C CA . LYS B 1 100 ? -57.765 66.433 11.191 1.00 30.84 82 LYS B CA 1
ATOM 2558 C C . LYS B 1 100 ? -57.217 66.711 9.787 1.00 31.59 82 LYS B C 1
ATOM 2559 O O . LYS B 1 100 ? -57.864 67.362 8.969 1.00 35.48 82 LYS B O 1
ATOM 2565 N N . HIS B 1 101 ? -56.007 66.257 9.478 1.00 25.15 83 HIS B N 1
ATOM 2566 C CA . HIS B 1 101 ? -55.363 66.448 8.186 1.00 27.21 83 HIS B CA 1
ATOM 2567 C C . HIS B 1 101 ? -55.245 65.132 7.428 1.00 27.92 83 HIS B C 1
ATOM 2568 O O . HIS B 1 101 ? -55.317 65.128 6.197 1.00 25.78 83 HIS B O 1
ATOM 2575 N N . TRP B 1 102 ? -54.975 64.030 8.158 1.00 24.77 84 TRP B N 1
ATOM 2576 C CA . TRP B 1 102 ? -54.745 62.715 7.570 1.00 23.72 84 TRP B CA 1
ATOM 2577 C C . TRP B 1 102 ? -55.808 61.687 7.948 1.00 22.76 84 TRP B C 1
ATOM 2578 O O . TRP B 1 102 ? -56.236 61.556 9.100 1.00 24.54 84 TRP B O 1
ATOM 2589 N N . ASP B 1 103 ? -56.218 60.880 6.942 1.00 22.47 85 ASP B N 1
ATOM 2590 C CA . ASP B 1 103 ? -57.187 59.831 7.159 1.00 22.57 85 ASP B CA 1
ATOM 2591 C C . ASP B 1 103 ? -56.677 58.709 8.060 1.00 21.08 85 ASP B C 1
ATOM 2592 O O . ASP B 1 103 ? -57.462 58.007 8.672 1.00 22.39 85 ASP B O 1
ATOM 2597 N N . GLY B 1 104 ? -55.351 58.542 8.036 1.00 22.39 86 GLY B N 1
ATOM 2598 C CA . GLY B 1 104 ? -54.686 57.532 8.828 1.00 19.99 86 GLY B CA 1
ATOM 2599 C C . GLY B 1 104 ? -53.186 57.834 8.807 1.00 19.28 86 GLY B C 1
ATOM 2600 O O . GLY B 1 104 ? -52.707 58.752 8.159 1.00 21.66 86 GLY B O 1
ATOM 2601 N N . LEU B 1 105 ? -52.439 56.971 9.501 1.00 18.77 87 LEU B N 1
ATOM 2602 C CA . LEU B 1 105 ? -50.999 57.114 9.629 1.00 19.67 87 LEU B CA 1
ATOM 2603 C C . LEU B 1 105 ? -50.336 55.835 9.116 1.00 15.89 87 LEU B C 1
ATOM 2604 O O . LEU B 1 105 ? -50.543 54.779 9.701 1.00 17.83 87 LEU B O 1
ATOM 2609 N N . ASP B 1 106 ? -49.512 55.975 8.088 1.00 16.71 88 ASP B N 1
ATOM 2610 C CA . ASP B 1 106 ? -48.871 54.808 7.492 1.00 17.81 88 ASP B CA 1
ATOM 2611 C C . ASP B 1 106 ? -47.532 54.482 8.175 1.00 18.95 88 ASP B C 1
ATOM 2612 O O . ASP B 1 106 ? -47.088 53.334 8.099 1.00 18.42 88 ASP B O 1
ATOM 2617 N N . GLY B 1 107 ? -46.861 55.498 8.737 1.00 18.90 89 GLY B N 1
ATOM 2618 C CA . GLY B 1 107 ? -45.514 55.302 9.290 1.00 18.70 89 GLY B CA 1
ATOM 2619 C C . GLY B 1 107 ? -45.309 56.189 10.508 1.00 19.00 89 GLY B C 1
ATOM 2620 O O . GLY B 1 107 ? -45.816 57.310 10.570 1.00 18.96 89 GLY B O 1
ATOM 2621 N N . LEU B 1 108 ? -44.629 55.612 11.518 1.00 17.34 90 LEU B N 1
ATOM 2622 C CA . LEU B 1 108 ? -44.280 56.301 12.750 1.00 16.92 90 LEU B CA 1
ATOM 2623 C C . LEU B 1 108 ? -42.807 56.027 13.027 1.00 16.20 90 LEU B C 1
ATOM 2624 O O . LEU B 1 108 ? -42.415 54.878 13.108 1.00 17.18 90 LEU B O 1
ATOM 2629 N N . VAL B 1 109 ? -42.027 57.099 13.143 1.00 16.65 91 VAL B N 1
ATOM 2630 C CA . VAL B 1 109 ? -40.601 57.005 13.416 1.00 15.58 91 VAL B CA 1
ATOM 2631 C C . VAL B 1 109 ? -40.346 57.522 14.821 1.00 17.53 91 VAL B C 1
ATOM 2632 O O . VAL B 1 109 ? -40.611 58.701 15.120 1.00 18.43 91 VAL B O 1
ATOM 2636 N N . HIS B 1 110 ? -39.843 56.610 15.657 1.00 15.73 92 HIS B N 1
ATOM 2637 C CA . HIS B 1 110 ? -39.364 56.904 17.006 1.00 15.48 92 HIS B CA 1
ATOM 2638 C C . HIS B 1 110 ? -37.857 57.126 16.945 1.00 16.03 92 HIS B C 1
ATOM 2639 O O . HIS B 1 110 ? -37.098 56.229 16.625 1.00 15.79 92 HIS B O 1
ATOM 2646 N N . SER B 1 111 ? -37.421 58.384 17.187 1.00 16.37 93 SER B N 1
ATOM 2647 C CA . SER B 1 111 ? -36.017 58.760 17.142 1.00 15.79 93 SER B CA 1
ATOM 2648 C C . SER B 1 111 ? -35.725 59.661 18.355 1.00 16.16 93 SER B C 1
ATOM 2649 O O . SER B 1 111 ? -35.212 60.767 18.168 1.00 18.49 93 SER B O 1
ATOM 2652 N N . ILE B 1 112 ? -36.047 59.118 19.517 1.00 15.70 94 ILE B N 1
ATOM 2653 C CA . ILE B 1 112 ? -35.992 59.866 20.767 1.00 17.85 94 ILE B CA 1
ATOM 2654 C C . ILE B 1 112 ? -35.149 59.042 21.735 1.00 17.84 94 ILE B C 1
ATOM 2655 O O . ILE B 1 112 ? -35.490 57.902 22.056 1.00 18.05 94 ILE B O 1
ATOM 2660 N N . GLY B 1 113 ? -34.096 59.636 22.298 1.00 17.51 95 GLY B N 1
ATOM 2661 C CA . GLY B 1 113 ? -33.287 58.977 23.285 1.00 16.69 95 GLY B CA 1
ATOM 2662 C C . GLY B 1 113 ? -32.752 60.061 24.234 1.00 19.92 95 GLY B C 1
ATOM 2663 O O . GLY B 1 113 ? -32.423 61.167 23.757 1.00 20.56 95 GLY B O 1
ATOM 2664 N N . PHE B 1 114 ? -32.839 59.793 25.527 1.00 18.41 96 PHE B N 1
ATOM 2665 C CA . PHE B 1 114 ? -32.367 60.793 26.506 1.00 18.53 96 PHE B CA 1
ATOM 2666 C C . PHE B 1 114 ? -32.075 60.100 27.824 1.00 18.49 96 PHE B C 1
ATOM 2667 O O . PHE B 1 114 ? -32.882 59.307 28.319 1.00 17.69 96 PHE B O 1
ATOM 2675 N N . ALA B 1 115 ? -30.912 60.457 28.423 1.00 18.39 97 ALA B N 1
ATOM 2676 C CA . ALA B 1 115 ? -30.652 60.202 29.829 1.00 19.69 97 ALA B CA 1
ATOM 2677 C C . ALA B 1 115 ? -29.969 61.461 30.353 1.00 19.92 97 ALA B C 1
ATOM 2678 O O . ALA B 1 115 ? -29.251 62.094 29.595 1.00 20.60 97 ALA B O 1
ATOM 2680 N N . PRO B 1 116 ? -30.107 61.756 31.661 1.00 21.69 98 PRO B N 1
ATOM 2681 C CA . PRO B 1 116 ? -29.286 62.829 32.246 1.00 22.68 98 PRO B CA 1
ATOM 2682 C C . PRO B 1 116 ? -27.809 62.624 31.920 1.00 23.93 98 PRO B C 1
ATOM 2683 O O . PRO B 1 116 ? -27.262 61.538 32.110 1.00 23.42 98 PRO B O 1
ATOM 2687 N N . LYS B 1 117 ? -27.136 63.687 31.471 1.00 22.70 99 LYS B N 1
ATOM 2688 C CA . LYS B 1 117 ? -25.770 63.682 31.021 1.00 24.31 99 LYS B CA 1
ATOM 2689 C C . LYS B 1 117 ? -24.828 63.082 32.066 1.00 21.29 99 LYS B C 1
ATOM 2690 O O . LYS B 1 117 ? -23.891 62.384 31.713 1.00 24.34 99 LYS B O 1
ATOM 2696 N N . GLU B 1 118 ? -25.112 63.351 33.338 1.00 25.23 100 GLU B N 1
ATOM 2697 C CA . GLU B 1 118 ? -24.225 62.895 34.412 1.00 23.49 100 GLU B CA 1
ATOM 2698 C C . GLU B 1 118 ? -24.257 61.372 34.564 1.00 24.45 100 GLU B C 1
ATOM 2699 O O . GLU B 1 118 ? -23.308 60.771 35.046 1.00 24.35 100 GLU B O 1
ATOM 2705 N N . ALA B 1 119 ? -25.316 60.733 34.060 1.00 22.62 101 ALA B N 1
ATOM 2706 C CA . ALA B 1 119 ? -25.392 59.282 34.083 1.00 21.88 101 ALA B CA 1
ATOM 2707 C C . ALA B 1 119 ? -24.657 58.646 32.916 1.00 19.80 101 ALA B C 1
ATOM 2708 O O . ALA B 1 119 ? -24.547 57.433 32.938 1.00 20.53 101 ALA B O 1
ATOM 2710 N N . LEU B 1 120 ? -24.124 59.423 31.962 1.00 19.35 102 LEU B N 1
ATOM 2711 C CA . LEU B 1 120 ? -23.466 58.946 30.753 1.00 19.11 102 LEU B CA 1
ATOM 2712 C C . LEU B 1 120 ? -21.955 59.203 30.726 1.00 21.96 102 LEU B C 1
ATOM 2713 O O . LEU B 1 120 ? -21.329 59.236 29.672 1.00 21.72 102 LEU B O 1
ATOM 2718 N N . SER B 1 121 ? -21.388 59.251 31.924 1.00 21.60 103 SER B N 1
ATOM 2719 C CA . SER B 1 121 ? -19.970 59.537 32.096 1.00 27.65 103 SER B CA 1
ATOM 2720 C C . SER B 1 121 ? -19.476 58.740 33.307 1.00 22.53 103 SER B C 1
ATOM 2721 O O . SER B 1 121 ? -20.045 58.786 34.369 1.00 28.56 103 SER B O 1
ATOM 2724 N N . GLY B 1 122 ? -18.438 57.974 33.101 1.00 21.65 104 GLY B N 1
ATOM 2725 C CA . GLY B 1 122 ? -17.744 57.395 34.223 1.00 20.57 104 GLY B CA 1
ATOM 2726 C C . GLY B 1 122 ? -18.322 56.044 34.614 1.00 22.24 104 GLY B C 1
ATOM 2727 O O . GLY B 1 122 ? -19.059 55.389 33.848 1.00 20.08 104 GLY B O 1
ATOM 2728 N N . ASP B 1 123 ? -17.892 55.576 35.780 1.00 19.47 105 ASP B N 1
ATOM 2729 C CA . ASP B 1 123 ? -18.209 54.256 36.279 1.00 17.76 105 ASP B CA 1
ATOM 2730 C C . ASP B 1 123 ? -19.733 54.113 36.326 1.00 17.55 105 ASP B C 1
ATOM 2731 O O . ASP B 1 123 ? -20.458 55.008 36.733 1.00 17.52 105 ASP B O 1
ATOM 2736 N N . PHE B 1 124 ? -20.189 52.957 35.800 1.00 17.70 106 PHE B N 1
ATOM 2737 C CA . PHE B 1 124 ? -21.634 52.703 35.659 1.00 17.59 106 PHE B CA 1
ATOM 2738 C C . PHE B 1 124 ? -22.397 52.836 36.978 1.00 15.90 106 PHE B C 1
ATOM 2739 O O . PHE B 1 124 ? -23.388 53.545 37.042 1.00 17.90 106 PHE B O 1
ATOM 2747 N N . LEU B 1 125 ? -21.885 52.193 38.036 1.00 18.10 107 LEU B N 1
ATOM 2748 C CA . LEU B 1 125 ? -22.598 52.217 39.309 1.00 16.90 107 LEU B CA 1
ATOM 2749 C C . LEU B 1 125 ? -22.449 53.551 40.038 1.00 16.64 107 LEU B C 1
ATOM 2750 O O . LEU B 1 125 ? -23.408 54.064 40.621 1.00 18.34 107 LEU B O 1
ATOM 2755 N N . ASP B 1 126 ? -21.279 54.183 39.937 1.00 17.56 108 ASP B N 1
ATOM 2756 C CA . ASP B 1 126 ? -21.146 55.495 40.560 1.00 19.33 108 ASP B CA 1
ATOM 2757 C C . ASP B 1 126 ? -22.071 56.513 39.921 1.00 19.49 108 ASP B C 1
ATOM 2758 O O . ASP B 1 126 ? -22.610 57.361 40.608 1.00 22.68 108 ASP B O 1
ATOM 2763 N N . SER B 1 127 ? -22.334 56.391 38.612 1.00 20.92 109 SER B N 1
ATOM 2764 C CA . SER B 1 127 ? -23.019 57.440 37.883 1.00 22.50 109 SER B CA 1
ATOM 2765 C C . SER B 1 127 ? -24.533 57.231 37.863 1.00 22.81 109 SER B C 1
ATOM 2766 O O . SER B 1 127 ? -25.265 58.170 37.523 1.00 23.84 109 SER B O 1
ATOM 2769 N N . ILE B 1 128 ? -24.966 56.020 38.203 1.00 19.80 110 ILE B N 1
ATOM 2770 C CA . ILE B 1 128 ? -26.399 55.731 38.155 1.00 21.80 110 ILE B CA 1
ATOM 2771 C C . ILE B 1 128 ? -27.112 56.277 39.381 1.00 20.71 110 ILE B C 1
ATOM 2772 O O . ILE B 1 128 ? -26.541 56.406 40.457 1.00 20.15 110 ILE B O 1
ATOM 2777 N N . SER B 1 129 ? -28.390 56.593 39.209 1.00 17.14 111 SER B N 1
ATOM 2778 C CA . SER B 1 129 ? -29.281 56.955 40.297 1.00 18.26 111 SER B CA 1
ATOM 2779 C C . SER B 1 129 ? -30.666 56.468 39.894 1.00 17.45 111 SER B C 1
ATOM 2780 O O . SER B 1 129 ? -30.899 56.251 38.699 1.00 17.69 111 SER B O 1
ATOM 2783 N N . ARG B 1 130 ? -31.559 56.348 40.868 1.00 15.83 112 ARG B N 1
ATOM 2784 C CA . ARG B 1 130 ? -32.965 55.963 40.583 1.00 16.84 112 ARG B CA 1
ATOM 2785 C C . ARG B 1 130 ? -33.628 56.985 39.645 1.00 18.09 112 ARG B C 1
ATOM 2786 O O . ARG B 1 130 ? -34.253 56.582 38.683 1.00 17.31 112 ARG B O 1
ATOM 2794 N N . GLU B 1 131 ? -33.464 58.269 39.930 1.00 17.59 113 GLU B N 1
ATOM 2795 C CA . GLU B 1 131 ? -34.086 59.308 39.127 1.00 20.55 113 GLU B CA 1
ATOM 2796 C C . GLU B 1 131 ? -33.546 59.243 37.701 1.00 17.41 113 GLU B C 1
ATOM 2797 O O . GLU B 1 131 ? -34.346 59.378 36.752 1.00 18.43 113 GLU B O 1
ATOM 2803 N N . ALA B 1 132 ? -32.250 59.062 37.492 1.00 18.12 114 ALA B N 1
ATOM 2804 C CA . ALA B 1 132 ? -31.707 59.035 36.135 1.00 17.41 114 ALA B CA 1
ATOM 2805 C C . ALA B 1 132 ? -32.184 57.775 35.402 1.00 17.22 114 ALA B C 1
ATOM 2806 O O . ALA B 1 132 ? -32.493 57.835 34.202 1.00 18.52 114 ALA B O 1
ATOM 2808 N N . PHE B 1 133 ? -32.200 56.674 36.094 1.00 16.39 115 PHE B N 1
ATOM 2809 C CA . PHE B 1 133 ? -32.721 55.418 35.556 1.00 15.83 115 PHE B CA 1
ATOM 2810 C C . PHE B 1 133 ? -34.154 55.659 35.103 1.00 18.59 115 PHE B C 1
ATOM 2811 O O . PHE B 1 133 ? -34.535 55.267 33.967 1.00 16.31 115 PHE B O 1
ATOM 2819 N N . ASN B 1 134 ? -34.998 56.189 35.984 1.00 16.26 116 ASN B N 1
ATOM 2820 C CA . ASN B 1 134 ? -36.413 56.382 35.637 1.00 17.40 116 ASN B CA 1
ATOM 2821 C C . ASN B 1 134 ? -36.577 57.291 34.436 1.00 18.11 116 ASN B C 1
ATOM 2822 O O . ASN B 1 134 ? -37.320 56.958 33.501 1.00 17.69 116 ASN B O 1
ATOM 2827 N N . THR B 1 135 ? -35.900 58.431 34.402 1.00 17.54 117 THR B N 1
ATOM 2828 C CA . THR B 1 135 ? -35.994 59.356 33.296 1.00 18.93 117 THR B CA 1
ATOM 2829 C C . THR B 1 135 ? -35.549 58.668 32.008 1.00 18.45 117 THR B C 1
ATOM 2830 O O . THR B 1 135 ? -36.236 58.723 30.968 1.00 17.90 117 THR B O 1
ATOM 2834 N N . ALA B 1 136 ? -34.410 57.997 32.046 1.00 16.32 118 ALA B N 1
ATOM 2835 C CA . ALA B 1 136 ? -33.849 57.400 30.847 1.00 16.15 118 ALA B CA 1
ATOM 2836 C C . ALA B 1 136 ? -34.857 56.375 30.293 1.00 16.05 118 ALA B C 1
ATOM 2837 O O . ALA B 1 136 ? -35.097 56.345 29.077 1.00 16.15 118 ALA B O 1
ATOM 2839 N N . HIS B 1 137 ? -35.393 55.552 31.160 1.00 15.50 119 HIS B N 1
ATOM 2840 C CA . HIS B 1 137 ? -36.328 54.524 30.695 1.00 16.19 119 HIS B CA 1
ATOM 2841 C C . HIS B 1 137 ? -37.650 55.107 30.213 1.00 18.26 119 HIS B C 1
ATOM 2842 O O . HIS B 1 137 ? -38.200 54.657 29.185 1.00 16.48 119 HIS B O 1
ATOM 2849 N N . GLU B 1 138 ? -38.198 56.102 30.918 1.00 16.28 120 GLU B N 1
ATOM 2850 C CA . GLU B 1 138 ? -39.474 56.692 30.517 1.00 17.80 120 GLU B CA 1
ATOM 2851 C C . GLU B 1 138 ? -39.359 57.374 29.172 1.00 18.75 120 GLU B C 1
ATOM 2852 O O . GLU B 1 138 ? -40.206 57.154 28.270 1.00 18.09 120 GLU B O 1
ATOM 2858 N N . ILE B 1 139 ? -38.314 58.149 28.947 1.00 16.46 121 ILE B N 1
ATOM 2859 C CA . ILE B 1 139 ? -38.175 58.925 27.739 1.00 17.07 121 ILE B CA 1
ATOM 2860 C C . ILE B 1 139 ? -37.705 58.044 26.585 1.00 17.94 121 ILE B C 1
ATOM 2861 O O . ILE B 1 139 ? -38.168 58.231 25.442 1.00 18.01 121 ILE B O 1
ATOM 2866 N N . SER B 1 140 ? -36.746 57.147 26.822 1.00 16.27 122 SER B N 1
ATOM 2867 C CA . SER B 1 140 ? -36.085 56.384 25.777 1.00 16.02 122 SER B CA 1
ATOM 2868 C C . SER B 1 140 ? -36.782 55.049 25.437 1.00 15.96 122 SER B C 1
ATOM 2869 O O . SER B 1 140 ? -36.562 54.583 24.319 1.00 16.42 122 SER B O 1
ATOM 2872 N N . ALA B 1 141 ? -37.544 54.469 26.358 1.00 14.54 123 ALA B N 1
ATOM 2873 C CA . ALA B 1 141 ? -38.124 53.138 26.153 1.00 14.95 123 ALA B CA 1
ATOM 2874 C C . ALA B 1 141 ? -39.660 53.168 26.239 1.00 16.62 123 ALA B C 1
ATOM 2875 O O . ALA B 1 141 ? -40.327 52.686 25.300 1.00 15.80 123 ALA B O 1
ATOM 2877 N N . TYR B 1 142 ? -40.249 53.706 27.299 1.00 14.44 124 TYR B N 1
ATOM 2878 C CA . TYR B 1 142 ? -41.705 53.715 27.441 1.00 15.54 124 TYR B CA 1
ATOM 2879 C C . TYR B 1 142 ? -42.354 54.493 26.295 1.00 16.27 124 TYR B C 1
ATOM 2880 O O . TYR B 1 142 ? -43.486 54.156 25.875 1.00 16.17 124 TYR B O 1
ATOM 2889 N N . SER B 1 143 ? -41.645 55.471 25.771 1.00 15.46 125 SER B N 1
ATOM 2890 C CA . SER B 1 143 ? -42.124 56.333 24.706 1.00 15.99 125 SER B CA 1
ATOM 2891 C C . SER B 1 143 ? -42.502 55.528 23.467 1.00 16.67 125 SER B C 1
ATOM 2892 O O . SER B 1 143 ? -43.363 56.015 22.708 1.00 17.21 125 SER B O 1
ATOM 2895 N N . LEU B 1 144 ? -41.884 54.362 23.237 1.00 15.91 126 LEU B N 1
ATOM 2896 C CA . LEU B 1 144 ? -42.254 53.543 22.069 1.00 15.74 126 LEU B CA 1
ATOM 2897 C C . LEU B 1 144 ? -43.649 52.976 22.266 1.00 17.65 126 LEU B C 1
ATOM 2898 O O . LEU B 1 144 ? -44.510 53.300 21.430 1.00 17.22 126 LEU B O 1
ATOM 2903 N N . PRO B 1 145 ? -43.978 52.154 23.276 1.00 15.64 127 PRO B N 1
ATOM 2904 C CA . PRO B 1 145 ? -45.369 51.731 23.483 1.00 16.35 127 PRO B CA 1
ATOM 2905 C C . PRO B 1 145 ? -46.315 52.908 23.634 1.00 18.30 127 PRO B C 1
ATOM 2906 O O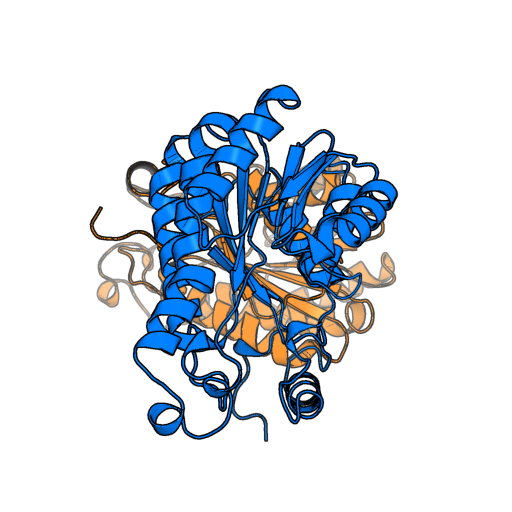 . PRO B 1 145 ? -47.466 52.833 23.183 1.00 18.56 127 PRO B O 1
ATOM 2910 N N . ALA B 1 146 ? -45.873 54.010 24.268 1.00 16.20 128 ALA B N 1
ATOM 2911 C CA . ALA B 1 146 ? -46.815 55.091 24.473 1.00 17.35 128 ALA B CA 1
ATOM 2912 C C . ALA B 1 146 ? -47.237 55.673 23.125 1.00 17.32 128 ALA B C 1
ATOM 2913 O O . ALA B 1 146 ? -48.428 55.986 22.917 1.00 17.70 128 ALA B O 1
ATOM 2915 N N . LEU B 1 147 ? -46.280 55.918 22.242 1.00 16.44 129 LEU B N 1
ATOM 2916 C CA . LEU B 1 147 ? -46.563 56.446 20.906 1.00 16.19 129 LEU B CA 1
ATOM 2917 C C . LEU B 1 147 ? -47.365 55.428 20.099 1.00 18.26 129 LEU B C 1
ATOM 2918 O O . LEU B 1 147 ? -48.313 55.823 19.392 1.00 17.90 129 LEU B O 1
ATOM 2923 N N . ALA B 1 148 ? -46.962 54.148 20.135 1.00 16.62 130 ALA B N 1
ATOM 2924 C CA . ALA B 1 148 ? -47.691 53.123 19.375 1.00 17.21 130 ALA B CA 1
ATOM 2925 C C . ALA B 1 148 ? -49.130 53.067 19.839 1.00 18.60 130 ALA B C 1
ATOM 2926 O O . ALA B 1 148 ? -50.039 52.906 19.013 1.00 18.14 130 ALA B O 1
ATOM 2928 N N . LYS B 1 149 ? -49.378 53.138 21.132 1.00 17.51 131 LYS B N 1
ATOM 2929 C CA . LYS B 1 149 ? -50.730 53.044 21.671 1.00 17.36 131 LYS B CA 1
ATOM 2930 C C . LYS B 1 149 ? -51.543 54.252 21.236 1.00 19.20 131 LYS B C 1
ATOM 2931 O O . LYS B 1 149 ? -52.689 54.088 20.813 1.00 17.61 131 LYS B O 1
ATOM 2937 N N . ALA B 1 150 ? -50.948 55.437 21.247 1.00 18.46 132 ALA B N 1
ATOM 2938 C CA . ALA B 1 150 ? -51.724 56.636 20.933 1.00 18.69 132 ALA B CA 1
ATOM 2939 C C . ALA B 1 150 ? -52.017 56.672 19.435 1.00 19.37 132 ALA B C 1
ATOM 2940 O O . ALA B 1 150 ? -53.036 57.252 18.989 1.00 21.16 132 ALA B O 1
ATOM 2942 N N . ALA B 1 151 ? -51.120 56.102 18.639 1.00 17.30 133 ALA B N 1
ATOM 2943 C CA . ALA B 1 151 ? -51.211 56.088 17.172 1.00 17.44 133 ALA B CA 1
ATOM 2944 C C . ALA B 1 151 ? -52.134 54.969 16.682 1.00 16.28 133 ALA B C 1
ATOM 2945 O O . ALA B 1 151 ? -52.464 54.950 15.489 1.00 17.80 133 ALA B O 1
ATOM 2947 N N . ARG B 1 152 ? -52.443 53.997 17.516 1.00 17.50 134 ARG B N 1
ATOM 2948 C CA . ARG B 1 152 ? -53.044 52.752 17.092 1.00 17.63 134 ARG B CA 1
ATOM 2949 C C . ARG B 1 152 ? -54.327 53.025 16.293 1.00 18.64 134 ARG B C 1
ATOM 2950 O O . ARG B 1 152 ? -54.513 52.374 15.259 1.00 18.05 134 ARG B O 1
ATOM 2958 N N . PRO B 1 153 ? -55.227 53.925 16.730 1.00 17.30 135 PRO B N 1
ATOM 2959 C CA . PRO B 1 153 ? -56.467 54.123 15.964 1.00 18.42 135 PRO B CA 1
ATOM 2960 C C . PRO B 1 153 ? -56.185 54.565 14.548 1.00 18.42 135 PRO B C 1
ATOM 2961 O O . PRO B 1 153 ? -56.973 54.193 13.644 1.00 18.40 135 PRO B O 1
ATOM 2965 N N . MET B 1 154 ? -55.172 55.389 14.311 1.00 16.65 136 MET B N 1
ATOM 2966 C CA . MET B 1 154 ? -54.828 55.883 13.008 1.00 17.86 136 MET B CA 1
ATOM 2967 C C . MET B 1 154 ? -54.034 54.878 12.174 1.00 18.13 136 MET B C 1
ATOM 2968 O O . MET B 1 154 ? -53.943 55.046 10.957 1.00 18.81 136 MET B O 1
ATOM 2973 N N . MET B 1 155 ? -53.388 53.887 12.808 1.00 17.19 137 MET B N 1
ATOM 2974 C CA . MET B 1 155 ? -52.497 52.984 12.079 1.00 17.69 137 MET B CA 1
ATOM 2975 C C . MET B 1 155 ? -53.129 51.629 11.781 1.00 17.58 137 MET B C 1
ATOM 2976 O O . MET B 1 155 ? -52.709 50.967 10.826 1.00 17.55 137 MET B O 1
ATOM 2981 N N . ARG B 1 156 ? -54.091 51.186 12.580 1.00 17.30 138 ARG B N 1
ATOM 2982 C CA . ARG B 1 156 ? -54.645 49.846 12.522 1.00 19.45 138 ARG B CA 1
ATOM 2983 C C . ARG B 1 156 ? -55.391 49.683 11.186 1.00 19.53 138 ARG B C 1
ATOM 2984 O O . ARG B 1 156 ? -56.080 50.599 10.741 1.00 18.78 138 ARG B O 1
ATOM 2992 N N . GLY B 1 157 ? -55.113 48.580 10.513 1.00 18.98 139 GLY B N 1
ATOM 2993 C CA . GLY B 1 157 ? -55.805 48.241 9.271 1.00 19.10 139 GLY B CA 1
ATOM 2994 C C . GLY B 1 157 ? -55.193 48.885 8.048 1.00 21.79 139 GLY B C 1
ATOM 2995 O O . GLY B 1 157 ? -55.767 48.726 6.954 1.00 20.84 139 GLY B O 1
ATOM 2996 N N . ARG B 1 158 ? -54.112 49.667 8.153 1.00 20.09 140 ARG B N 1
ATOM 2997 C CA . ARG B 1 158 ? -53.557 50.425 7.051 1.00 20.82 140 ARG B CA 1
ATOM 2998 C C . ARG B 1 158 ? -52.324 49.727 6.434 1.00 20.03 140 ARG B C 1
ATOM 2999 O O . ARG B 1 158 ? -51.734 50.314 5.558 1.00 24.05 140 ARG B O 1
ATOM 3007 N N . ASN B 1 159 ? -51.950 48.536 6.889 1.00 20.55 141 ASN B N 1
ATOM 3008 C CA . ASN B 1 159 ? -50.667 47.926 6.544 1.00 21.65 141 ASN B CA 1
ATOM 3009 C C . ASN B 1 159 ? -49.551 48.956 6.743 1.00 19.18 141 ASN B C 1
ATOM 3010 O O . ASN B 1 159 ? -48.815 49.336 5.846 1.00 20.60 141 ASN B O 1
ATOM 3015 N N . SER B 1 160 ? -49.442 49.368 8.008 1.00 18.16 142 SER B N 1
ATOM 3016 C CA . SER B 1 160 ? -48.591 50.477 8.421 1.00 17.62 142 SER B CA 1
ATOM 3017 C C . SER B 1 160 ? -47.361 49.945 9.171 1.00 17.02 142 SER B C 1
ATOM 3018 O O . SER B 1 160 ? -47.265 48.754 9.433 1.00 16.00 142 SER B O 1
ATOM 3021 N N . ALA B 1 161 ? -46.519 50.884 9.634 1.00 15.89 143 ALA B N 1
ATOM 3022 C CA . ALA B 1 161 ? -45.250 50.433 10.211 1.00 15.80 143 ALA B CA 1
ATOM 3023 C C . ALA B 1 161 ? -44.645 51.498 11.133 1.00 15.24 143 ALA B C 1
ATOM 3024 O O . ALA B 1 161 ? -44.736 52.705 10.906 1.00 16.58 143 ALA B O 1
ATOM 3026 N N . ILE B 1 162 ? -43.985 50.968 12.182 1.00 15.36 144 ILE B N 1
ATOM 3027 C CA . ILE B 1 162 ? -43.242 51.742 13.178 1.00 16.10 144 ILE B CA 1
ATOM 3028 C C . ILE B 1 162 ? -41.780 51.363 13.040 1.00 14.66 144 ILE B C 1
ATOM 3029 O O . ILE B 1 162 ? -41.476 50.187 12.908 1.00 15.34 144 ILE B O 1
ATOM 3034 N N . VAL B 1 163 ? -40.889 52.368 13.154 1.00 15.37 145 VAL B N 1
ATOM 3035 C CA . VAL B 1 163 ? -39.457 52.149 13.193 1.00 15.82 145 VAL B CA 1
ATOM 3036 C C . VAL B 1 163 ? -38.926 52.952 14.386 1.00 16.27 145 VAL B C 1
ATOM 3037 O O . VAL B 1 163 ? -39.248 54.121 14.540 1.00 16.57 145 VAL B O 1
ATOM 3041 N N . ALA B 1 164 ? -38.114 52.298 15.230 1.00 15.14 146 ALA B N 1
ATOM 3042 C CA . ALA B 1 164 ? -37.440 52.948 16.361 1.00 14.92 146 ALA B CA 1
ATOM 3043 C C . ALA B 1 164 ? -35.940 52.745 16.278 1.00 14.81 146 ALA B C 1
ATOM 3044 O O . ALA B 1 164 ? -35.436 51.714 15.806 1.00 15.47 146 ALA B O 1
ATOM 3046 N N . LEU B 1 165 ? -35.172 53.751 16.775 1.00 15.13 147 LEU B N 1
ATOM 3047 C CA . LEU B 1 165 ? -33.722 53.700 16.773 1.00 14.70 147 LEU B CA 1
ATOM 3048 C C . LEU B 1 165 ? -33.175 53.194 18.097 1.00 14.41 147 LEU B C 1
ATOM 3049 O O . LEU B 1 165 ? -33.455 53.729 19.160 1.00 15.55 147 LEU B O 1
ATOM 3054 N N . SER B 1 166 ? -32.349 52.165 17.994 1.00 13.61 148 SER B N 1
ATOM 3055 C CA . SER B 1 166 ? -31.632 51.592 19.129 1.00 15.23 148 SER B CA 1
ATOM 3056 C C . SER B 1 166 ? -30.132 51.617 18.879 1.00 14.71 148 SER B C 1
ATOM 3057 O O . SER B 1 166 ? -29.632 52.144 17.885 1.00 15.10 148 SER B O 1
ATOM 3060 N N . TYR B 1 167 ? -29.392 51.097 19.890 1.00 13.86 149 TYR B N 1
ATOM 3061 C CA . TYR B 1 167 ? -27.947 51.066 19.850 1.00 14.21 149 TYR B CA 1
ATOM 3062 C C . TYR B 1 167 ? -27.444 49.805 20.554 1.00 13.26 149 TYR B C 1
ATOM 3063 O O . TYR B 1 167 ? -28.116 49.300 21.469 1.00 14.18 149 TYR B O 1
ATOM 3072 N N . LEU B 1 168 ? -26.250 49.379 20.145 1.00 13.83 150 LEU B N 1
ATOM 3073 C CA . LEU B 1 168 ? -25.537 48.192 20.597 1.00 13.22 150 LEU B CA 1
ATOM 3074 C C . LEU B 1 168 ? -25.528 47.980 22.111 1.00 13.59 150 LEU B C 1
ATOM 3075 O O . LEU B 1 168 ? -25.444 46.858 22.598 1.00 14.28 150 LEU B O 1
ATOM 3080 N N . GLY B 1 169 ? -25.540 49.063 22.898 1.00 13.35 151 GLY B N 1
ATOM 3081 C CA . GLY B 1 169 ? -25.597 48.999 24.332 1.00 13.39 151 GLY B CA 1
ATOM 3082 C C . GLY B 1 169 ? -26.779 48.207 24.871 1.00 14.17 151 GLY B C 1
ATOM 3083 O O . GLY B 1 169 ? -26.779 47.750 26.026 1.00 15.42 151 GLY B O 1
ATOM 3084 N N . ALA B 1 170 ? -27.806 47.975 24.045 1.00 14.34 152 ALA B N 1
ATOM 3085 C CA . ALA B 1 170 ? -28.888 47.084 24.464 1.00 14.41 152 ALA B CA 1
ATOM 3086 C C . ALA B 1 170 ? -28.356 45.687 24.805 1.00 13.78 152 ALA B C 1
ATOM 3087 O O . ALA B 1 170 ? -28.885 45.044 25.698 1.00 15.51 152 ALA B O 1
ATOM 3089 N N . VAL B 1 171 ? -27.373 45.226 24.027 1.00 14.61 153 VAL B N 1
ATOM 3090 C CA . VAL B 1 171 ? -26.950 43.834 24.043 1.00 14.78 153 VAL B CA 1
ATOM 3091 C C . VAL B 1 171 ? -25.474 43.625 24.391 1.00 15.28 153 VAL B C 1
ATOM 3092 O O . VAL B 1 171 ? -25.041 42.483 24.543 1.00 16.30 153 VAL B O 1
ATOM 3096 N N . ARG B 1 172 ? -24.724 44.718 24.492 1.00 14.15 154 ARG B N 1
ATOM 3097 C CA . ARG B 1 172 ? -23.305 44.646 24.892 1.00 14.15 154 ARG B CA 1
ATOM 3098 C C . ARG B 1 172 ? -23.047 45.721 25.950 1.00 15.25 154 ARG B C 1
ATOM 3099 O O . ARG B 1 172 ? -23.719 46.736 25.943 1.00 18.42 154 ARG B O 1
ATOM 3107 N N . ALA B 1 173 ? -22.123 45.449 26.861 1.00 14.74 155 ALA B N 1
ATOM 3108 C CA . ALA B 1 173 ? -21.698 46.489 27.797 1.00 13.83 155 ALA B CA 1
ATOM 3109 C C . ALA B 1 173 ? -20.692 47.411 27.079 1.00 15.91 155 ALA B C 1
ATOM 3110 O O . ALA B 1 173 ? -19.846 46.919 26.307 1.00 17.00 155 ALA B O 1
ATOM 3112 N N . ILE B 1 174 ? -20.876 48.712 27.265 1.00 16.98 156 ILE B N 1
ATOM 3113 C CA . ILE B 1 174 ? -20.114 49.729 26.550 1.00 17.09 156 ILE B CA 1
ATOM 3114 C C . ILE B 1 174 ? -19.690 50.745 27.579 1.00 17.45 156 ILE B C 1
ATOM 3115 O O . ILE B 1 174 ? -20.498 51.191 28.364 1.00 17.30 156 ILE B O 1
ATOM 3120 N N . PRO B 1 175 ? -18.416 51.204 27.577 1.00 20.06 157 PRO B N 1
ATOM 3121 C CA . PRO B 1 175 ? -18.061 52.218 28.556 1.00 18.97 157 PRO B CA 1
ATOM 3122 C C . PRO B 1 175 ? -18.871 53.486 28.419 1.00 17.48 157 PRO B C 1
ATOM 3123 O O . PRO B 1 175 ? -19.147 53.879 27.295 1.00 16.99 157 PRO B O 1
ATOM 3127 N N . ASN B 1 176 ? -19.244 54.080 29.537 1.00 17.51 158 ASN B N 1
ATOM 3128 C CA . ASN B 1 176 ? -19.903 55.384 29.635 1.00 17.21 158 ASN B CA 1
ATOM 3129 C C . ASN B 1 176 ? -21.397 55.407 29.205 1.00 15.87 158 ASN B C 1
ATOM 3130 O O . ASN B 1 176 ? -22.172 56.174 29.717 1.00 17.31 158 ASN B O 1
ATOM 3135 N N . TYR B 1 177 ? -21.807 54.468 28.335 1.00 17.56 159 TYR B N 1
ATOM 3136 C CA . TYR B 1 177 ? -23.198 54.447 27.867 1.00 16.39 159 TYR B CA 1
ATOM 3137 C C . TYR B 1 177 ? -24.164 54.105 28.998 1.00 15.56 159 TYR B C 1
ATOM 3138 O O . TYR B 1 177 ? -25.265 54.630 29.059 1.00 15.42 159 TYR B O 1
ATOM 3147 N N . ASN B 1 178 ? -23.666 53.296 29.951 1.00 16.43 160 ASN B N 1
ATOM 3148 C CA . ASN B 1 178 ? -24.231 53.168 31.273 1.00 15.58 160 ASN B CA 1
ATOM 3149 C C . ASN B 1 178 ? -25.748 52.948 31.186 1.00 17.23 160 ASN B C 1
ATOM 3150 O O . ASN B 1 178 ? -26.160 51.993 30.510 1.00 16.51 160 ASN B O 1
ATOM 3155 N N . VAL B 1 179 ? -26.575 53.730 31.867 1.00 16.52 161 VAL B N 1
ATOM 3156 C CA . VAL B 1 179 ? -27.981 53.387 32.033 1.00 15.35 161 VAL B CA 1
ATOM 3157 C C . VAL B 1 179 ? -28.675 53.405 30.663 1.00 15.94 161 VAL B C 1
ATOM 3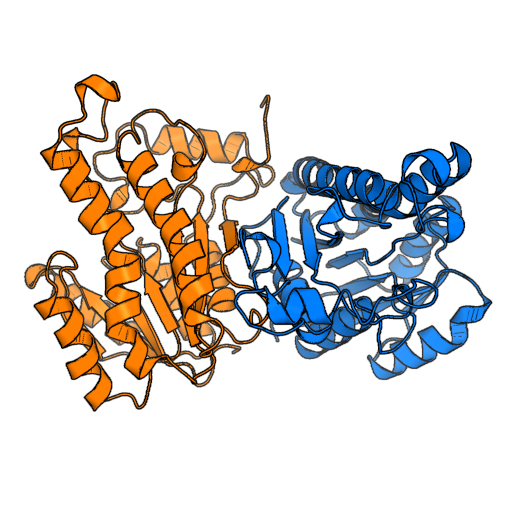158 O O . VAL B 1 179 ? -29.756 52.823 30.532 1.00 15.88 161 VAL B O 1
ATOM 3162 N N . MET B 1 180 ? -28.116 54.095 29.676 1.00 15.09 162 MET B N 1
ATOM 3163 C CA . MET B 1 180 ? -28.802 54.152 28.357 1.00 15.34 162 MET B CA 1
ATOM 3164 C C . MET B 1 180 ? -28.807 52.739 27.744 1.00 15.08 162 MET B C 1
ATOM 3165 O O . MET B 1 180 ? -29.677 52.466 26.932 1.00 14.83 162 MET B O 1
ATOM 3170 N N . GLY B 1 181 ? -27.848 51.896 28.113 1.00 14.15 163 GLY B N 1
ATOM 3171 C CA . GLY B 1 181 ? -27.865 50.526 27.620 1.00 14.54 163 GLY B CA 1
ATOM 3172 C C . GLY B 1 181 ? -29.047 49.757 28.181 1.00 14.89 163 GLY B C 1
ATOM 3173 O O . GLY B 1 181 ? -29.633 48.968 27.426 1.00 15.09 163 GLY B O 1
ATOM 3174 N N . MET B 1 182 ? -29.348 49.916 29.458 1.00 13.98 164 MET B N 1
ATOM 3175 C CA . MET B 1 182 ? -30.538 49.320 30.044 1.00 13.36 164 MET B CA 1
ATOM 3176 C C . MET B 1 182 ? -31.790 49.857 29.340 1.00 14.13 164 MET B C 1
ATOM 3177 O O . MET B 1 182 ? -32.719 49.054 29.012 1.00 13.25 164 MET B O 1
ATOM 3182 N N . ALA B 1 183 ? -31.834 51.157 29.065 1.00 14.43 165 ALA B N 1
ATOM 3183 C CA . ALA B 1 183 ? -33.000 51.738 28.395 1.00 13.69 165 ALA B CA 1
ATOM 3184 C C . ALA B 1 183 ? -33.146 51.188 26.977 1.00 13.92 165 ALA B C 1
ATOM 3185 O O . ALA B 1 183 ? -34.284 50.931 26.508 1.00 14.73 165 ALA B O 1
ATOM 3187 N N . LYS B 1 184 ? -32.063 51.049 26.222 1.00 13.21 166 LYS B N 1
ATOM 3188 C CA . LYS B 1 184 ? -32.123 50.489 24.880 1.00 12.84 166 LYS B CA 1
ATOM 3189 C C . LYS B 1 184 ? -32.572 49.039 24.905 1.00 14.26 166 LYS B C 1
ATOM 3190 O O . LYS B 1 184 ? -33.306 48.605 24.030 1.00 13.38 166 LYS B O 1
ATOM 3196 N N . ALA B 1 185 ? -32.175 48.268 25.897 1.00 13.19 167 ALA B N 1
ATOM 3197 C CA . ALA B 1 185 ? -32.598 46.874 26.017 1.00 12.71 167 ALA B CA 1
ATOM 3198 C C . ALA B 1 185 ? -34.114 46.855 26.243 1.00 13.09 167 ALA B C 1
ATOM 3199 O O . ALA B 1 185 ? -34.827 46.066 25.591 1.00 13.01 167 ALA B O 1
ATOM 3201 N N . SER B 1 186 ? -34.627 47.695 27.115 1.00 13.62 168 SER B N 1
ATOM 3202 C CA . SER B 1 186 ? -36.071 47.847 27.338 1.00 13.30 168 SER B CA 1
ATOM 3203 C C . SER B 1 186 ? -36.778 48.231 26.035 1.00 13.43 168 SER B C 1
ATOM 3204 O O . SER B 1 186 ? -37.806 47.615 25.677 1.00 13.93 168 SER B O 1
ATOM 3207 N N . LEU B 1 187 ? -36.205 49.161 25.289 1.00 13.44 169 LEU B N 1
ATOM 3208 C CA . LEU B 1 187 ? -36.782 49.582 23.997 1.00 13.10 169 LEU B CA 1
ATOM 3209 C C . LEU B 1 187 ? -36.865 48.390 23.052 1.00 13.71 169 LEU B C 1
ATOM 3210 O O . LEU B 1 187 ? -37.889 48.228 22.376 1.00 14.15 169 LEU B O 1
ATOM 3215 N N . GLU B 1 188 ? -35.792 47.610 22.914 1.00 13.45 170 GLU B N 1
ATOM 3216 C CA . GLU B 1 188 ? -35.776 46.531 21.935 1.00 13.59 170 GLU B CA 1
ATOM 3217 C C . GLU B 1 188 ? -36.803 45.462 22.312 1.00 13.88 170 GLU B C 1
ATOM 3218 O O . GLU B 1 188 ? -37.491 44.911 21.415 1.00 14.27 170 GLU B O 1
ATOM 3224 N N . ALA B 1 189 ? -36.964 45.149 23.568 1.00 12.44 171 ALA B N 1
ATOM 3225 C CA . ALA B 1 189 ? -38.023 44.254 24.044 1.00 12.61 171 ALA B CA 1
ATOM 3226 C C . ALA B 1 189 ? -39.374 44.921 23.710 1.00 13.87 171 ALA B C 1
ATOM 3227 O O . ALA B 1 189 ? -40.316 44.249 23.250 1.00 13.93 171 ALA B O 1
ATOM 3229 N N . GLY B 1 190 ? -39.515 46.248 23.896 1.00 13.47 172 GLY B N 1
ATOM 3230 C CA . GLY B 1 190 ? -40.716 46.962 23.515 1.00 14.67 172 GLY B CA 1
ATOM 3231 C C . GLY B 1 190 ? -41.044 46.763 22.054 1.00 14.83 172 GLY B C 1
ATOM 3232 O O . GLY B 1 190 ? -42.233 46.667 21.703 1.00 15.23 172 GLY B O 1
ATOM 3233 N N . ILE B 1 191 ? -40.049 46.799 21.194 1.00 13.28 173 ILE B N 1
ATOM 3234 C CA . ILE B 1 191 ? -40.238 46.565 19.756 1.00 13.77 173 ILE B CA 1
ATOM 3235 C C . ILE B 1 191 ? -40.855 45.189 19.547 1.00 14.45 173 ILE B C 1
ATOM 3236 O O . ILE B 1 191 ? -41.828 45.062 18.764 1.00 14.23 173 ILE B O 1
ATOM 3241 N N . ARG B 1 192 ? -40.296 44.173 20.177 1.00 12.91 174 ARG B N 1
ATOM 3242 C CA . ARG B 1 192 ? -40.819 42.812 20.046 1.00 13.48 174 ARG B CA 1
ATOM 3243 C C . ARG B 1 192 ? -42.250 42.712 20.547 1.00 14.35 174 ARG B C 1
ATOM 3244 O O . ARG B 1 192 ? -43.122 42.125 19.844 1.00 14.25 174 ARG B O 1
ATOM 3252 N N . PHE B 1 193 ? -42.532 43.234 21.740 1.00 13.59 175 PHE B N 1
ATOM 3253 C CA . PHE B 1 193 ? -43.851 43.102 22.323 1.00 14.17 175 PHE B CA 1
ATOM 3254 C C . PHE B 1 193 ? -44.852 43.920 21.510 1.00 14.46 175 PHE B C 1
ATOM 3255 O O . PHE B 1 193 ? -45.981 43.463 21.360 1.00 15.46 175 PHE B O 1
ATOM 3263 N N . THR B 1 194 ? -44.489 45.089 21.006 1.00 13.89 176 THR B N 1
ATOM 3264 C CA . THR B 1 194 ? -45.376 45.930 20.210 1.00 14.50 176 THR B CA 1
ATOM 3265 C C . THR B 1 194 ? -45.689 45.165 18.911 1.00 17.11 176 THR B C 1
ATOM 3266 O O . THR B 1 194 ? -46.828 45.124 18.455 1.00 15.82 176 THR B O 1
ATOM 3270 N N . ALA B 1 195 ? -44.666 44.606 18.259 1.00 14.50 177 ALA B N 1
ATOM 3271 C CA . ALA B 1 195 ? -44.881 43.831 17.024 1.00 14.58 177 ALA B CA 1
ATOM 3272 C C . ALA B 1 195 ? -45.826 42.663 17.291 1.00 15.35 177 ALA B C 1
ATOM 3273 O O . ALA B 1 195 ? -46.722 42.410 16.465 1.00 15.34 177 ALA B O 1
ATOM 3275 N N . ALA B 1 196 ? -45.653 41.923 18.363 1.00 15.03 178 ALA B N 1
ATOM 3276 C CA . ALA B 1 196 ? -46.494 40.777 18.693 1.00 14.01 178 ALA B CA 1
ATOM 3277 C C . ALA B 1 196 ? -47.917 41.222 18.964 1.00 16.81 178 ALA B C 1
ATOM 3278 O O . ALA B 1 196 ? -48.847 40.497 18.643 1.00 18.47 178 ALA B O 1
ATOM 3280 N N . CYS B 1 197 ? -48.094 42.413 19.503 1.00 16.09 179 CYS B N 1
ATOM 3281 C CA . CYS B 1 197 ? -49.409 42.937 19.861 1.00 16.38 179 CYS B CA 1
ATOM 3282 C C . CYS B 1 197 ? -50.147 43.365 18.585 1.00 16.08 179 CYS B C 1
ATOM 3283 O O . CYS B 1 197 ? -51.343 43.028 18.445 1.00 18.22 179 CYS B O 1
ATOM 3286 N N . LEU B 1 198 ? -49.499 44.124 17.719 1.00 14.43 180 LEU B N 1
ATOM 3287 C CA . LEU B 1 198 ? -50.186 44.871 16.663 1.00 15.43 180 LEU B CA 1
ATOM 3288 C C . LEU B 1 198 ? -50.184 44.186 15.294 1.00 17.09 180 LEU B C 1
ATOM 3289 O O . LEU B 1 198 ? -50.837 44.638 14.350 1.00 16.40 180 LEU B O 1
ATOM 3294 N N . GLY B 1 199 ? -49.454 43.094 15.115 1.00 16.70 181 GLY B N 1
ATOM 3295 C CA . GLY B 1 199 ? -49.315 42.507 13.803 1.00 17.02 181 GLY B CA 1
ATOM 3296 C C . GLY B 1 199 ? -50.632 41.994 13.188 1.00 17.16 181 GLY B C 1
ATOM 3297 O O . GLY B 1 199 ? -50.803 42.174 11.984 1.00 19.11 181 GLY B O 1
ATOM 3298 N N . LYS B 1 200 ? -51.497 41.476 14.030 1.00 18.06 182 LYS B N 1
ATOM 3299 C CA . LYS B 1 200 ? -52.771 40.925 13.519 1.00 23.96 182 LYS B CA 1
ATOM 3300 C C . LYS B 1 200 ? -53.605 42.048 12.901 1.00 25.94 182 LYS B C 1
ATOM 3301 O O . LYS B 1 200 ? -54.198 41.849 11.824 1.00 27.92 182 LYS B O 1
ATOM 3307 N N . GLU B 1 201 ? -53.483 43.269 13.447 1.00 21.15 183 GLU B N 1
ATOM 3308 C CA . GLU B 1 201 ? -54.242 44.368 12.888 1.00 19.42 183 GLU B CA 1
ATOM 3309 C C . GLU B 1 201 ? -53.443 45.218 11.901 1.00 21.89 183 GLU B C 1
ATOM 3310 O O . GLU B 1 201 ? -53.852 46.321 11.526 1.00 25.28 183 GLU B O 1
ATOM 3316 N N . GLY B 1 202 ? -52.377 44.685 11.342 1.00 18.62 184 GLY B N 1
ATOM 3317 C CA . GLY B 1 202 ? -51.763 45.284 10.185 1.00 20.07 184 GLY B CA 1
ATOM 3318 C C . GLY B 1 202 ? -50.815 46.441 10.489 1.00 19.46 184 GLY B C 1
ATOM 3319 O O . GLY B 1 202 ? -50.772 47.395 9.701 1.00 23.13 184 GLY B O 1
ATOM 3320 N N . ILE B 1 203 ? -50.126 46.340 11.660 1.00 17.56 185 ILE B N 1
ATOM 3321 C CA . ILE B 1 203 ? -49.086 47.305 12.019 1.00 16.35 185 ILE B CA 1
ATOM 3322 C C . ILE B 1 203 ? -47.818 46.515 12.359 1.00 14.39 185 ILE B C 1
ATOM 3323 O O . ILE B 1 203 ? -47.864 45.645 13.227 1.00 17.33 185 ILE B O 1
ATOM 3328 N N . ARG B 1 204 ? -46.752 46.874 11.659 1.00 15.28 186 ARG B N 1
ATOM 3329 C CA . ARG B 1 204 ? -45.446 46.262 11.941 1.00 16.34 186 ARG B CA 1
ATOM 3330 C C . ARG B 1 204 ? -44.631 47.216 12.841 1.00 16.30 186 ARG B C 1
ATOM 3331 O O . ARG B 1 204 ? -44.897 48.410 12.908 1.00 14.96 186 ARG B O 1
ATOM 3339 N N . CYS B 1 205 ? -43.637 46.652 13.556 1.00 15.27 187 CYS B N 1
ATOM 3340 C CA . CYS B 1 205 ? -42.796 47.454 14.442 1.00 14.16 187 CYS B CA 1
ATOM 3341 C C . CYS B 1 205 ? -41.398 46.835 14.409 1.00 13.27 187 CYS B C 1
ATOM 3342 O O . CYS B 1 205 ? -41.261 45.657 14.770 1.00 14.26 187 CYS B O 1
ATOM 3345 N N . ASN B 1 206 ? -40.418 47.632 13.982 1.00 13.82 188 ASN B N 1
ATOM 3346 C CA . ASN B 1 206 ? -39.035 47.180 13.810 1.00 14.31 188 ASN B CA 1
ATOM 3347 C C . ASN B 1 206 ? -38.076 48.219 14.395 1.00 15.46 188 ASN B C 1
ATOM 3348 O O . ASN B 1 206 ? -38.448 49.356 14.601 1.00 15.40 188 ASN B O 1
ATOM 3353 N N . GLY B 1 207 ? -36.849 47.774 14.662 1.00 14.12 189 GLY B N 1
ATOM 3354 C CA . GLY B 1 207 ? -35.779 48.671 15.115 1.00 14.06 189 GLY B CA 1
ATOM 3355 C C . GLY B 1 207 ? -34.650 48.718 14.122 1.00 14.64 189 GLY B C 1
ATOM 3356 O O . GLY B 1 207 ? -34.376 47.801 13.362 1.00 14.67 189 GLY B O 1
ATOM 3357 N N . ILE B 1 208 ? -33.897 49.817 14.188 1.00 13.58 190 ILE B N 1
ATOM 3358 C CA . ILE B 1 208 ? -32.579 49.952 13.606 1.00 13.44 190 ILE B CA 1
ATOM 3359 C C . ILE B 1 208 ? -31.589 50.164 14.749 1.00 14.13 190 ILE B C 1
ATOM 3360 O O . ILE B 1 208 ? -31.793 51.115 15.506 1.00 14.89 190 ILE B O 1
ATOM 3365 N N . SER B 1 209 ? -30.581 49.319 14.823 1.00 13.35 191 SER B N 1
ATOM 3366 C CA . SER B 1 209 ? -29.463 49.580 15.731 1.00 13.30 191 SER B CA 1
ATOM 3367 C C . SER B 1 209 ? -28.341 50.204 14.894 1.00 13.20 191 SER B C 1
ATOM 3368 O O . SER B 1 209 ? -27.706 49.520 14.120 1.00 14.15 191 SER B O 1
ATOM 3371 N N . ALA B 1 210 ? -28.226 51.548 14.978 1.00 14.63 192 ALA B N 1
ATOM 3372 C CA . ALA B 1 210 ? -27.279 52.266 14.145 1.00 16.12 192 ALA B CA 1
ATOM 3373 C C . ALA B 1 210 ? -25.883 52.266 14.773 1.00 14.93 192 ALA B C 1
ATOM 3374 O O . ALA B 1 210 ? -25.790 52.231 16.016 1.00 14.62 192 ALA B O 1
ATOM 3376 N N . GLY B 1 211 ? -24.838 52.273 13.926 1.00 15.00 193 GLY B N 1
ATOM 3377 C CA . GLY B 1 211 ? -23.516 52.621 14.413 1.00 15.33 193 GLY B CA 1
ATOM 3378 C C . GLY B 1 211 ? -23.489 54.067 14.889 1.00 16.46 193 GLY B C 1
ATOM 3379 O O . GLY B 1 211 ? -24.425 54.863 14.688 1.00 16.31 193 GLY B O 1
ATOM 3380 N N . PRO B 1 212 ? -22.391 54.446 15.601 1.00 16.08 194 PRO B N 1
ATOM 3381 C CA . PRO B 1 212 ? -22.344 55.797 16.169 1.00 15.60 194 PRO B CA 1
ATOM 3382 C C . PRO B 1 212 ? -22.283 56.830 15.051 1.00 16.29 194 PRO B C 1
ATOM 3383 O O . PRO B 1 212 ? -21.657 56.566 14.027 1.00 18.43 194 PRO B O 1
ATOM 3387 N N . ILE B 1 213 ? -22.970 57.945 15.300 1.00 15.97 195 ILE B N 1
ATOM 3388 C CA . ILE B 1 213 ? -23.019 59.056 14.365 1.00 17.54 195 ILE B CA 1
ATOM 3389 C C . ILE B 1 213 ? -22.841 60.342 15.179 1.00 17.75 195 ILE B C 1
ATOM 3390 O O . ILE B 1 213 ? -23.471 60.543 16.196 1.00 18.51 195 ILE B O 1
ATOM 3395 N N . LYS B 1 214 ? -22.063 61.289 14.621 1.00 20.71 196 LYS B N 1
ATOM 3396 C CA . LYS B 1 214 ? -21.875 62.572 15.305 1.00 22.41 196 LYS B CA 1
ATOM 3397 C C . LYS B 1 214 ? -23.081 63.481 15.106 1.00 22.62 196 LYS B C 1
ATOM 3398 O O . LYS B 1 214 ? -23.146 64.275 14.164 1.00 27.38 196 LYS B O 1
ATOM 3404 N N . THR B 1 215 ? -24.067 63.358 15.983 1.00 20.38 197 THR B N 1
ATOM 3405 C CA . THR B 1 215 ? -25.243 64.197 16.036 1.00 20.73 197 THR B CA 1
ATOM 3406 C C . THR B 1 215 ? -25.088 65.098 17.279 1.00 22.12 197 THR B C 1
ATOM 3407 O O . THR B 1 215 ? -24.108 64.985 18.044 1.00 22.15 197 THR B O 1
ATOM 3411 N N . LEU B 1 216 ? -26.142 65.817 17.631 1.00 24.97 198 LEU B N 1
ATOM 3412 C CA . LEU B 1 216 ? -26.237 66.522 18.919 1.00 26.87 198 LEU B CA 1
ATOM 3413 C C . LEU B 1 216 ? -26.273 65.587 20.128 1.00 30.74 198 LEU B C 1
ATOM 3414 O O . LEU B 1 216 ? -25.940 66.002 21.230 1.00 33.12 198 LEU B O 1
ATOM 3419 N N . ALA B 1 217 ? -26.547 64.290 19.939 1.00 27.07 199 ALA B N 1
ATOM 3420 C CA . ALA B 1 217 ? -26.396 63.327 21.017 1.00 26.53 199 ALA B CA 1
ATOM 3421 C C . ALA B 1 217 ? -24.944 63.185 21.482 1.00 28.94 199 ALA B C 1
ATOM 3422 O O . ALA B 1 217 ? -24.725 62.677 22.598 1.00 30.43 199 ALA B O 1
ATOM 3424 N N . ALA B 1 218 ? -23.958 63.467 20.597 1.00 29.88 200 ALA B N 1
ATOM 3425 C CA . ALA B 1 218 ? -22.545 63.372 20.954 1.00 29.29 200 ALA B CA 1
ATOM 3426 C C . ALA B 1 218 ? -22.060 64.570 21.776 1.00 35.97 200 ALA B C 1
ATOM 3427 O O . ALA B 1 218 ? -20.935 64.554 22.267 1.00 32.75 200 ALA B O 1
ATOM 3429 N N . SER B 1 219 ? -22.895 65.590 21.949 1.00 32.58 201 SER B N 1
ATOM 3430 C CA . SER B 1 219 ? -22.497 66.791 22.657 1.00 37.00 201 SER B CA 1
ATOM 3431 C C . SER B 1 219 ? -22.152 66.477 24.102 1.00 37.49 201 SER B C 1
ATOM 3432 O O . SER B 1 219 ? -22.958 65.962 24.850 1.00 41.59 201 SER B O 1
ATOM 3435 N N . GLY B 1 220 ? -20.954 66.869 24.527 1.00 43.41 202 GLY B N 1
ATOM 3436 C CA . GLY B 1 220 ? -20.547 66.654 25.906 1.00 43.14 202 GLY B CA 1
ATOM 3437 C C . GLY B 1 220 ? -20.169 65.196 26.161 1.00 46.13 202 GLY B C 1
ATOM 3438 O O . GLY B 1 220 ? -19.806 64.842 27.279 1.00 46.23 202 GLY B O 1
ATOM 3439 N N . ILE B 1 221 ? -20.236 64.341 25.133 1.00 37.07 203 ILE B N 1
ATOM 3440 C CA . ILE B 1 221 ? -19.774 62.976 25.302 1.00 37.11 203 ILE B CA 1
ATOM 3441 C C . ILE B 1 221 ? -18.303 62.966 24.913 1.00 35.82 203 ILE B C 1
ATOM 3442 O O . ILE B 1 221 ? -17.960 62.983 23.738 1.00 36.04 203 ILE B O 1
ATOM 3447 N N . ALA B 1 222 ? -17.450 62.999 25.936 1.00 40.88 204 ALA B N 1
ATOM 3448 C CA . ALA B 1 222 ? -16.012 63.074 25.768 1.00 40.22 204 ALA B CA 1
ATOM 3449 C C . ALA B 1 222 ? -15.544 61.915 24.898 1.00 41.87 204 ALA B C 1
ATOM 3450 O O . ALA B 1 222 ? -16.031 60.793 25.031 1.00 38.75 204 ALA B O 1
ATOM 3452 N N . ASP B 1 223 ? -14.598 62.189 23.997 1.00 43.56 205 ASP B N 1
ATOM 3453 C CA . ASP B 1 223 ? -13.982 61.109 23.230 1.00 46.12 205 ASP B CA 1
ATOM 3454 C C . ASP B 1 223 ? -14.971 60.382 22.306 1.00 41.29 205 ASP B C 1
ATOM 3455 O O . ASP B 1 223 ? -14.797 59.190 22.045 1.00 37.56 205 ASP B O 1
ATOM 3460 N N . PHE B 1 224 ? -15.999 61.089 21.824 1.00 39.78 206 PHE B N 1
ATOM 3461 C CA . PHE B 1 224 ? -16.889 60.493 20.836 1.00 32.73 206 PHE B CA 1
ATOM 3462 C C . PHE B 1 224 ? -16.084 60.254 19.569 1.00 36.14 206 PHE B C 1
ATOM 3463 O O . PHE B 1 224 ? -16.334 59.307 18.813 1.00 29.12 206 PHE B O 1
ATOM 3471 N N . GLY B 1 225 ? -15.131 61.145 19.308 1.00 30.21 207 GLY B N 1
ATOM 3472 C CA . GLY B 1 225 ? -14.255 61.034 18.173 1.00 32.37 207 GLY B CA 1
ATOM 3473 C C . GLY B 1 225 ? -13.458 59.742 18.233 1.00 28.38 207 GLY B C 1
ATOM 3474 O O . GLY B 1 225 ? -13.292 59.112 17.194 1.00 29.34 207 GLY B O 1
ATOM 3475 N N . LYS B 1 226 ? -13.003 59.332 19.425 1.00 30.69 208 LYS B N 1
ATOM 3476 C CA . LYS B 1 226 ? -12.258 58.096 19.581 1.00 32.11 208 LYS B CA 1
ATOM 3477 C C . LYS B 1 226 ? -13.157 56.887 19.307 1.00 24.92 208 LYS B C 1
ATOM 3478 O O . LYS B 1 226 ? -12.685 55.938 18.711 1.00 28.20 208 LYS B O 1
ATOM 3484 N N . LEU B 1 227 ? -14.412 56.946 19.761 1.00 25.99 209 LEU B N 1
ATOM 3485 C CA . LEU B 1 227 ? -15.415 55.911 19.441 1.00 27.76 209 LEU B CA 1
ATOM 3486 C C . LEU B 1 227 ? -15.604 55.743 17.940 1.00 25.05 209 LEU B C 1
ATOM 3487 O O . LEU B 1 227 ? -15.553 54.621 17.444 1.00 23.99 209 LEU B O 1
ATOM 3492 N N . LEU B 1 228 ? -15.814 56.843 17.209 1.00 23.85 210 LEU B N 1
ATOM 3493 C CA . LEU B 1 228 ? -15.903 56.826 15.767 1.00 23.85 210 LEU B CA 1
ATOM 3494 C C . LEU B 1 228 ? -14.649 56.232 15.134 1.00 27.49 210 LEU B C 1
ATOM 3495 O O . LEU B 1 228 ? -14.714 55.442 14.203 1.00 24.03 210 LEU B O 1
ATOM 3500 N N . GLY B 1 229 ? -13.449 56.620 15.588 1.00 25.93 211 GLY B N 1
ATOM 3501 C CA . GLY B 1 229 ? -12.259 56.074 14.979 1.00 25.42 211 GLY B CA 1
ATOM 3502 C C . GLY B 1 229 ? -12.149 54.573 15.235 1.00 21.26 211 GLY B C 1
ATOM 3503 O O . GLY B 1 229 ? -11.720 53.832 14.376 1.00 23.70 211 GLY B O 1
ATOM 3504 N N . HIS B 1 230 ? -12.554 54.127 16.428 1.00 22.46 212 HIS B N 1
ATOM 3505 C CA . HIS B 1 230 ? -12.560 52.716 16.751 1.00 21.79 212 HIS B CA 1
ATOM 3506 C C . HIS B 1 230 ? -13.511 51.957 15.806 1.00 21.55 212 HIS B C 1
ATOM 3507 O O . HIS B 1 230 ? -13.148 50.931 15.261 1.00 21.87 212 HIS B O 1
ATOM 3514 N N . VAL B 1 231 ? -14.693 52.469 15.586 1.00 21.45 213 VAL B N 1
ATOM 3515 C CA . VAL B 1 231 ? -15.618 51.677 14.769 1.00 20.22 213 VAL B CA 1
ATOM 3516 C C . VAL B 1 231 ? -15.095 51.600 13.337 1.00 22.39 213 VAL B C 1
ATOM 3517 O O . VAL B 1 231 ? -15.106 50.530 12.734 1.00 21.32 213 VAL B O 1
ATOM 3521 N N . ALA B 1 232 ? -14.631 52.712 12.761 1.00 21.28 214 ALA B N 1
ATOM 3522 C CA . ALA B 1 232 ? -14.117 52.684 11.399 1.00 23.04 214 ALA B CA 1
ATOM 3523 C C . ALA B 1 232 ? -12.856 51.844 11.254 1.00 22.86 214 ALA B C 1
ATOM 3524 O O . ALA B 1 232 ? -12.562 51.350 10.150 1.00 25.61 214 ALA B O 1
ATOM 3526 N N . ALA B 1 233 ? -12.091 51.671 12.346 1.00 21.23 215 ALA B N 1
ATOM 3527 C CA . ALA B 1 233 ? -10.895 50.852 12.225 1.00 23.27 215 ALA B CA 1
ATOM 3528 C C . ALA B 1 233 ? -11.217 49.361 12.289 1.00 22.07 215 ALA B C 1
ATOM 3529 O O . ALA B 1 233 ? -10.427 48.554 11.852 1.00 28.06 215 ALA B O 1
ATOM 3531 N N . HIS B 1 234 ? -12.361 48.997 12.880 1.00 23.06 216 HIS B N 1
ATOM 3532 C CA . HIS B 1 234 ? -12.642 47.612 13.261 1.00 23.70 216 HIS B CA 1
ATOM 3533 C C . HIS B 1 234 ? -13.760 46.995 12.414 1.00 24.13 216 HIS B C 1
ATOM 3534 O O . HIS B 1 234 ? -13.784 45.786 12.327 1.00 28.12 216 HIS B O 1
ATOM 3541 N N . ASN B 1 235 ? -14.676 47.770 11.845 1.00 18.57 217 ASN B N 1
ATOM 3542 C CA . ASN B 1 235 ? -15.853 47.161 11.233 1.00 17.55 217 ASN B CA 1
ATOM 3543 C C . ASN B 1 235 ? -15.531 46.660 9.834 1.00 19.55 217 ASN B C 1
ATOM 3544 O O . ASN B 1 235 ? -14.548 47.042 9.188 1.00 18.64 217 ASN B O 1
ATOM 3549 N N . PRO B 1 236 ? -16.326 45.706 9.306 1.00 16.40 218 PRO B N 1
ATOM 3550 C CA . PRO B 1 236 ? -16.055 45.142 7.975 1.00 16.57 218 PRO B CA 1
ATOM 3551 C C . PRO B 1 236 ? -15.933 46.197 6.875 1.00 16.37 218 PRO B C 1
ATOM 3552 O O . PRO B 1 236 ? -15.047 46.042 6.033 1.00 18.86 218 PRO B O 1
ATOM 3556 N N . LEU B 1 237 ? -16.746 47.263 6.896 1.00 16.93 219 LEU B N 1
ATOM 3557 C CA . LEU B 1 237 ? -16.710 48.276 5.845 1.00 17.81 219 LEU B CA 1
ATOM 3558 C C . LEU B 1 237 ? -15.540 49.249 6.027 1.00 19.72 219 LEU B C 1
ATOM 3559 O O . LEU B 1 237 ? -15.295 50.029 5.089 1.00 20.74 219 LEU B O 1
ATOM 3564 N N . ARG B 1 238 ? -14.897 49.230 7.191 1.00 18.37 220 ARG B N 1
ATOM 3565 C CA . ARG B 1 238 ? -13.794 50.141 7.503 1.00 20.03 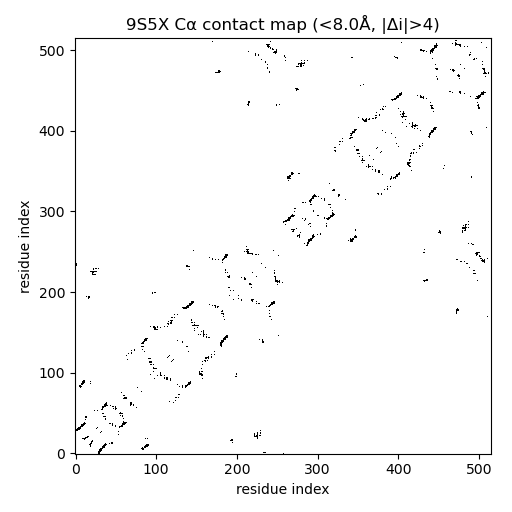220 ARG B CA 1
ATOM 3566 C C . ARG B 1 238 ? -14.239 51.585 7.363 1.00 22.70 220 ARG B C 1
ATOM 3567 O O . ARG B 1 238 ? -13.486 52.449 6.874 1.00 24.06 220 ARG B O 1
ATOM 3575 N N . ARG B 1 239 ? -15.440 51.861 7.833 1.00 20.24 221 ARG B N 1
ATOM 3576 C CA . ARG B 1 239 ? -15.966 53.234 7.776 1.00 20.99 221 ARG B CA 1
ATOM 3577 C C . ARG B 1 239 ? -17.201 53.375 8.668 1.00 22.65 221 ARG B C 1
ATOM 3578 O O . ARG B 1 239 ? -17.871 52.377 8.936 1.00 23.26 221 ARG B O 1
ATOM 3586 N N . ASN B 1 240 ? -17.456 54.590 9.107 1.00 21.13 222 ASN B N 1
ATOM 3587 C CA . ASN B 1 240 ? -18.625 54.902 9.890 1.00 21.35 222 ASN B CA 1
ATOM 3588 C C . ASN B 1 240 ? -19.833 55.040 8.967 1.00 20.76 222 ASN B C 1
ATOM 3589 O O . ASN B 1 240 ? -19.660 55.305 7.761 1.00 20.87 222 ASN B O 1
ATOM 3594 N N . VAL B 1 241 ? -21.033 54.820 9.534 1.00 19.20 223 VAL B N 1
ATOM 3595 C CA . VAL B 1 241 ? -22.255 54.935 8.753 1.00 19.64 223 VAL B CA 1
ATOM 3596 C C . VAL B 1 241 ? -22.697 56.394 8.706 1.00 19.45 223 VAL B C 1
ATOM 3597 O O . VAL B 1 241 ? -22.278 57.207 9.538 1.00 20.91 223 VAL B O 1
ATOM 3601 N N . THR B 1 242 ? -23.626 56.693 7.802 1.00 18.60 224 THR B N 1
ATOM 3602 C CA . THR B 1 242 ? -24.240 58.013 7.679 1.00 20.29 224 THR B CA 1
ATOM 3603 C C . THR B 1 242 ? -25.712 58.018 8.075 1.00 21.05 224 THR B C 1
ATOM 3604 O O . THR B 1 242 ? -26.397 56.982 8.049 1.00 19.34 224 THR B O 1
ATOM 3608 N N . ILE B 1 243 ? -26.258 59.211 8.319 1.00 19.04 225 ILE B N 1
ATOM 3609 C CA . ILE B 1 243 ? -27.698 59.373 8.494 1.00 17.88 225 ILE B CA 1
ATOM 3610 C C . ILE B 1 243 ? -28.458 59.000 7.214 1.00 17.33 225 ILE B C 1
ATOM 3611 O O . ILE B 1 243 ? -29.601 58.567 7.341 1.00 18.09 225 ILE B O 1
ATOM 3616 N N . GLU B 1 244 ? -27.821 59.108 6.057 1.00 18.55 226 GLU B N 1
ATOM 3617 C CA . GLU B 1 244 ? -28.500 58.672 4.841 1.00 21.15 226 GLU B CA 1
ATOM 3618 C C . GLU B 1 244 ? -28.675 57.139 4.838 1.00 20.51 226 GLU B C 1
ATOM 3619 O O . GLU B 1 244 ? -29.707 56.636 4.367 1.00 19.67 226 GLU B O 1
ATOM 3625 N N . GLU B 1 245 ? -27.640 56.404 5.245 1.00 20.73 227 GLU B N 1
ATOM 3626 C CA . GLU B 1 245 ? -27.696 54.939 5.269 1.00 17.81 227 GLU B CA 1
ATOM 3627 C C . GLU B 1 245 ? -28.718 54.466 6.291 1.00 18.01 227 GLU B C 1
ATOM 3628 O O . GLU B 1 245 ? -29.474 53.520 6.028 1.00 17.85 227 GLU B O 1
ATOM 3634 N N . VAL B 1 246 ? -28.757 55.098 7.461 1.00 16.50 228 VAL B N 1
ATOM 3635 C CA . VAL B 1 246 ? -29.794 54.808 8.433 1.00 16.01 228 VAL B CA 1
ATOM 3636 C C . VAL B 1 246 ? -31.160 55.136 7.823 1.00 16.60 228 VAL B C 1
ATOM 3637 O O . VAL B 1 246 ? -32.163 54.412 7.985 1.00 16.39 228 VAL B O 1
ATOM 3641 N N . GLY B 1 247 ? -31.258 56.321 7.189 1.00 16.52 229 GLY B N 1
ATOM 3642 C CA . GLY B 1 247 ? -32.545 56.758 6.679 1.00 16.84 229 GLY B CA 1
ATOM 3643 C C . GLY B 1 247 ? -33.079 55.889 5.536 1.00 15.53 229 GLY B C 1
ATOM 3644 O O . GLY B 1 247 ? -34.279 55.632 5.545 1.00 16.25 229 GLY B O 1
ATOM 3645 N N . ASN B 1 248 ? -32.205 55.394 4.672 1.00 15.89 230 ASN B N 1
ATOM 3646 C CA . ASN B 1 248 ? -32.659 54.523 3.598 1.00 17.06 230 ASN B CA 1
ATOM 3647 C C . ASN B 1 248 ? -33.176 53.204 4.180 1.00 16.37 230 ASN B C 1
ATOM 3648 O O . ASN B 1 248 ? -34.126 52.608 3.668 1.00 16.52 230 ASN B O 1
ATOM 3653 N N . THR B 1 249 ? -32.526 52.705 5.260 1.00 16.75 231 THR B N 1
ATOM 3654 C CA . THR B 1 249 ? -33.003 51.492 5.894 1.00 15.10 231 THR B CA 1
ATOM 3655 C C . THR B 1 249 ? -34.355 51.719 6.535 1.00 15.43 231 THR B C 1
ATOM 3656 O O . THR B 1 249 ? -35.286 50.895 6.412 1.00 15.51 231 THR B O 1
ATOM 3660 N N . ALA B 1 250 ? -34.547 52.873 7.209 1.00 15.02 232 ALA B N 1
ATOM 3661 C CA . ALA B 1 250 ? -35.830 53.238 7.768 1.00 14.58 232 ALA B CA 1
ATOM 3662 C C . ALA B 1 250 ? -36.900 53.305 6.672 1.00 14.48 232 ALA B C 1
ATOM 3663 O O . ALA B 1 250 ? -38.016 52.824 6.888 1.00 15.85 232 ALA B O 1
ATOM 3665 N N . ALA B 1 251 ? -36.538 53.959 5.560 1.00 16.14 233 ALA B N 1
ATOM 3666 C CA . ALA B 1 251 ? -37.494 54.041 4.439 1.00 16.68 233 ALA B CA 1
ATOM 3667 C C . ALA B 1 251 ? -38.001 52.658 4.020 1.00 17.23 233 ALA B C 1
ATOM 3668 O O . ALA B 1 251 ? -39.219 52.434 3.870 1.00 17.11 233 ALA B O 1
ATOM 3670 N N . PHE B 1 252 ? -37.054 51.738 3.836 1.00 15.83 234 PHE B N 1
ATOM 3671 C CA . PHE B 1 252 ? -37.385 50.352 3.496 1.00 16.76 234 PHE B CA 1
ATOM 3672 C C . PHE B 1 252 ? -38.320 49.747 4.542 1.00 16.37 234 PHE B C 1
ATOM 3673 O O . PHE B 1 252 ? -39.360 49.131 4.206 1.00 16.08 234 PHE B O 1
ATOM 3681 N N . LEU B 1 253 ? -37.995 49.922 5.848 1.00 15.54 235 LEU B N 1
ATOM 3682 C CA . LEU B 1 253 ? -38.779 49.326 6.918 1.00 14.97 235 LEU B CA 1
ATOM 3683 C C . LEU B 1 253 ? -40.159 49.962 7.074 1.00 14.88 235 LEU B C 1
ATOM 3684 O O . LEU B 1 253 ? -41.045 49.347 7.689 1.00 15.19 235 LEU B O 1
ATOM 3689 N N . LEU B 1 254 ? -40.346 51.179 6.546 1.00 16.08 236 LEU B N 1
ATOM 3690 C CA . LEU B 1 254 ? -41.629 51.854 6.570 1.00 17.26 236 LEU B CA 1
ATOM 3691 C C . LEU B 1 254 ? -42.430 51.542 5.300 1.00 19.03 236 LEU B C 1
ATOM 3692 O O . LEU B 1 254 ? -43.588 51.961 5.226 1.00 21.94 236 LEU B O 1
ATOM 3697 N N . SER B 1 255 ? -41.798 50.900 4.336 1.00 17.69 237 SER B N 1
ATOM 3698 C CA . SER B 1 255 ? -42.441 50.640 3.038 1.00 16.18 237 SER B CA 1
ATOM 3699 C C . SER B 1 255 ? -43.104 49.265 3.034 1.00 17.74 237 SER B C 1
ATOM 3700 O O . SER B 1 255 ? -42.780 48.365 3.797 1.00 16.62 237 SER B O 1
ATOM 3703 N N . ASP B 1 256 ? -43.982 49.044 2.044 1.00 18.32 238 ASP B N 1
ATOM 3704 C CA . ASP B 1 256 ? -44.567 47.723 1.861 1.00 18.48 238 ASP B CA 1
ATOM 3705 C C . ASP B 1 256 ? -43.571 46.677 1.343 1.00 17.06 238 ASP B C 1
ATOM 3706 O O . ASP B 1 256 ? -43.847 45.485 1.406 1.00 18.75 238 ASP B O 1
ATOM 3711 N N . LEU B 1 257 ? -42.373 47.108 0.901 1.00 17.67 239 LEU B N 1
ATOM 3712 C CA . LEU B 1 257 ? -41.302 46.189 0.528 1.00 17.63 239 LEU B CA 1
ATOM 3713 C C . LEU B 1 257 ? -40.889 45.298 1.701 1.00 17.31 239 LEU B C 1
ATOM 3714 O O . LEU B 1 257 ? -40.431 44.193 1.497 1.00 17.77 239 LEU B O 1
ATOM 3719 N N . SER B 1 258 ? -41.056 45.809 2.945 1.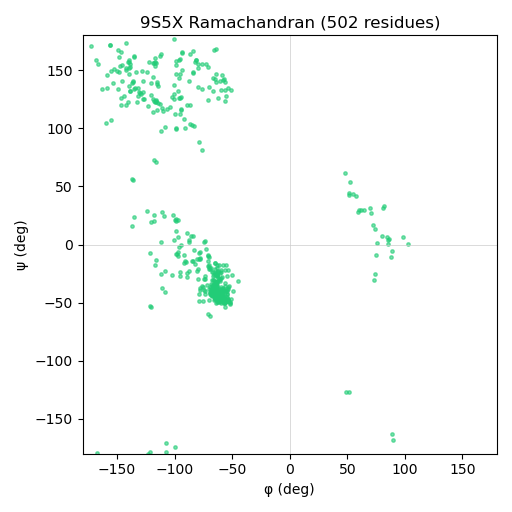00 16.13 240 SER B N 1
ATOM 3720 C CA . SER B 1 258 ? -40.646 45.081 4.134 1.00 15.52 240 SER B CA 1
ATOM 3721 C C . SER B 1 258 ? -41.822 44.419 4.848 1.00 15.98 240 SER B C 1
ATOM 3722 O O . SER B 1 258 ? -41.793 44.089 6.044 1.00 15.81 240 SER B O 1
ATOM 3725 N N . SER B 1 259 ? -42.919 44.116 4.097 1.00 16.86 241 SER B N 1
ATOM 3726 C CA . SER B 1 259 ? -44.150 43.625 4.696 1.00 16.03 241 SER B CA 1
ATOM 3727 C C . SER B 1 259 ? -44.028 42.283 5.411 1.00 15.73 241 SER B C 1
ATOM 3728 O O . SER B 1 259 ? -44.879 41.958 6.225 1.00 16.46 241 SER B O 1
ATOM 3731 N N . GLY B 1 260 ? -43.002 41.475 5.109 1.00 14.66 242 GLY B N 1
ATOM 3732 C CA . GLY B 1 260 ? -42.753 40.227 5.807 1.00 14.61 242 GLY B CA 1
ATOM 3733 C C . GLY B 1 260 ? -41.887 40.343 7.072 1.00 15.33 242 GLY B C 1
ATOM 3734 O O . GLY B 1 260 ? -41.595 39.330 7.703 1.00 14.99 242 GLY B O 1
ATOM 3735 N N . ILE B 1 261 ? -41.514 41.590 7.463 1.00 15.87 243 ILE B N 1
ATOM 3736 C CA . ILE B 1 261 ? -40.585 41.806 8.582 1.00 14.98 243 ILE B CA 1
ATOM 3737 C C . ILE B 1 261 ? -41.274 42.558 9.717 1.00 13.35 243 ILE B C 1
ATOM 3738 O O . ILE B 1 261 ? -41.747 43.678 9.546 1.00 14.87 243 ILE B O 1
ATOM 3743 N N . THR B 1 262 ? -41.263 41.945 10.894 1.00 13.11 244 THR B N 1
ATOM 3744 C CA . THR B 1 262 ? -41.728 42.644 12.088 1.00 13.85 244 THR B CA 1
ATOM 3745 C C . THR B 1 262 ? -41.025 42.074 13.306 1.00 13.99 244 THR B C 1
ATOM 3746 O O . THR B 1 262 ? -40.563 40.931 13.352 1.00 14.12 244 THR B O 1
ATOM 3750 N N . GLY B 1 263 ? -40.863 42.949 14.332 1.00 14.56 245 GLY B N 1
ATOM 3751 C CA . GLY B 1 263 ? -40.161 42.581 15.555 1.00 13.93 245 GLY B CA 1
ATOM 3752 C C . GLY B 1 263 ? -38.647 42.443 15.407 1.00 14.50 245 GLY B C 1
ATOM 3753 O O . GLY B 1 263 ? -38.039 41.921 16.332 1.00 14.93 245 GLY B O 1
ATOM 3754 N N . GLU B 1 264 ? -38.089 42.990 14.319 1.00 13.78 246 GLU B N 1
ATOM 3755 C CA . GLU B 1 264 ? -36.695 42.766 13.961 1.00 14.11 246 GLU B CA 1
ATOM 3756 C C . GLU B 1 264 ? -35.877 43.969 14.430 1.00 14.31 246 GLU B C 1
ATOM 3757 O O . GLU B 1 264 ? -36.358 45.095 14.270 1.00 16.29 246 GLU B O 1
ATOM 3763 N N . ILE B 1 265 ? -34.618 43.712 14.839 1.00 14.87 247 ILE B N 1
ATOM 3764 C CA . ILE B 1 265 ? -33.642 44.792 15.025 1.00 13.82 247 ILE B CA 1
ATOM 3765 C C . ILE B 1 265 ? -32.598 44.643 13.922 1.00 15.16 247 ILE B C 1
ATOM 3766 O O . ILE B 1 265 ? -31.950 43.614 13.836 1.00 16.42 247 ILE B O 1
ATOM 3771 N N . THR B 1 266 ? -32.511 45.608 13.024 1.00 13.81 248 THR B N 1
ATOM 3772 C CA . THR B 1 266 ? -31.574 45.550 11.912 1.00 13.63 248 THR B CA 1
ATOM 3773 C C . THR B 1 266 ? -30.356 46.423 12.255 1.00 14.09 248 THR B C 1
ATOM 3774 O O . THR B 1 266 ? -30.565 47.610 12.537 1.00 14.73 248 THR B O 1
ATOM 3778 N N . TYR B 1 267 ? -29.149 45.871 12.101 1.00 14.53 249 TYR B N 1
ATOM 3779 C CA . TYR B 1 267 ? -27.918 46.609 12.418 1.00 14.00 249 TYR B CA 1
ATOM 3780 C C . TYR B 1 267 ? -27.454 47.372 11.182 1.00 13.97 249 TYR B C 1
ATOM 3781 O O . TYR B 1 267 ? -27.164 46.745 10.170 1.00 14.95 249 TYR B O 1
ATOM 3790 N N . VAL B 1 268 ? -27.387 48.697 11.323 1.00 14.29 250 VAL B N 1
ATOM 3791 C CA . VAL B 1 268 ? -26.871 49.568 10.273 1.00 14.55 250 VAL B CA 1
ATOM 3792 C C . VAL B 1 268 ? -25.597 50.219 10.861 1.00 14.59 250 VAL B C 1
ATOM 3793 O O . VAL B 1 268 ? -25.629 51.393 11.254 1.00 15.25 250 VAL B O 1
ATOM 3797 N N . ASP B 1 269 ? -24.581 49.376 10.997 1.00 14.61 251 ASP B N 1
ATOM 3798 C CA . ASP B 1 269 ? -23.336 49.789 11.665 1.00 15.90 251 ASP B CA 1
ATOM 3799 C C . ASP B 1 269 ? -22.118 49.315 10.864 1.00 15.80 251 ASP B C 1
ATOM 3800 O O . ASP B 1 269 ? -20.990 49.164 11.371 1.00 16.83 251 ASP B O 1
ATOM 3805 N N . GLY B 1 270 ? -22.308 49.084 9.552 1.00 15.20 252 GLY B N 1
ATOM 3806 C CA . GLY B 1 270 ? -21.248 48.611 8.707 1.00 15.23 252 GLY B CA 1
ATOM 3807 C C . GLY B 1 270 ? -20.659 47.279 9.144 1.00 14.24 252 GLY B C 1
ATOM 3808 O O . GLY B 1 270 ? -19.498 46.957 8.849 1.00 16.05 252 GLY B O 1
ATOM 3809 N N . GLY B 1 271 ? -21.446 46.434 9.814 1.00 14.83 253 GLY B N 1
ATOM 3810 C CA . GLY B 1 271 ? -20.989 45.137 10.250 1.00 14.42 253 GLY B CA 1
ATOM 3811 C C . GLY B 1 271 ? -20.268 45.143 11.606 1.00 13.75 253 GLY B C 1
ATOM 3812 O O . GLY B 1 271 ? -19.752 44.096 12.024 1.00 14.78 253 GLY B O 1
ATOM 3813 N N . TYR B 1 272 ? -20.224 46.319 12.294 1.00 15.56 254 TYR B N 1
ATOM 3814 C CA . TYR B 1 272 ? -19.396 46.401 13.492 1.00 15.82 254 TYR B CA 1
ATOM 3815 C C . TYR B 1 272 ? -19.720 45.299 14.509 1.00 15.90 254 TYR B C 1
ATOM 3816 O O . TYR B 1 272 ? -18.791 44.633 15.004 1.00 16.80 254 TYR B O 1
ATOM 3825 N N . SER B 1 273 ? -21.008 45.098 14.832 1.00 15.70 255 SER B N 1
ATOM 3826 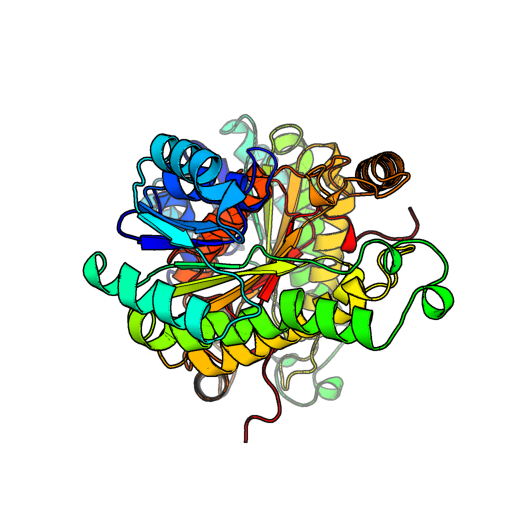C CA . SER B 1 273 ? -21.420 44.200 15.905 1.00 15.89 255 SER B CA 1
ATOM 3827 C C . SER B 1 273 ? -21.016 42.761 15.656 1.00 17.54 255 SER B C 1
ATOM 3828 O O . SER B 1 273 ? -20.980 41.979 16.604 1.00 18.93 255 SER B O 1
ATOM 3831 N N . ILE B 1 274 ? -20.792 42.356 14.393 1.00 16.68 256 ILE B N 1
ATOM 3832 C CA . ILE B 1 274 ? -20.580 40.955 14.094 1.00 17.07 256 ILE B CA 1
ATOM 3833 C C . ILE B 1 274 ? -19.090 40.619 14.023 1.00 20.15 256 ILE B C 1
ATOM 3834 O O . ILE B 1 274 ? -18.759 39.454 13.842 1.00 22.82 256 ILE B O 1
ATOM 3839 N N . ASN B 1 275 ? -18.165 41.596 14.195 1.00 19.10 257 ASN B N 1
ATOM 3840 C CA . ASN B 1 275 ? -16.719 41.350 14.268 1.00 21.56 257 ASN B CA 1
ATOM 3841 C C . ASN B 1 275 ? -16.186 41.225 15.703 1.00 22.91 257 ASN B C 1
ATOM 3842 O O . ASN B 1 275 ? -16.736 41.801 16.626 1.00 24.66 257 ASN B O 1
ATOM 3847 N N . ALA B 1 276 ? -15.154 40.392 15.955 1.00 23.57 258 ALA B N 1
ATOM 3848 C CA . ALA B 1 276 ? -14.442 40.294 17.233 1.00 24.53 258 ALA B CA 1
ATOM 3849 C C . ALA B 1 276 ? -12.953 40.083 16.988 1.00 27.57 258 ALA B C 1
ATOM 3850 O O . ALA B 1 276 ? -12.524 39.807 15.854 1.00 24.47 258 ALA B O 1
ATOM 3852 N N . LEU B 1 277 ? -12.213 40.129 18.118 1.00 33.79 259 LEU B N 1
ATOM 3853 C CA . LEU B 1 277 ? -10.766 39.931 18.150 1.00 35.49 259 LEU B CA 1
ATOM 3854 C C . LEU B 1 277 ? -10.118 40.862 17.127 1.00 35.09 259 LEU B C 1
ATOM 3855 O O . LEU B 1 277 ? -9.235 40.450 16.367 1.00 38.45 259 LEU B O 1
ATOM 3860 N N . SER B 1 278 ? -10.580 42.119 17.059 1.00 42.95 260 SER B N 1
ATOM 3861 C CA . SER B 1 278 ? -9.937 43.025 16.114 1.00 53.44 260 SER B CA 1
ATOM 3862 C C . SER B 1 278 ? -8.778 43.731 16.829 1.00 43.96 260 SER B C 1
ATOM 3863 O O . SER B 1 278 ? -7.656 43.231 16.616 1.00 47.42 260 SER B O 1
#